Protein AF-0000000082329767 (afdb_homodimer)

Solvent-accessible surface area (backbone atoms only — not comparable to full-atom values): 23789 Å² total; per-residue (Å²): 132,52,81,34,58,73,34,27,35,40,30,30,33,26,58,46,62,54,29,29,38,36,53,51,47,43,19,72,27,40,16,29,39,33,39,24,21,74,52,49,70,51,35,51,59,52,54,72,69,45,59,72,58,64,44,81,41,63,29,51,59,68,35,65,69,39,42,48,48,43,52,50,52,41,36,73,75,68,68,51,57,41,24,40,34,40,48,42,68,59,62,67,54,53,74,43,98,58,77,38,37,65,70,66,56,46,70,66,56,40,48,52,27,33,34,37,39,29,48,14,45,50,50,49,50,32,66,46,43,66,58,16,45,74,62,46,28,27,25,38,39,35,56,46,52,76,48,40,81,52,62,38,62,32,31,43,44,37,28,14,20,35,23,15,38,54,26,36,29,30,16,47,12,62,60,20,51,88,29,16,23,30,12,28,34,42,11,55,56,77,79,55,52,65,76,64,50,60,70,46,41,47,70,51,48,57,64,66,44,62,49,57,53,36,32,67,28,51,52,53,58,55,53,50,61,51,83,45,83,52,47,45,74,41,33,16,63,56,42,35,62,72,70,95,133,52,82,33,58,75,34,28,35,41,31,31,33,26,57,45,63,53,29,28,38,36,52,54,48,43,25,73,27,40,16,30,38,33,39,22,22,75,54,51,69,52,35,51,58,53,51,74,68,47,86,52,63,64,44,82,40,61,28,51,60,69,35,64,69,41,42,48,48,45,53,49,53,40,36,72,72,66,71,51,57,38,24,43,35,42,48,43,64,61,69,70,57,50,76,43,97,58,78,39,36,66,69,66,54,47,71,66,59,39,47,52,28,33,34,38,40,30,49,14,45,49,48,49,49,31,65,45,43,63,58,17,45,75,64,45,28,29,27,38,38,34,55,48,52,73,48,37,82,50,61,39,64,31,34,42,44,45,27,14,18,35,23,15,36,51,25,36,29,30,16,49,12,62,60,21,52,88,29,16,24,32,14,30,32,41,11,56,54,78,80,57,51,64,75,64,51,58,70,46,38,48,71,50,47,57,64,65,42,61,50,57,54,35,32,66,28,50,51,53,56,55,53,49,60,49,83,46,84,52,45,46,73,41,34,16,64,56,42,36,64,72,70,96

InterPro domains:
  IPR002347 Short-chain dehydrogenase/reductase SDR [PF00106] (8-203)
  IPR002347 Short-chain dehydrogenase/reductase SDR [PR00080] (79-90)
  IPR002347 Short-chain dehydrogenase/reductase SDR [PR00080] (138-146)
  IPR002347 Short-chain dehydrogenase/reductase SDR [PR00080] (158-177)
  IPR002347 Short-chain dehydrogenase/reductase SDR [PR00081] (8-25)
  IPR002347 Short-chain dehydrogenase/reductase SDR [PR00081] (79-90)
  IPR002347 Short-chain dehydrogenase/reductase SDR [PR00081] (132-148)
  IPR002347 Short-chain dehydrogenase/reductase SDR [PR00081] (158-177)
  IPR002347 Short-chain dehydrogenase/reductase SDR [PR00081] (179-196)
  IPR020904 Short-chain dehydrogenase/reductase, conserved site [PS00061] (145-173)
  IPR036291 NAD(P)-binding domain superfamily [SSF51735] (2-235)
  IPR057326 Ketoreductase domain [SM00822] (7-200)

Organism: NCBI:txid2816475

Sequence (488 aa):
MSTLDEDVIVVTGASRGLGRAMVERFAEEGARVVLTARDEDRMNEIAAELPGESLVVPADVRDSEAVEQVIDRTIDEFGRIDTLVNNAGVSLLGMYDERNRLEDISEEDWDTVLEVNLKGVFLFTRAVLPHMYEQEHGNVINISSGLGRHAIGGAAPYVSSKWGLEGLTRTTALEGEEHGVTANALDPGGRVDTDIWAHLPDEEREQILDPDVMNDAAVLLASQGPDGVSGESMPAEEWEQRLGMSTLDEDVIVVTGASRGLGRAMVERFAEEGARVVLTARDEDRMNEIAAELPGESLVVPADVRDSEAVEQVIDRTIDEFGRIDTLVNNAGVSLLGMYDERNRLEDISEEDWDTVLEVNLKGVFLFTRAVLPHMYEQEHGNVINISSGLGRHAIGGAAPYVSSKWGLEGLTRTTALEGEEHGVTANALDPGGRVDTDIWAHLPDEEREQILDPDVMNDAAVLLASQGPDGVSGESMPAEEWEQRLG

Nearest PDB structures (foldseek):
  8cxa-assembly1_C  TM=8.688E-01  e=2.854E-21  Klebsiella pneumoniae
  8cxa-assembly1_D  TM=8.685E-01  e=7.609E-21  Klebsiella pneumoniae
  5epo-assembly1_D  TM=8.327E-01  e=7.292E-18  Clostridium sardiniense
  1e6w-assembly1_A  TM=8.168E-01  e=1.382E-16  Rattus norvegicus
  1e3w-assembly1_A  TM=7.853E-01  e=9.231E-17  Rattus norvegicus

Foldseek 3Di:
DQLQALAEEEFEPCLDFLNVLQQQLNLVSHYAYEYEEQDQVSVVVSQVPGRDHYHYQYDQLLDLVSLLVSLVVSCVVRVAHAEYELDFADQCQQVDPDLQAPVNQDPVNLCVRLSGLAVSLVSNLVNRLVRCLVVLHHEYEYEAAPCLVPDQRSRVSNNVNRVNVLVVQQVSQVVSLVSLYAGEYEHLDDPPPSVVLSPDHPVVNSVVGDSCSQNQLVSLRSSDTSPDDHSYYDYNVVSNVVRD/DQLQALAEEEFEPCLDFLNVLQQQLNLVSHYAYEYEEQDQVSVVVSCVPGPDHYHYQYDQLLDLVSLLVSQVVSCVVRVAHAEYELDFADFCQQVDPDLQAPVNQDPVNLCVRLSGLAVSLVSNLVNRLVRCLVVLHHEYEYEAEPCLVPDQRSRVSNNVNRVNVLVVQQVSQVVSLVSLYAGEYEHLDDPPPSVVLSNDHPVVNSVVGDSNSQNQLVSQRSSDTSPDDHSYYDYNVVSNVVRD

Structure (mmCIF, N/CA/C/O backbone):
data_AF-0000000082329767-model_v1
#
loop_
_entity.id
_entity.type
_entity.pdbx_description
1 polymer 'SDR family oxidoreductase'
#
loop_
_atom_site.group_PDB
_atom_site.id
_atom_site.type_symbol
_atom_site.label_atom_id
_atom_site.label_alt_id
_atom_site.label_comp_id
_atom_site.label_asym_id
_atom_site.label_entity_id
_atom_site.label_seq_id
_atom_site.pdbx_PDB_ins_code
_atom_site.Cartn_x
_atom_site.Cartn_y
_atom_site.Cartn_z
_atom_site.occupancy
_atom_site.B_iso_or_equiv
_atom_site.auth_seq_id
_atom_site.auth_comp_id
_atom_site.auth_asym_id
_atom_site.auth_atom_id
_atom_site.pdbx_PDB_model_num
ATOM 1 N N . MET A 1 1 ? -4.648 30.047 27.125 1 46.22 1 MET A N 1
ATOM 2 C CA . MET A 1 1 ? -4.016 30.016 25.812 1 46.22 1 MET A CA 1
ATOM 3 C C . MET A 1 1 ? -4.391 28.734 25.062 1 46.22 1 MET A C 1
ATOM 5 O O . MET A 1 1 ? -4.379 27.641 25.641 1 46.22 1 MET A O 1
ATOM 9 N N . SER A 1 2 ? -4.996 28.828 23.734 1 67.56 2 SER A N 1
ATOM 10 C CA . SER A 1 2 ? -5.566 27.672 23.031 1 67.56 2 SER A CA 1
ATOM 11 C C . SER A 1 2 ? -4.48 26.703 22.594 1 67.56 2 SER A C 1
ATOM 13 O O . SER A 1 2 ? -3.316 27.078 22.453 1 67.56 2 SER A O 1
ATOM 15 N N . THR A 1 3 ? -4.758 25.422 22.688 1 83.12 3 THR A N 1
ATOM 16 C CA . THR A 1 3 ? -3.82 24.312 22.547 1 83.12 3 THR A CA 1
ATOM 17 C C . THR A 1 3 ? -3.012 24.438 21.266 1 83.12 3 THR A C 1
ATOM 19 O O . THR A 1 3 ? -1.833 24.078 21.234 1 83.12 3 THR A O 1
ATOM 22 N N . LEU A 1 4 ? -3.598 25.188 20.219 1 96.25 4 LEU A N 1
ATOM 23 C CA . LEU A 1 4 ? -2.979 25.266 18.891 1 96.25 4 LEU A CA 1
ATOM 24 C C . LEU A 1 4 ? -2.85 26.703 18.422 1 96.25 4 LEU A C 1
ATOM 26 O O . LEU A 1 4 ? -2.916 26.984 17.219 1 96.25 4 LEU A O 1
ATOM 30 N N . ASP A 1 5 ? -2.66 27.625 19.391 1 94.38 5 ASP A N 1
ATOM 31 C CA . ASP A 1 5 ? -2.646 29.047 19.094 1 94.38 5 ASP A CA 1
ATOM 32 C C . ASP A 1 5 ? -1.585 29.375 18.047 1 94.38 5 ASP A C 1
ATOM 34 O O . ASP A 1 5 ? -0.402 29.094 18.25 1 94.38 5 ASP A O 1
ATOM 38 N N . GLU A 1 6 ? -2.014 29.875 16.891 1 93.56 6 GLU A N 1
ATOM 39 C CA . GLU A 1 6 ? -1.229 30.406 15.773 1 93.56 6 GLU A CA 1
ATOM 40 C C . GLU A 1 6 ? -0.566 29.281 14.984 1 93.56 6 GLU A C 1
ATOM 42 O O . GLU A 1 6 ? 0.214 29.531 14.062 1 93.56 6 GLU A O 1
ATOM 47 N N . ASP A 1 7 ? -0.82 28.047 15.391 1 97.75 7 ASP A N 1
ATOM 48 C CA . ASP A 1 7 ? -0.332 26.938 14.578 1 97.75 7 ASP A CA 1
ATOM 49 C C . ASP A 1 7 ? -0.937 26.969 13.18 1 97.75 7 ASP A C 1
ATOM 51 O O . ASP A 1 7 ? -2.082 27.391 13 1 97.75 7 ASP A O 1
ATOM 55 N N . VAL A 1 8 ? -0.173 26.531 12.227 1 98.81 8 VAL A N 1
ATOM 56 C CA . VAL A 1 8 ? -0.655 26.422 10.859 1 98.81 8 VAL A CA 1
ATOM 57 C C . VAL A 1 8 ? -0.874 24.953 10.5 1 98.81 8 VAL A C 1
ATOM 59 O O . VAL A 1 8 ? 0.068 24.156 10.516 1 98.81 8 VAL A O 1
ATOM 62 N N . ILE A 1 9 ? -2.141 24.609 10.164 1 98.88 9 ILE A N 1
ATOM 63 C CA . ILE A 1 9 ? -2.516 23.219 9.914 1 98.88 9 ILE A CA 1
ATOM 64 C C . ILE A 1 9 ? -3.115 23.094 8.523 1 98.88 9 ILE A C 1
ATOM 66 O O . ILE A 1 9 ? -4.09 23.766 8.188 1 98.88 9 ILE A O 1
ATOM 70 N N . VAL A 1 10 ? -2.506 22.266 7.684 1 98.94 10 VAL A N 1
ATOM 71 C CA . VAL A 1 10 ? -3.033 21.938 6.359 1 98.94 10 VAL A CA 1
ATOM 72 C C . VAL A 1 10 ? -3.898 20.688 6.445 1 98.94 10 VAL A C 1
ATOM 74 O O . VAL A 1 10 ? -3.447 19.641 6.93 1 98.94 10 VAL A O 1
ATOM 77 N N . VAL A 1 11 ? -5.164 20.734 6 1 98.88 11 VAL A N 1
ATOM 78 C CA . VAL A 1 11 ? -6.078 19.594 6.016 1 98.88 11 VAL A CA 1
ATOM 79 C C . VAL A 1 11 ? -6.52 19.266 4.59 1 98.88 11 VAL A C 1
ATOM 81 O O . VAL A 1 11 ? -7.137 20.109 3.92 1 98.88 11 VAL A O 1
ATOM 84 N N . THR A 1 12 ? -6.188 18.094 4.137 1 98.75 12 THR A N 1
ATOM 85 C CA . THR A 1 12 ? -6.699 17.641 2.85 1 98.75 12 THR A CA 1
ATOM 86 C C . THR A 1 12 ? -8.086 17.031 3.008 1 98.75 12 THR A C 1
ATOM 88 O O . THR A 1 12 ? -8.414 16.5 4.07 1 98.75 12 THR A O 1
ATOM 91 N N . GLY A 1 13 ? -8.859 17.031 1.888 1 97.12 13 GLY A N 1
ATOM 92 C CA . GLY A 1 13 ? -10.234 16.578 2.008 1 97.12 13 GLY A CA 1
ATOM 93 C C . GLY A 1 13 ? -11.047 17.391 3 1 97.12 13 GLY A C 1
ATOM 94 O O . GLY A 1 13 ? -11.82 16.828 3.781 1 97.12 13 GLY A O 1
ATOM 95 N N . ALA A 1 14 ? -10.906 18.625 2.975 1 97.31 14 ALA A N 1
ATOM 96 C CA . ALA A 1 14 ? -11.375 19.516 4.043 1 97.31 14 ALA A CA 1
ATOM 97 C C . ALA A 1 14 ? -12.82 19.938 3.807 1 97.31 14 ALA A C 1
ATOM 99 O O . ALA A 1 14 ? -13.414 20.625 4.645 1 97.31 14 ALA A O 1
ATOM 100 N N . SER A 1 15 ? -13.461 19.531 2.756 1 94.69 15 SER A N 1
ATOM 101 C CA . SER A 1 15 ? -14.711 20.156 2.332 1 94.69 15 SER A CA 1
ATOM 102 C C . SER A 1 15 ? -15.922 19.438 2.918 1 94.69 15 SER A C 1
ATOM 104 O O . SER A 1 15 ? -17.047 19.922 2.789 1 94.69 15 SER A O 1
ATOM 106 N N . ARG A 1 16 ? -15.75 18.281 3.527 1 89.56 16 ARG A N 1
ATOM 107 C CA . ARG A 1 16 ? -16.906 17.547 4.059 1 89.56 16 ARG A CA 1
ATOM 108 C C . ARG A 1 16 ? -16.469 16.531 5.105 1 89.56 16 ARG A C 1
ATOM 110 O O . ARG A 1 16 ? -15.273 16.312 5.316 1 89.56 16 ARG A O 1
ATOM 117 N N . GLY A 1 17 ? -17.438 16.062 5.824 1 90.06 17 GLY A N 1
ATOM 118 C CA . GLY A 1 17 ? -17.234 14.906 6.684 1 90.06 17 GLY A CA 1
ATOM 119 C C . GLY A 1 17 ? -16.234 15.148 7.797 1 90.06 17 GLY A C 1
ATOM 120 O O . GLY A 1 17 ? -16.312 16.172 8.492 1 90.06 17 GLY A O 1
ATOM 121 N N . LEU A 1 18 ? -15.398 14.156 7.977 1 90.06 18 LEU A N 1
ATOM 122 C CA . LEU A 1 18 ? -14.398 14.18 9.039 1 90.06 18 LEU A CA 1
ATOM 123 C C . LEU A 1 18 ? -13.43 15.344 8.844 1 90.06 18 LEU A C 1
ATOM 125 O O . LEU A 1 18 ? -13.039 15.992 9.82 1 90.06 18 LEU A O 1
ATOM 129 N N . GLY A 1 19 ? -13.125 15.625 7.547 1 94.94 19 GLY A N 1
ATOM 130 C CA . GLY A 1 19 ? -12.219 16.719 7.246 1 94.94 19 GLY A CA 1
ATOM 131 C C . GLY A 1 19 ? -12.75 18.078 7.68 1 94.94 19 GLY A C 1
ATOM 132 O O . GLY A 1 19 ? -12.047 18.844 8.336 1 94.94 19 GLY A O 1
ATOM 133 N N . ARG A 1 20 ? -13.953 18.281 7.336 1 96 20 ARG A N 1
ATOM 134 C CA . ARG A 1 20 ? -14.594 19.531 7.734 1 96 20 ARG A CA 1
ATOM 135 C C . ARG A 1 20 ? -14.656 19.656 9.25 1 96 20 ARG A C 1
ATOM 137 O O . ARG A 1 20 ? -14.336 20.719 9.805 1 96 20 ARG A O 1
ATOM 144 N N . ALA A 1 21 ? -15.047 18.594 9.914 1 95.56 21 ALA A N 1
ATOM 145 C CA . ALA A 1 21 ? -15.18 18.609 11.367 1 95.56 21 ALA A CA 1
ATOM 146 C C . ALA A 1 21 ? -13.844 18.922 12.031 1 95.56 21 ALA A C 1
ATOM 148 O O . ALA A 1 21 ? -13.781 19.688 13 1 95.56 21 ALA A O 1
ATOM 149 N N . MET A 1 22 ? -12.789 18.375 11.516 1 97.19 22 MET A N 1
ATOM 150 C CA . MET A 1 22 ? -11.469 18.625 12.078 1 97.19 22 MET A CA 1
ATOM 151 C C . MET A 1 22 ? -11.039 20.062 11.828 1 97.19 22 MET A C 1
ATOM 153 O O . MET A 1 22 ? -10.445 20.703 12.703 1 97.19 22 MET A O 1
ATOM 157 N N . VAL A 1 23 ? -11.359 20.531 10.633 1 98.25 23 VAL A N 1
ATOM 158 C CA . VAL A 1 23 ? -11.055 21.922 10.305 1 98.25 23 VAL A CA 1
ATOM 159 C C . VAL A 1 23 ? -11.695 22.859 11.336 1 98.25 23 VAL A C 1
ATOM 161 O O . VAL A 1 23 ? -11.023 23.719 11.898 1 98.25 23 VAL A O 1
ATOM 164 N N . GLU A 1 24 ? -12.906 22.672 11.594 1 97.81 24 GLU A N 1
ATOM 165 C CA . GLU A 1 24 ? -13.641 23.516 12.539 1 97.81 24 GLU A CA 1
ATOM 166 C C . GLU A 1 24 ? -13.07 23.391 13.945 1 97.81 24 GLU A C 1
ATOM 168 O O . GLU A 1 24 ? -12.891 24.391 14.633 1 97.81 24 GLU A O 1
ATOM 173 N N . ARG A 1 25 ? -12.727 22.219 14.312 1 97.31 25 ARG A N 1
ATOM 174 C CA . ARG A 1 25 ? -12.188 21.984 15.648 1 97.31 25 ARG A CA 1
ATOM 175 C C . ARG A 1 25 ? -10.82 22.641 15.82 1 97.31 25 ARG A C 1
ATOM 177 O O . ARG A 1 25 ? -10.547 23.25 16.859 1 97.31 25 ARG A O 1
ATOM 184 N N . PHE A 1 26 ? -9.961 22.5 14.836 1 98.38 26 PHE A N 1
ATOM 185 C CA . PHE A 1 26 ? -8.641 23.125 14.875 1 98.38 26 PHE A CA 1
ATOM 186 C C . PHE A 1 26 ? -8.766 24.625 15 1 98.38 26 PHE A C 1
ATOM 188 O O . PHE A 1 26 ? -8.039 25.266 15.773 1 98.38 26 PHE A O 1
ATOM 195 N N . ALA A 1 27 ? -9.68 25.203 14.242 1 98 27 ALA A N 1
ATOM 196 C CA . ALA A 1 27 ? -9.891 26.641 14.289 1 98 27 ALA A CA 1
ATOM 197 C C . ALA A 1 27 ? -10.367 27.094 15.664 1 98 27 ALA A C 1
ATOM 199 O O . ALA A 1 27 ? -9.945 28.125 16.172 1 98 27 ALA A O 1
ATOM 200 N N . GLU A 1 28 ? -11.188 26.312 16.234 1 96.88 28 GLU A N 1
ATOM 201 C CA . GLU A 1 28 ? -11.68 26.609 17.578 1 96.88 28 GLU A CA 1
ATOM 202 C C . GLU A 1 28 ? -10.547 26.609 18.594 1 96.88 28 GLU A C 1
ATOM 204 O O . GLU A 1 28 ? -10.625 27.297 19.625 1 96.88 28 GLU A O 1
ATOM 209 N N . GLU A 1 29 ? -9.5 25.859 18.328 1 97.38 29 GLU A N 1
ATOM 210 C CA . GLU A 1 29 ? -8.344 25.781 19.219 1 97.38 29 GLU A CA 1
ATOM 211 C C . GLU A 1 29 ? -7.32 26.859 18.906 1 97.38 29 GLU A C 1
ATOM 213 O O . GLU A 1 29 ? -6.238 26.891 19.484 1 97.38 29 GLU A O 1
ATOM 218 N N . GLY A 1 30 ? -7.613 27.75 17.891 1 97.19 30 GLY A N 1
ATOM 219 C CA . GLY A 1 30 ? -6.777 28.906 17.625 1 97.19 30 GLY A CA 1
ATOM 220 C C . GLY A 1 30 ? -5.852 28.719 16.438 1 97.19 30 GLY A C 1
ATOM 221 O O . GLY A 1 30 ? -5.051 29.594 16.125 1 97.19 30 GLY A O 1
ATOM 222 N N . ALA A 1 31 ? -6 27.656 15.75 1 98.25 31 ALA A N 1
ATOM 223 C CA . ALA A 1 31 ? -5.109 27.375 14.633 1 98.25 31 ALA A CA 1
ATOM 224 C C . ALA A 1 31 ? -5.512 28.172 13.391 1 98.25 31 ALA A C 1
ATOM 226 O O . ALA A 1 31 ? -6.684 28.516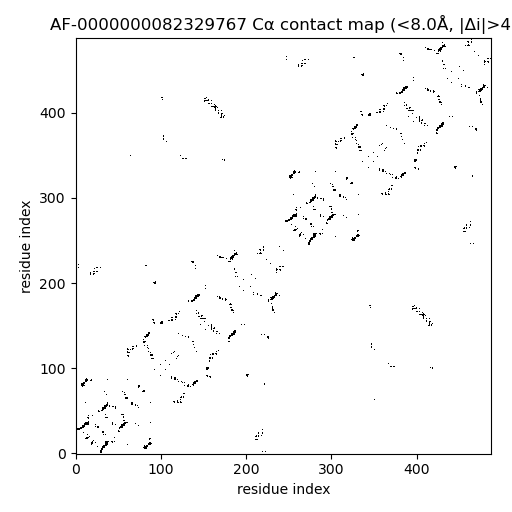 13.227 1 98.25 31 ALA A O 1
ATOM 227 N N . ARG A 1 32 ? -4.531 28.484 12.617 1 98.44 32 ARG A N 1
ATOM 228 C CA . ARG A 1 32 ? -4.742 28.922 11.242 1 98.44 32 ARG A CA 1
ATOM 229 C C . ARG A 1 32 ? -4.82 27.734 10.289 1 98.44 32 ARG A C 1
ATOM 231 O O . ARG A 1 32 ? -3.82 27.062 10.047 1 98.44 32 ARG A O 1
ATOM 238 N N . VAL A 1 33 ? -6.027 27.516 9.719 1 98.81 33 VAL A N 1
ATOM 239 C CA . VAL A 1 33 ? -6.25 26.266 9 1 98.81 33 VAL A CA 1
ATOM 240 C C . VAL A 1 33 ? -6.23 26.531 7.492 1 98.81 33 VAL A C 1
ATOM 242 O O . VAL A 1 33 ? -6.82 27.5 7.016 1 98.81 33 VAL A O 1
ATOM 245 N N . VAL A 1 34 ? -5.48 25.766 6.77 1 98.94 34 VAL A N 1
ATOM 246 C CA . VAL A 1 34 ? -5.484 25.719 5.312 1 98.94 34 VAL A CA 1
ATOM 247 C C . VAL A 1 34 ? -6.367 24.578 4.824 1 98.94 34 VAL A C 1
ATOM 249 O O . VAL A 1 34 ? -6.094 23.406 5.113 1 98.94 34 VAL A O 1
ATOM 252 N N . LEU A 1 35 ? -7.457 24.938 4.16 1 98.88 35 LEU A N 1
ATOM 253 C CA . LEU A 1 35 ? -8.391 23.969 3.607 1 98.88 35 LEU A CA 1
ATOM 254 C C . LEU A 1 35 ? -8.031 23.625 2.166 1 98.88 35 LEU A C 1
ATOM 256 O O . LEU A 1 35 ? -7.902 24.516 1.325 1 98.88 35 LEU A O 1
ATOM 260 N N . THR A 1 36 ? -7.844 22.375 1.885 1 98.81 36 THR A N 1
ATOM 261 C CA . THR A 1 36 ? -7.578 21.969 0.509 1 98.81 36 THR A CA 1
ATOM 262 C C . THR A 1 36 ? -8.391 20.734 0.142 1 98.81 36 THR A C 1
ATOM 264 O O . THR A 1 36 ? -8.375 19.734 0.864 1 98.81 36 THR A O 1
ATOM 267 N N . ALA A 1 37 ? -9.148 20.781 -0.868 1 98.12 37 ALA A N 1
ATOM 268 C CA . ALA A 1 37 ? -9.992 19.797 -1.528 1 98.12 37 ALA A CA 1
ATOM 269 C C . ALA A 1 37 ? -10.359 20.234 -2.943 1 98.12 37 ALA A C 1
ATOM 271 O O . ALA A 1 37 ? -9.82 21.219 -3.449 1 98.12 37 ALA A O 1
ATOM 272 N N . ARG A 1 38 ? -11.188 19.5 -3.541 1 95.12 38 ARG A N 1
ATOM 273 C CA . ARG A 1 38 ? -11.523 19.812 -4.926 1 95.12 38 ARG A CA 1
ATOM 274 C C . ARG A 1 38 ? -12.633 20.859 -5.004 1 95.12 38 ARG A C 1
ATOM 276 O O . ARG A 1 38 ? -12.695 21.641 -5.957 1 95.12 38 ARG A O 1
ATOM 283 N N . ASP A 1 39 ? -13.469 20.953 -3.963 1 95.5 39 ASP A N 1
ATOM 284 C CA . ASP A 1 39 ? -14.648 21.812 -3.99 1 95.5 39 ASP A CA 1
ATOM 285 C C . ASP A 1 39 ? -14.352 23.172 -3.352 1 95.5 39 ASP A C 1
ATOM 287 O O . ASP A 1 39 ? -14.578 23.359 -2.154 1 95.5 39 ASP A O 1
ATOM 291 N N . GLU A 1 40 ? -14.062 24.094 -4.184 1 97.81 40 GLU A N 1
ATOM 292 C CA . GLU A 1 40 ? -13.656 25.406 -3.693 1 97.81 40 GLU A CA 1
ATOM 293 C C . GLU A 1 40 ? -14.82 26.141 -3.029 1 97.81 40 GLU A C 1
ATOM 295 O O . GLU A 1 40 ? -14.664 26.75 -1.976 1 97.81 40 GLU A O 1
ATOM 300 N N . ASP A 1 41 ? -15.984 26.047 -3.621 1 97.81 41 ASP A N 1
ATOM 301 C CA . ASP A 1 41 ? -17.156 26.75 -3.1 1 97.81 41 ASP A CA 1
ATOM 302 C C . ASP A 1 41 ? -17.5 26.281 -1.691 1 97.81 41 ASP A C 1
ATOM 304 O O . ASP A 1 41 ? -17.734 27.094 -0.798 1 97.81 41 ASP A O 1
ATOM 308 N N . ARG A 1 42 ? -17.438 25.031 -1.54 1 97.5 42 ARG A N 1
ATOM 309 C CA . ARG A 1 42 ? -17.734 24.469 -0.228 1 97.5 42 ARG A CA 1
ATOM 310 C C . ARG A 1 42 ? -16.688 24.891 0.8 1 97.5 42 ARG A C 1
ATOM 312 O O . ARG A 1 42 ? -17.031 25.219 1.941 1 97.5 42 ARG A O 1
ATOM 319 N N . MET A 1 43 ? -15.477 24.875 0.41 1 98.44 43 MET A N 1
ATOM 320 C CA . MET A 1 43 ? -14.406 25.281 1.323 1 98.44 43 MET A CA 1
ATOM 321 C C . MET A 1 43 ? -14.531 26.75 1.701 1 98.44 43 MET A C 1
ATOM 323 O O . MET A 1 43 ? -14.281 27.125 2.848 1 98.44 43 MET A O 1
ATOM 327 N N . ASN A 1 44 ? -14.914 27.562 0.765 1 98.31 44 ASN A N 1
ATOM 328 C CA . ASN A 1 44 ? -15.117 28.984 1.055 1 98.31 44 ASN A CA 1
ATOM 329 C C . ASN A 1 44 ? -16.234 29.188 2.066 1 98.31 44 ASN A C 1
ATOM 331 O O . ASN A 1 44 ? -16.141 30.047 2.949 1 98.31 44 ASN A O 1
ATOM 335 N N . GLU A 1 45 ? -17.266 28.453 1.915 1 98.19 45 GLU A N 1
ATOM 336 C CA . GLU A 1 45 ? -18.359 28.516 2.873 1 98.19 45 GLU A CA 1
ATOM 337 C C . GLU A 1 45 ? -17.906 28.141 4.277 1 98.19 45 GLU A C 1
ATOM 339 O O . GLU A 1 45 ? -18.25 28.797 5.254 1 98.19 45 GLU A O 1
ATOM 344 N N . ILE A 1 46 ? -17.109 27.109 4.355 1 98.12 46 ILE A N 1
ATOM 345 C CA . ILE A 1 46 ? -16.578 26.656 5.641 1 98.12 46 ILE A CA 1
ATOM 346 C C . ILE A 1 46 ? -15.656 27.734 6.219 1 98.12 46 ILE A C 1
ATOM 348 O O . ILE A 1 46 ? -15.781 28.094 7.387 1 98.12 46 ILE A O 1
ATOM 352 N N . ALA A 1 47 ? -14.766 28.203 5.41 1 98.44 47 ALA A N 1
ATOM 353 C CA . ALA A 1 47 ? -13.766 29.172 5.84 1 98.44 47 ALA A CA 1
ATOM 354 C C . ALA A 1 47 ? -14.438 30.438 6.383 1 98.44 47 ALA A C 1
ATOM 356 O O . ALA A 1 47 ? -13.945 31.047 7.34 1 98.44 47 ALA A O 1
ATOM 357 N N . ALA A 1 48 ? -15.547 30.844 5.828 1 97.88 48 ALA A N 1
ATOM 358 C CA . ALA A 1 48 ? -16.25 32.062 6.207 1 97.88 48 ALA A CA 1
ATOM 359 C C . ALA A 1 48 ? -16.797 31.969 7.629 1 97.88 48 ALA A C 1
ATOM 361 O O . ALA A 1 48 ? -17.031 33 8.281 1 97.88 48 ALA A O 1
ATOM 362 N N . GLU A 1 49 ? -16.938 30.766 8.094 1 97.5 49 GLU A N 1
ATOM 363 C CA . GLU A 1 49 ? -17.547 30.562 9.398 1 97.5 49 GLU A CA 1
ATOM 364 C C . GLU A 1 49 ? -16.5 30.297 10.469 1 97.5 49 GLU A C 1
ATOM 366 O O . GLU A 1 49 ? -16.828 30.203 11.656 1 97.5 49 GLU A O 1
ATOM 371 N N . LEU A 1 50 ? -15.258 30.094 10.141 1 97.69 50 LEU A N 1
ATOM 372 C CA . LEU A 1 50 ? -14.211 29.75 11.094 1 97.69 50 LEU A CA 1
ATOM 373 C C . LEU A 1 50 ? -13.805 30.953 11.93 1 97.69 50 LEU A C 1
ATOM 375 O O . LEU A 1 50 ? -13.758 32.094 11.414 1 97.69 50 LEU A O 1
ATOM 379 N N . PRO A 1 51 ? -13.477 30.594 13.203 1 94.06 51 PRO A N 1
ATOM 380 C CA . PRO A 1 51 ? -12.875 31.656 14.008 1 94.06 51 PRO A CA 1
ATOM 381 C C . PRO A 1 51 ? -11.406 31.891 13.656 1 94.06 51 PRO A C 1
ATOM 383 O O . PRO A 1 51 ? -10.672 30.938 13.375 1 94.06 51 PRO A O 1
ATOM 386 N N . GLY A 1 52 ? -10.945 33.031 13.211 1 90.62 52 GLY A N 1
ATOM 387 C CA . GLY A 1 52 ? -9.547 33.344 12.961 1 90.62 52 GLY A CA 1
ATOM 388 C C . GLY A 1 52 ? -9.188 33.281 11.484 1 90.62 52 GLY A C 1
ATOM 389 O O . GLY A 1 52 ? -10.062 33.188 10.625 1 90.62 52 GLY A O 1
ATOM 390 N N . GLU A 1 53 ? -7.98 33.219 11.227 1 95.44 53 GLU A N 1
ATOM 391 C CA . GLU A 1 53 ? -7.484 33.25 9.859 1 95.44 53 GLU A CA 1
ATOM 392 C C . GLU A 1 53 ? -7.469 31.859 9.25 1 95.44 53 GLU A C 1
ATOM 394 O O . GLU A 1 53 ? -7.176 30.875 9.938 1 95.44 53 GLU A O 1
ATOM 399 N N . SER A 1 54 ? -7.887 31.75 8.008 1 98.38 54 SER A N 1
ATOM 400 C CA . SER A 1 54 ? -7.828 30.516 7.238 1 98.38 54 SER A CA 1
ATOM 401 C C . SER A 1 54 ? -7.473 30.797 5.781 1 98.38 54 SER A C 1
ATOM 403 O O . SER A 1 54 ? -7.469 31.938 5.34 1 98.38 54 SER A O 1
ATOM 405 N N . LEU A 1 55 ? -7.027 29.812 5.062 1 98.75 55 LEU A N 1
ATOM 406 C CA . LEU A 1 55 ? -6.652 29.875 3.654 1 98.75 55 LEU A CA 1
ATOM 407 C C . LEU A 1 55 ? -7.266 28.719 2.867 1 98.75 55 LEU A C 1
ATOM 409 O O . LEU A 1 55 ? -7.199 27.562 3.299 1 98.75 55 LEU A O 1
ATOM 413 N N . VAL A 1 56 ? -7.992 29.094 1.779 1 98.88 56 VAL A N 1
ATOM 414 C CA . VAL A 1 56 ? -8.562 28.078 0.897 1 98.88 56 VAL A CA 1
ATOM 415 C C . VAL A 1 56 ? -7.695 27.922 -0.347 1 98.88 56 VAL A C 1
ATOM 417 O O . VAL A 1 56 ? -7.461 28.891 -1.073 1 98.88 56 VAL A O 1
ATOM 420 N N . VAL A 1 57 ? -7.156 26.766 -0.606 1 98.88 57 VAL A N 1
ATOM 421 C CA . VAL A 1 57 ? -6.379 26.453 -1.806 1 98.88 57 VAL A CA 1
ATOM 422 C C . VAL A 1 57 ? -6.875 25.156 -2.43 1 98.88 57 VAL A C 1
ATOM 424 O O . VAL A 1 57 ? -6.445 24.078 -2.037 1 98.88 57 VAL A O 1
ATOM 427 N N . PRO A 1 58 ? -7.758 25.25 -3.434 1 98.69 58 PRO A N 1
ATOM 428 C CA . PRO A 1 58 ? -8.289 24.031 -4.051 1 98.69 58 PRO A CA 1
ATOM 429 C C . PRO A 1 58 ? -7.203 23.188 -4.719 1 98.69 58 PRO A C 1
ATOM 431 O O . PRO A 1 58 ? -6.27 23.734 -5.312 1 98.69 58 PRO A O 1
ATOM 434 N N . ALA A 1 59 ? -7.309 21.859 -4.578 1 98.62 59 ALA A N 1
ATOM 435 C CA . ALA A 1 59 ? -6.344 20.969 -5.215 1 98.62 59 ALA A CA 1
ATOM 436 C C . ALA A 1 59 ? -6.887 19.531 -5.277 1 98.62 59 ALA A C 1
ATOM 438 O O . ALA A 1 59 ? -7.637 19.109 -4.398 1 98.62 59 ALA A O 1
ATOM 439 N N . ASP A 1 60 ? -6.574 18.875 -6.34 1 98.25 60 ASP A N 1
ATOM 440 C CA . ASP A 1 60 ? -6.605 17.422 -6.383 1 98.25 60 ASP A CA 1
ATOM 441 C C . ASP A 1 60 ? -5.312 16.812 -5.828 1 98.25 60 ASP A C 1
ATOM 443 O O . ASP A 1 60 ? -4.227 17.125 -6.324 1 98.25 60 ASP A O 1
ATOM 447 N N . VAL A 1 61 ? -5.508 15.977 -4.773 1 98.44 61 VAL A N 1
ATOM 448 C CA . VAL A 1 61 ? -4.324 15.484 -4.074 1 98.44 61 VAL A CA 1
ATOM 449 C C . VAL A 1 61 ? -3.48 14.633 -5.023 1 98.44 61 VAL A C 1
ATOM 451 O O . VAL A 1 61 ? -2.312 14.359 -4.742 1 98.44 61 VAL A O 1
ATOM 454 N N . ARG A 1 62 ? -4.027 14.227 -6.164 1 97.44 62 ARG A N 1
ATOM 455 C CA . ARG A 1 62 ? -3.326 13.383 -7.129 1 97.44 62 ARG A CA 1
ATOM 456 C C . ARG A 1 62 ? -2.428 14.219 -8.039 1 97.44 62 ARG A C 1
ATOM 458 O O . ARG A 1 62 ? -1.607 13.672 -8.773 1 97.44 62 ARG A O 1
ATOM 465 N N . ASP A 1 63 ? -2.582 15.5 -7.988 1 98.31 63 ASP A N 1
ATOM 466 C CA . ASP A 1 63 ? -1.859 16.422 -8.859 1 98.31 63 ASP A CA 1
ATOM 467 C C . ASP A 1 63 ? -0.673 17.047 -8.133 1 98.31 63 ASP A C 1
ATOM 469 O O . ASP A 1 63 ? -0.848 17.969 -7.324 1 98.31 63 ASP A O 1
ATOM 473 N N . SER A 1 64 ? 0.5 16.625 -8.547 1 97.94 64 SER A N 1
ATOM 474 C CA . SER A 1 64 ? 1.711 17.031 -7.844 1 97.94 64 SER A CA 1
ATOM 475 C C . SER A 1 64 ? 1.897 18.547 -7.906 1 97.94 64 SER A C 1
ATOM 477 O O . SER A 1 64 ? 2.338 19.172 -6.934 1 97.94 64 SER A O 1
ATOM 479 N N . GLU A 1 65 ? 1.609 19.156 -8.984 1 98.12 65 GLU A N 1
ATOM 480 C CA . GLU A 1 65 ? 1.744 20.594 -9.117 1 98.12 65 GLU A CA 1
ATOM 481 C C . GLU A 1 65 ? 0.758 21.328 -8.203 1 98.12 65 GLU A C 1
ATOM 483 O O . GLU A 1 65 ? 1.106 22.328 -7.582 1 98.12 65 GLU A O 1
ATOM 488 N N . ALA A 1 66 ? -0.484 20.859 -8.141 1 98.69 66 ALA A N 1
ATOM 489 C CA . ALA A 1 66 ? -1.486 21.453 -7.258 1 98.69 66 ALA A CA 1
ATOM 490 C C . ALA A 1 66 ? -1.072 21.328 -5.793 1 98.69 66 ALA A C 1
ATOM 492 O O . ALA A 1 66 ? -1.284 22.266 -5.004 1 98.69 66 ALA A O 1
ATOM 493 N N . VAL A 1 67 ? -0.477 20.219 -5.43 1 98.81 67 VAL A N 1
ATOM 494 C CA . VAL A 1 67 ? 0.005 20 -4.07 1 98.81 67 VAL A CA 1
ATOM 495 C C . VAL A 1 67 ? 1.083 21.016 -3.729 1 98.81 67 VAL A C 1
ATOM 497 O O . VAL A 1 67 ? 1.037 21.641 -2.666 1 98.81 67 VAL A O 1
ATOM 500 N N . GLU A 1 68 ? 2.002 21.188 -4.637 1 98.5 68 GLU A N 1
ATOM 501 C CA . GLU A 1 68 ? 3.064 22.156 -4.414 1 98.5 68 GLU A CA 1
ATOM 502 C C . GLU A 1 68 ? 2.494 23.562 -4.254 1 98.5 68 GLU A C 1
ATOM 504 O O . GLU A 1 68 ? 2.99 24.359 -3.443 1 98.5 68 GLU A O 1
ATOM 509 N N . GLN A 1 69 ? 1.522 23.844 -5.004 1 98.75 69 GLN A N 1
ATOM 510 C CA . GLN A 1 69 ? 0.887 25.156 -4.91 1 98.75 69 GLN A CA 1
ATOM 511 C C . GLN A 1 69 ? 0.249 25.359 -3.539 1 98.75 69 GLN A C 1
ATOM 513 O O . GLN A 1 69 ? 0.296 26.453 -2.984 1 98.75 69 GLN A O 1
ATOM 518 N N . VAL A 1 70 ? -0.39 24.344 -2.996 1 98.94 70 VAL A N 1
ATOM 519 C CA . VAL A 1 70 ? -0.973 24.438 -1.661 1 98.94 70 VAL A CA 1
ATOM 520 C C . VAL A 1 70 ? 0.113 24.781 -0.646 1 98.94 70 VAL A C 1
ATOM 522 O O . VAL A 1 70 ? -0.069 25.688 0.182 1 98.94 70 VAL A O 1
ATOM 525 N N . ILE A 1 71 ? 1.251 24.109 -0.729 1 98.88 71 ILE A N 1
ATOM 526 C CA . ILE A 1 71 ? 2.332 24.297 0.234 1 98.88 71 ILE A CA 1
ATOM 527 C C . ILE A 1 71 ? 2.943 25.688 0.061 1 98.88 71 ILE A C 1
ATOM 529 O O . ILE A 1 71 ? 3.146 26.406 1.039 1 98.88 71 ILE A O 1
ATOM 533 N N . ASP A 1 72 ? 3.123 26.062 -1.184 1 98.81 72 ASP A N 1
ATOM 534 C CA . ASP A 1 72 ? 3.705 27.375 -1.459 1 98.81 72 ASP A CA 1
ATOM 535 C C . ASP A 1 72 ? 2.805 28.5 -0.94 1 98.81 72 ASP A C 1
ATOM 537 O O . ASP A 1 72 ? 3.279 29.422 -0.288 1 98.81 72 ASP A O 1
ATOM 541 N N . ARG A 1 73 ? 1.569 28.438 -1.197 1 98.88 73 ARG A N 1
ATOM 542 C CA . ARG A 1 73 ? 0.625 29.453 -0.751 1 98.88 73 ARG A CA 1
ATOM 543 C C . ARG A 1 73 ? 0.544 29.5 0.771 1 98.88 73 ARG A C 1
ATOM 545 O O . ARG A 1 73 ? 0.371 30.562 1.359 1 98.88 73 ARG A O 1
ATOM 552 N N . THR A 1 74 ? 0.611 28.312 1.401 1 98.88 74 THR A N 1
ATOM 553 C CA . THR A 1 74 ? 0.609 28.25 2.859 1 98.88 74 THR A CA 1
ATOM 554 C C . THR A 1 74 ? 1.821 28.984 3.434 1 98.88 74 THR A C 1
ATOM 556 O O . THR A 1 74 ? 1.687 29.797 4.344 1 98.88 74 THR A O 1
ATOM 559 N N . ILE A 1 75 ? 2.961 28.688 2.861 1 98.81 75 ILE A N 1
ATOM 560 C CA . ILE A 1 75 ? 4.203 29.297 3.334 1 98.81 75 ILE A CA 1
ATOM 561 C C . ILE A 1 75 ? 4.176 30.797 3.076 1 98.81 75 ILE A C 1
ATOM 563 O O . ILE A 1 75 ? 4.586 31.594 3.932 1 98.81 75 ILE A O 1
ATOM 567 N N . ASP A 1 76 ? 3.707 31.172 1.937 1 98.69 76 ASP A N 1
ATOM 568 C CA . ASP A 1 76 ? 3.621 32.594 1.598 1 98.69 76 ASP A CA 1
ATOM 569 C C . ASP A 1 76 ? 2.711 33.344 2.572 1 98.69 76 ASP A C 1
ATOM 571 O O . ASP A 1 76 ? 3.01 34.469 2.975 1 98.69 76 ASP A O 1
ATOM 575 N N . GLU A 1 77 ? 1.642 32.719 2.965 1 98.62 77 GLU A N 1
ATOM 576 C CA . GLU A 1 77 ? 0.623 33.375 3.775 1 98.62 77 GLU A CA 1
ATOM 577 C C . GLU A 1 77 ? 1.001 33.375 5.254 1 98.62 77 GLU A C 1
ATOM 579 O O . GLU A 1 77 ? 0.839 34.375 5.953 1 98.62 77 GLU A O 1
ATOM 584 N N . PHE A 1 78 ? 1.496 32.219 5.715 1 98.56 78 PHE A N 1
ATOM 585 C CA . PHE A 1 78 ? 1.589 32.062 7.164 1 98.56 78 PHE A CA 1
ATOM 586 C C . PHE A 1 78 ? 3.037 31.859 7.59 1 98.56 78 PHE A C 1
ATOM 588 O O . PHE A 1 78 ? 3.346 31.875 8.781 1 98.56 78 PHE A O 1
ATOM 595 N N . GLY A 1 79 ? 3.963 31.516 6.676 1 98.38 79 GLY A N 1
ATOM 596 C CA . GLY A 1 79 ? 5.395 31.453 6.93 1 98.38 79 GLY A CA 1
ATOM 597 C C . GLY A 1 79 ? 5.836 30.141 7.531 1 98.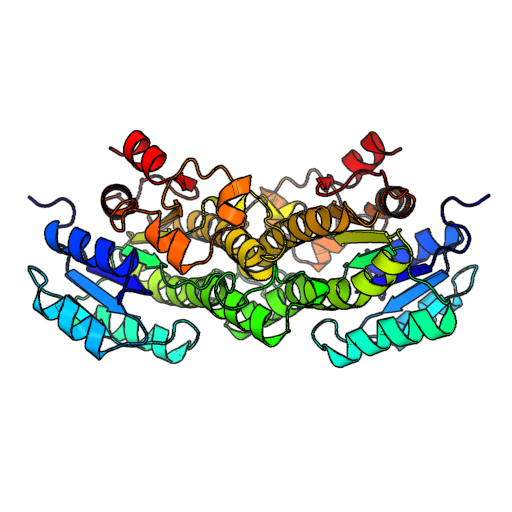38 79 GLY A C 1
ATOM 598 O O . GLY A 1 79 ? 7.027 29.938 7.789 1 98.38 79 GLY A O 1
ATOM 599 N N . ARG A 1 80 ? 4.863 29.234 7.809 1 98.31 80 ARG A N 1
ATOM 600 C CA . ARG A 1 80 ? 5.203 27.969 8.445 1 98.31 80 ARG A CA 1
ATOM 601 C C . ARG A 1 80 ? 4.098 26.938 8.234 1 98.31 80 ARG A C 1
ATOM 603 O O . ARG A 1 80 ? 3.004 27.281 7.781 1 98.31 80 ARG A O 1
ATOM 610 N N . ILE A 1 81 ? 4.406 25.703 8.492 1 98.81 81 ILE A N 1
ATOM 611 C CA . ILE A 1 81 ? 3.453 24.594 8.555 1 98.81 81 ILE A CA 1
ATOM 612 C C . ILE A 1 81 ? 3.746 23.734 9.773 1 98.81 81 ILE A C 1
ATOM 614 O O . ILE A 1 81 ? 4.781 23.062 9.836 1 98.81 81 ILE A O 1
ATOM 618 N N . ASP A 1 82 ? 2.785 23.688 10.656 1 98.81 82 ASP A N 1
ATOM 619 C CA . ASP A 1 82 ? 3.004 22.969 11.906 1 98.81 82 ASP A CA 1
ATOM 620 C C . ASP A 1 82 ? 2.438 21.547 11.828 1 98.81 82 ASP A C 1
ATOM 622 O O . ASP A 1 82 ? 2.965 20.625 12.461 1 98.81 82 ASP A O 1
ATOM 626 N N . THR A 1 83 ? 1.342 21.406 11.156 1 98.94 83 THR A N 1
ATOM 627 C CA . THR A 1 83 ? 0.691 20.094 11.062 1 98.94 83 THR A CA 1
ATOM 628 C C . THR A 1 83 ? 0.131 19.875 9.656 1 98.94 83 THR A C 1
ATOM 630 O O . THR A 1 83 ? -0.455 20.781 9.07 1 98.94 83 THR A O 1
ATOM 633 N N . LEU A 1 84 ? 0.376 18.75 9.102 1 98.94 84 LEU A N 1
ATOM 634 C CA . LEU A 1 84 ? -0.304 18.25 7.918 1 98.94 84 LEU A CA 1
ATOM 635 C C . LEU A 1 84 ? -1.263 17.109 8.281 1 98.94 84 LEU A C 1
ATOM 637 O O . LEU A 1 84 ? -0.855 16.125 8.891 1 98.94 84 LEU A O 1
ATOM 641 N N . VAL A 1 85 ? -2.553 17.281 7.996 1 98.88 85 VAL A N 1
ATOM 642 C CA . VAL A 1 85 ? -3.549 16.234 8.133 1 98.88 85 VAL A CA 1
ATOM 643 C C . VAL A 1 85 ? -3.912 15.68 6.758 1 98.88 85 VAL A C 1
ATOM 645 O O . VAL A 1 85 ? -4.641 16.328 5.996 1 98.88 85 VAL A O 1
ATOM 648 N N . ASN A 1 86 ? -3.367 14.531 6.484 1 98.62 86 ASN A N 1
ATOM 649 C CA . ASN A 1 86 ? -3.777 13.797 5.293 1 98.62 86 ASN A CA 1
ATOM 650 C C . ASN A 1 86 ? -5.094 13.055 5.516 1 98.62 86 ASN A C 1
ATOM 652 O O . ASN A 1 86 ? -5.094 11.898 5.949 1 98.62 86 ASN A O 1
ATOM 656 N N . ASN A 1 87 ? -6.168 13.68 5.098 1 96 87 ASN A N 1
ATOM 657 C CA . ASN A 1 87 ? -7.504 13.164 5.355 1 96 87 ASN A CA 1
ATOM 658 C C . ASN A 1 87 ? -8.211 12.766 4.062 1 96 87 ASN A C 1
ATOM 660 O O . ASN A 1 87 ? -9.109 11.922 4.074 1 96 87 ASN A O 1
ATOM 664 N N . ALA A 1 88 ? -7.809 13.406 2.941 1 94.62 88 ALA A N 1
ATOM 665 C CA . ALA A 1 88 ? -8.445 13.062 1.675 1 94.62 88 ALA A CA 1
ATOM 666 C C . ALA A 1 88 ? -8.398 11.555 1.429 1 94.62 88 ALA A C 1
ATOM 668 O O . ALA A 1 88 ? -7.363 10.922 1.619 1 94.62 88 ALA A O 1
ATOM 669 N N . GLY A 1 89 ? -9.508 10.945 1.105 1 89.69 89 GLY A N 1
ATOM 670 C CA . GLY A 1 89 ? -9.586 9.516 0.847 1 89.69 89 GLY A CA 1
ATOM 671 C C . GLY A 1 89 ? -10.875 9.102 0.165 1 89.69 89 GLY A C 1
ATOM 672 O O . GLY A 1 89 ? -11.875 9.828 0.216 1 89.69 89 GLY A O 1
ATOM 673 N N . VAL A 1 90 ? -10.773 7.953 -0.49 1 82.81 90 VAL A N 1
ATOM 674 C CA . VAL A 1 90 ? -11.953 7.367 -1.124 1 82.81 90 VAL A CA 1
ATOM 675 C C . VAL A 1 90 ? -11.992 5.867 -0.852 1 82.81 90 VAL A C 1
ATOM 677 O O . VAL A 1 90 ? -10.953 5.23 -0.677 1 82.81 90 VAL A O 1
ATOM 680 N N . SER A 1 91 ? -13.07 5.148 -0.504 1 67.06 91 SER A N 1
ATOM 681 C CA . SER A 1 91 ? -13.195 3.711 -0.295 1 67.06 91 SER A CA 1
ATOM 682 C C . SER A 1 91 ? -13.852 3.035 -1.492 1 67.06 91 SER A C 1
ATOM 684 O O . SER A 1 91 ? -13.68 1.834 -1.705 1 67.06 91 SER A O 1
ATOM 686 N N . LEU A 1 92 ? -14.156 3.346 -2.578 1 55.12 92 LEU A N 1
ATOM 687 C CA . LEU A 1 92 ? -15 2.859 -3.664 1 55.12 92 LEU A CA 1
ATOM 688 C C . LEU A 1 92 ? -16.203 2.1 -3.115 1 55.12 92 LEU A C 1
ATOM 690 O O . LEU A 1 92 ? -17.078 1.693 -3.877 1 55.12 92 LEU A O 1
ATOM 694 N N . LEU A 1 93 ? -16.234 1.57 -1.861 1 49.94 93 LEU A N 1
ATOM 695 C CA . LEU A 1 93 ? -17.312 0.724 -1.349 1 49.94 93 LEU A CA 1
ATOM 696 C C . LEU A 1 93 ? -18.672 1.273 -1.75 1 49.94 93 LEU A C 1
ATOM 698 O O . LEU A 1 93 ? -19.609 0.507 -1.998 1 49.94 93 LEU A O 1
ATOM 702 N N . GLY A 1 94 ? -18.906 2.48 -1.714 1 45.12 94 GLY A N 1
ATOM 703 C CA . GLY A 1 94 ? -20.25 2.982 -1.989 1 45.12 94 GLY A CA 1
ATOM 704 C C . GLY A 1 94 ? -20.562 3.07 -3.473 1 45.12 94 GLY A C 1
ATOM 705 O O . GLY A 1 94 ? -21.672 3.414 -3.857 1 45.12 94 GLY A O 1
ATOM 706 N N . MET A 1 95 ? -19.578 2.936 -4.234 1 41.44 95 MET A N 1
ATOM 707 C CA . MET A 1 95 ? -19.844 3.264 -5.629 1 41.44 95 MET A CA 1
ATOM 708 C C . MET A 1 95 ? -20.562 2.117 -6.328 1 41.44 95 MET A C 1
ATOM 710 O O . MET A 1 95 ? -21.172 2.311 -7.383 1 41.44 95 MET A O 1
ATOM 714 N N . TYR A 1 96 ? -20.266 0.938 -5.879 1 42.47 96 TYR A N 1
ATOM 715 C CA . TYR A 1 96 ? -20.953 -0.134 -6.598 1 42.47 96 TYR A CA 1
ATOM 716 C C . TYR A 1 96 ? -21.844 -0.944 -5.66 1 42.47 96 TYR A C 1
ATOM 718 O O . TYR A 1 96 ? -21.578 -1.012 -4.457 1 42.47 96 TYR A O 1
ATOM 726 N N . ASP A 1 97 ? -23.156 -0.94 -5.887 1 44.09 97 ASP A N 1
ATOM 727 C CA . ASP A 1 97 ? -24.156 -1.765 -5.219 1 44.09 97 ASP A CA 1
ATOM 728 C C . ASP A 1 97 ? -23.562 -3.084 -4.742 1 44.09 97 ASP A C 1
ATOM 730 O O . ASP A 1 97 ? -24.031 -3.672 -3.768 1 44.09 97 ASP A O 1
ATOM 734 N N . GLU A 1 98 ? -22.766 -3.828 -5.484 1 45.94 98 GLU A N 1
ATOM 735 C CA . GLU A 1 98 ? -22.266 -5.195 -5.371 1 45.94 98 GLU A CA 1
ATOM 736 C C . GLU A 1 98 ? -20.844 -5.219 -4.816 1 45.94 98 GLU A C 1
ATOM 738 O O . GLU A 1 98 ? -20.062 -4.297 -5.062 1 45.94 98 GLU A O 1
ATOM 743 N N . ARG A 1 99 ? -20.641 -6.062 -3.654 1 51.91 99 ARG A N 1
ATOM 744 C CA . ARG A 1 99 ? -19.328 -6.449 -3.15 1 51.91 99 ARG A CA 1
ATOM 745 C C . ARG A 1 99 ? -18.312 -6.562 -4.289 1 51.91 99 ARG A C 1
ATOM 747 O O . ARG A 1 99 ? -18.5 -7.34 -5.223 1 51.91 99 ARG A O 1
ATOM 754 N N . ASN A 1 100 ? -17.516 -5.484 -4.633 1 66.75 100 ASN A N 1
ATOM 755 C CA . ASN A 1 100 ? -16.578 -5.574 -5.75 1 66.75 100 ASN A CA 1
ATOM 756 C C . ASN A 1 100 ? -15.477 -6.582 -5.473 1 66.75 100 ASN A C 1
ATOM 758 O O . ASN A 1 100 ? -14.555 -6.301 -4.703 1 66.75 100 ASN A O 1
ATOM 762 N N . ARG A 1 101 ? -15.836 -7.758 -5.785 1 82.56 101 ARG A N 1
ATOM 763 C CA . ARG A 1 101 ? -14.828 -8.812 -5.707 1 82.56 101 ARG A CA 1
ATOM 764 C C . ARG A 1 101 ? -13.594 -8.445 -6.527 1 82.56 101 ARG A C 1
ATOM 766 O O . ARG A 1 101 ? -13.672 -7.621 -7.438 1 82.56 101 ARG A O 1
ATOM 773 N N . LEU A 1 102 ? -12.5 -8.953 -6.055 1 88.44 102 LEU A N 1
ATOM 774 C CA . LEU A 1 102 ? -11.219 -8.602 -6.645 1 88.44 102 LEU A CA 1
ATOM 775 C C . LEU A 1 102 ? -11.25 -8.766 -8.164 1 88.44 102 LEU A C 1
ATOM 777 O O . LEU A 1 102 ? -10.727 -7.926 -8.891 1 88.44 102 LEU A O 1
ATOM 781 N N . GLU A 1 103 ? -11.961 -9.805 -8.609 1 90.06 103 GLU A N 1
ATOM 782 C CA . GLU A 1 103 ? -11.977 -10.086 -10.039 1 90.06 103 GLU A CA 1
ATOM 783 C C . GLU A 1 103 ? -12.82 -9.07 -10.797 1 90.06 103 GLU A C 1
ATOM 785 O O . GLU A 1 103 ? -12.742 -8.969 -12.023 1 90.06 103 GLU A O 1
ATOM 790 N N . ASP A 1 104 ? -13.602 -8.281 -10.047 1 88.56 104 ASP A N 1
ATOM 791 C CA . ASP A 1 104 ? -14.508 -7.328 -10.68 1 88.56 104 ASP A CA 1
ATOM 792 C C . ASP A 1 104 ? -13.969 -5.902 -10.57 1 88.56 104 ASP A C 1
ATOM 794 O O . ASP A 1 104 ? -14.547 -4.973 -11.133 1 88.56 104 ASP A O 1
ATOM 798 N N . ILE A 1 105 ? -12.914 -5.727 -9.883 1 90.56 105 ILE A N 1
ATOM 799 C CA . ILE A 1 105 ? -12.344 -4.395 -9.711 1 90.56 105 ILE A CA 1
ATOM 800 C C . ILE A 1 105 ? -11.641 -3.961 -10.992 1 90.56 105 ILE A C 1
ATOM 802 O O . ILE A 1 105 ? -10.781 -4.676 -11.508 1 90.56 105 ILE A O 1
ATOM 806 N N . SER A 1 106 ? -12.047 -2.809 -11.5 1 91.88 106 SER A N 1
ATOM 807 C CA . SER A 1 106 ? -11.375 -2.311 -12.695 1 91.88 106 SER A CA 1
ATOM 808 C C . SER A 1 106 ? -10.008 -1.727 -12.359 1 91.88 106 SER A C 1
ATOM 810 O O . SER A 1 106 ? -9.758 -1.328 -11.227 1 91.88 106 SER A O 1
ATOM 812 N N . GLU A 1 107 ? -9.172 -1.734 -13.352 1 94.19 107 GLU A N 1
ATOM 813 C CA . GLU A 1 107 ? -7.875 -1.09 -13.203 1 94.19 107 GLU A CA 1
ATOM 814 C C . GLU A 1 107 ? -8.031 0.382 -12.828 1 94.19 107 GLU A C 1
ATOM 816 O O . GLU A 1 107 ? -7.266 0.905 -12.016 1 94.19 107 GLU A O 1
ATOM 821 N N . GLU A 1 108 ? -8.969 0.992 -13.422 1 93.31 108 GLU A N 1
ATOM 822 C CA . GLU A 1 108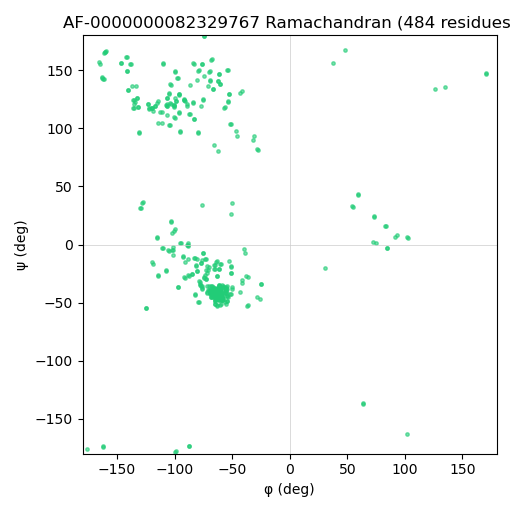 ? -9.227 2.402 -13.148 1 93.31 108 GLU A CA 1
ATOM 823 C C . GLU A 1 108 ? -9.633 2.619 -11.695 1 93.31 108 GLU A C 1
ATOM 825 O O . GLU A 1 108 ? -9.188 3.574 -11.055 1 93.31 108 GLU A O 1
ATOM 830 N N . ASP A 1 109 ? -10.469 1.764 -11.164 1 90.81 109 ASP A N 1
ATOM 831 C CA . ASP A 1 109 ? -10.883 1.856 -9.766 1 90.81 109 ASP A CA 1
ATOM 832 C C . ASP A 1 109 ? -9.695 1.657 -8.828 1 90.81 109 ASP A C 1
ATOM 834 O O . ASP A 1 109 ? -9.539 2.395 -7.852 1 90.81 109 ASP A O 1
ATOM 838 N N . TRP A 1 110 ? -8.883 0.647 -9.117 1 94.5 110 TRP A N 1
ATOM 839 C CA . TRP A 1 110 ? -7.672 0.411 -8.344 1 94.5 110 TRP A CA 1
ATOM 840 C C . TRP A 1 110 ? -6.797 1.658 -8.305 1 94.5 110 TRP A C 1
ATOM 842 O O . TRP A 1 110 ? -6.406 2.123 -7.234 1 94.5 110 TRP A O 1
ATOM 852 N N . ASP A 1 111 ? -6.59 2.211 -9.492 1 95.88 111 ASP A N 1
ATOM 853 C CA . ASP A 1 111 ? -5.699 3.363 -9.609 1 95.88 111 ASP A CA 1
ATOM 854 C C . ASP A 1 111 ? -6.246 4.562 -8.844 1 95.88 111 ASP A C 1
ATOM 856 O O . ASP A 1 111 ? -5.5 5.25 -8.141 1 95.88 111 ASP A O 1
ATOM 860 N N . THR A 1 112 ? -7.48 4.789 -8.984 1 93.81 112 THR A N 1
ATOM 861 C CA . THR A 1 112 ? -8.102 5.938 -8.328 1 93.81 112 THR A CA 1
ATOM 862 C C . THR A 1 112 ? -7.926 5.852 -6.816 1 93.81 112 THR A C 1
ATOM 864 O O . THR A 1 112 ? -7.52 6.824 -6.176 1 93.81 112 THR A O 1
ATOM 867 N N . VAL A 1 113 ? -8.195 4.719 -6.242 1 93.25 113 VAL A N 1
ATOM 868 C CA . VAL A 1 113 ? -8.117 4.539 -4.797 1 93.25 113 VAL A CA 1
ATOM 869 C C . VAL A 1 113 ? -6.676 4.703 -4.332 1 93.25 113 VAL A C 1
ATOM 871 O O . VAL A 1 113 ? -6.402 5.438 -3.377 1 93.25 113 VAL A O 1
ATOM 874 N N . LEU A 1 114 ? -5.742 4.055 -5.016 1 96.69 114 LEU A N 1
ATOM 875 C CA . LEU A 1 114 ? -4.348 4.121 -4.594 1 96.69 114 LEU A CA 1
ATOM 876 C C . LEU A 1 114 ? -3.787 5.523 -4.797 1 96.69 114 LEU A C 1
ATOM 878 O O . LEU A 1 114 ? -2.975 5.996 -3.998 1 96.69 114 LEU A O 1
ATOM 882 N N . GLU A 1 115 ? -4.211 6.195 -5.863 1 97.25 115 GLU A N 1
ATOM 883 C CA . GLU A 1 115 ? -3.719 7.539 -6.148 1 97.25 115 GLU A CA 1
ATOM 884 C C . GLU A 1 115 ? -4.195 8.539 -5.098 1 97.25 115 GLU A C 1
ATOM 886 O O . GLU A 1 115 ? -3.432 9.406 -4.668 1 97.25 115 GLU A O 1
ATOM 891 N N . VAL A 1 116 ? -5.379 8.414 -4.695 1 95.88 116 VAL A N 1
ATOM 892 C CA . VAL A 1 116 ? -5.934 9.359 -3.736 1 95.88 116 VAL A CA 1
ATOM 893 C C . VAL A 1 116 ? -5.457 9.016 -2.328 1 95.88 116 VAL A C 1
ATOM 895 O O . VAL A 1 116 ? -4.895 9.859 -1.629 1 95.88 116 VAL A O 1
ATOM 898 N N . ASN A 1 117 ? -5.594 7.742 -1.949 1 94.75 117 ASN A N 1
ATOM 899 C CA . ASN A 1 117 ? -5.438 7.328 -0.559 1 94.75 117 ASN A CA 1
ATOM 900 C C . ASN A 1 117 ? -3.965 7.18 -0.18 1 94.75 117 ASN A C 1
ATOM 902 O O . ASN A 1 117 ? -3.621 7.176 1.003 1 94.75 117 ASN A O 1
ATOM 906 N N . LEU A 1 118 ? -3.146 6.973 -1.191 1 97.19 118 LEU A N 1
ATOM 907 C CA . LEU A 1 118 ? -1.762 6.648 -0.869 1 97.19 118 LEU A CA 1
ATOM 908 C C . LEU A 1 118 ? -0.804 7.613 -1.559 1 97.19 118 LEU A C 1
ATOM 910 O O . LEU A 1 118 ? -0.065 8.344 -0.893 1 97.19 118 LEU A O 1
ATOM 914 N N . LYS A 1 119 ? -0.901 7.742 -2.854 1 98.12 119 LYS A N 1
ATOM 915 C CA . LYS A 1 119 ? -0.007 8.656 -3.559 1 98.12 119 LYS A CA 1
ATOM 916 C C . LYS A 1 119 ? -0.245 10.102 -3.129 1 98.12 119 LYS A C 1
ATOM 918 O O . LYS A 1 119 ? 0.703 10.875 -2.982 1 98.12 119 LYS A O 1
ATOM 923 N N . GLY A 1 120 ? -1.499 10.477 -2.977 1 98.56 120 GLY A N 1
ATOM 924 C CA . GLY A 1 120 ? -1.802 11.812 -2.492 1 98.56 120 GLY A CA 1
ATOM 925 C C . GLY A 1 120 ? -1.128 12.133 -1.171 1 98.56 120 GLY A C 1
ATOM 926 O O . GLY A 1 120 ? -0.603 13.234 -0.989 1 98.56 120 GLY A O 1
ATOM 927 N N . VAL A 1 121 ? -1.112 11.172 -0.244 1 98.44 121 VAL A N 1
ATOM 928 C CA . VAL A 1 121 ? -0.457 11.32 1.051 1 98.44 121 VAL A CA 1
ATOM 929 C C . VAL A 1 121 ? 1.048 11.492 0.852 1 98.44 121 VAL A C 1
ATOM 931 O O . VAL A 1 121 ? 1.671 12.352 1.48 1 98.44 121 VAL A O 1
ATOM 934 N N . PHE A 1 122 ? 1.624 10.688 -0.019 1 98.06 122 PHE A N 1
ATOM 935 C CA . PHE A 1 122 ? 3.041 10.789 -0.347 1 98.06 122 PHE A CA 1
ATOM 936 C C . PHE A 1 122 ? 3.377 12.18 -0.871 1 98.06 122 PHE A C 1
ATOM 938 O O . PHE A 1 122 ? 4.336 12.805 -0.412 1 98.06 122 PHE A O 1
ATOM 945 N N . LEU A 1 123 ? 2.6 12.711 -1.786 1 98.62 123 LEU A N 1
ATOM 946 C CA . LEU A 1 123 ? 2.881 13.992 -2.432 1 98.62 123 LEU A CA 1
ATOM 947 C C . LEU A 1 123 ? 2.832 15.133 -1.422 1 98.62 123 LEU A C 1
ATOM 949 O O . LEU A 1 123 ? 3.734 15.969 -1.383 1 98.62 123 LEU A O 1
ATOM 953 N N . PHE A 1 124 ? 1.846 15.148 -0.591 1 98.88 124 PHE A N 1
ATOM 954 C CA . PHE A 1 124 ? 1.726 16.203 0.401 1 98.88 124 PHE A CA 1
ATOM 955 C C . PHE A 1 124 ? 2.828 16.094 1.447 1 98.88 124 PHE A C 1
ATOM 957 O O . PHE A 1 124 ? 3.426 17.109 1.835 1 98.88 124 PHE A O 1
ATOM 964 N N . THR A 1 125 ? 3.059 14.883 1.916 1 98.62 125 THR A N 1
ATOM 965 C CA . THR A 1 125 ? 4.086 14.672 2.928 1 98.62 125 THR A CA 1
ATOM 966 C C . THR A 1 125 ? 5.457 15.086 2.4 1 98.62 125 THR A C 1
ATOM 968 O O . THR A 1 125 ? 6.199 15.805 3.074 1 98.62 125 THR A O 1
ATOM 971 N N . ARG A 1 126 ? 5.738 14.648 1.21 1 96.94 126 ARG A N 1
ATOM 972 C CA . ARG A 1 126 ? 6.996 15.008 0.568 1 96.94 126 ARG A CA 1
ATOM 973 C C . ARG A 1 126 ? 7.152 16.531 0.49 1 96.94 126 ARG A C 1
ATOM 975 O O . ARG A 1 126 ? 8.242 17.062 0.725 1 96.94 126 ARG A O 1
ATOM 982 N N . ALA A 1 127 ? 6.125 17.219 0.167 1 98.31 127 ALA A N 1
ATOM 983 C CA . ALA A 1 127 ? 6.16 18.656 -0.062 1 98.31 127 ALA A CA 1
ATOM 984 C C . ALA A 1 127 ? 6.328 19.406 1.251 1 98.31 127 ALA A C 1
ATOM 986 O O . ALA A 1 127 ? 6.949 20.484 1.285 1 98.31 127 ALA A O 1
ATOM 987 N N . VAL A 1 128 ? 5.844 18.891 2.387 1 98.62 128 VAL A N 1
ATOM 988 C CA . VAL A 1 128 ? 5.824 19.641 3.631 1 98.62 128 VAL A CA 1
ATOM 989 C C . VAL A 1 128 ? 7.105 19.391 4.418 1 98.62 128 VAL A C 1
ATOM 991 O O . VAL A 1 128 ? 7.551 20.25 5.188 1 98.62 128 VAL A O 1
ATOM 994 N N . LEU A 1 129 ? 7.723 18.266 4.273 1 97.88 129 LEU A N 1
ATOM 995 C CA . LEU A 1 129 ? 8.789 17.797 5.148 1 97.88 129 LEU A CA 1
ATOM 996 C C . LEU A 1 129 ? 9.961 18.766 5.156 1 97.88 129 LEU A C 1
ATOM 998 O O . LEU A 1 129 ? 10.484 19.109 6.219 1 97.88 129 LEU A O 1
ATOM 1002 N N . PRO A 1 130 ? 10.398 19.312 3.953 1 97.75 130 PRO A N 1
ATOM 1003 C CA . PRO A 1 130 ? 11.523 20.234 4.004 1 97.75 130 PRO A CA 1
ATOM 1004 C C . PRO A 1 130 ? 11.258 21.438 4.902 1 97.75 130 PRO A C 1
ATOM 1006 O O . PRO A 1 130 ? 12.148 21.906 5.613 1 97.75 130 PRO A O 1
ATOM 1009 N N . HIS A 1 131 ? 10.062 21.922 4.93 1 98.56 131 HIS A N 1
ATOM 1010 C CA . HIS A 1 131 ? 9.703 23.062 5.766 1 98.56 131 HIS A CA 1
ATOM 1011 C C . HIS A 1 131 ? 9.664 22.672 7.238 1 98.56 131 HIS A C 1
ATOM 1013 O O . HIS A 1 131 ? 10.148 23.422 8.094 1 98.56 131 HIS A O 1
ATOM 1019 N N . MET A 1 132 ? 9.125 21.516 7.516 1 98.56 132 MET A N 1
ATOM 1020 C CA . MET A 1 132 ? 9.07 21.031 8.891 1 98.56 132 MET A CA 1
ATOM 1021 C C . MET A 1 132 ? 10.477 20.75 9.422 1 98.56 132 MET A C 1
ATOM 1023 O O . MET A 1 132 ? 10.766 20.984 10.594 1 98.56 132 MET A O 1
ATOM 1027 N N . TYR A 1 133 ? 11.312 20.234 8.539 1 97.75 133 TYR A N 1
ATOM 1028 C CA . TYR A 1 133 ? 12.695 19.969 8.938 1 97.75 133 TYR A CA 1
ATOM 1029 C C . TYR A 1 133 ? 13.414 21.266 9.281 1 97.75 133 TYR A C 1
ATOM 1031 O O . TYR A 1 133 ? 14.125 21.344 10.281 1 97.75 133 TYR A O 1
ATOM 1039 N N . GLU A 1 134 ? 13.219 22.234 8.484 1 97.75 134 GLU A N 1
ATOM 1040 C CA . GLU A 1 134 ? 13.82 23.547 8.75 1 97.75 134 GLU A CA 1
ATOM 1041 C C . GLU A 1 134 ? 13.305 24.125 10.062 1 97.75 134 GLU A C 1
ATOM 1043 O O . GLU A 1 134 ? 14.07 24.734 10.82 1 97.75 134 GLU A O 1
ATOM 1048 N N . GLN A 1 135 ? 12.07 23.859 10.352 1 97.81 135 GLN A N 1
ATOM 1049 C CA . GLN A 1 135 ? 11.43 24.344 11.57 1 97.81 135 GLN A CA 1
ATOM 1050 C C . GLN A 1 135 ? 11.859 23.516 12.773 1 97.81 135 GLN A C 1
ATOM 1052 O O . GLN A 1 135 ? 11.625 23.906 13.922 1 97.81 135 GLN A O 1
ATOM 1057 N N . GLU A 1 136 ? 12.422 22.359 12.5 1 97.81 136 GLU A N 1
ATOM 1058 C CA . GLU A 1 136 ? 12.734 21.375 13.531 1 97.81 136 GLU A CA 1
ATOM 1059 C C . GLU A 1 136 ? 11.5 21.031 14.359 1 97.81 136 GLU A C 1
ATOM 1061 O O . GLU A 1 136 ? 11.586 20.891 15.586 1 97.81 136 GLU A O 1
ATOM 1066 N N . HIS A 1 137 ? 10.438 21.094 13.664 1 97.44 137 HIS A N 1
ATOM 1067 C CA . HIS A 1 137 ? 9.125 20.797 14.227 1 97.44 137 HIS A CA 1
ATOM 1068 C C . HIS A 1 137 ? 8.109 20.5 13.133 1 97.44 137 HIS A C 1
ATOM 1070 O O . HIS A 1 137 ? 8.117 21.141 12.086 1 97.44 137 HIS A O 1
ATOM 1076 N N . GLY A 1 138 ? 7.238 19.547 13.43 1 98.44 138 GLY A N 1
ATOM 1077 C CA . GLY A 1 138 ? 6.129 19.234 12.539 1 98.44 138 GLY A CA 1
ATOM 1078 C C . GLY A 1 138 ? 5.383 17.969 12.922 1 98.44 138 GLY A C 1
ATOM 1079 O O . GLY A 1 138 ? 5.973 17.047 13.484 1 98.44 138 GLY A O 1
ATOM 1080 N N . ASN A 1 139 ? 4.09 17.953 12.68 1 98.81 139 ASN A N 1
ATOM 1081 C CA . ASN A 1 139 ? 3.24 16.797 12.906 1 98.81 139 ASN A CA 1
ATOM 1082 C C . ASN A 1 139 ? 2.521 16.375 11.625 1 98.81 139 ASN A C 1
ATOM 1084 O O . ASN A 1 139 ? 1.792 17.156 11.031 1 98.81 139 ASN A O 1
ATOM 1088 N N . VAL A 1 140 ? 2.818 15.172 11.195 1 98.88 140 VAL A N 1
ATOM 1089 C CA . VAL A 1 140 ? 2.064 14.586 10.094 1 98.88 140 VAL A CA 1
ATOM 1090 C C . VAL A 1 140 ? 1.034 13.602 10.641 1 98.88 140 VAL A C 1
ATOM 1092 O O . VAL A 1 140 ? 1.386 12.656 11.352 1 98.88 140 VAL A O 1
ATOM 1095 N N . ILE A 1 141 ? -0.241 13.883 10.391 1 98.75 141 ILE A N 1
ATOM 1096 C CA . ILE A 1 141 ? -1.339 13.016 10.797 1 98.75 141 ILE A CA 1
ATOM 1097 C C . ILE A 1 141 ? -1.987 12.383 9.562 1 98.75 141 ILE A C 1
ATOM 1099 O O . ILE A 1 141 ? -2.549 13.094 8.727 1 98.75 141 ILE A O 1
ATOM 1103 N N . ASN A 1 142 ? -1.847 11.078 9.453 1 98 142 ASN A N 1
ATOM 1104 C CA . ASN A 1 142 ? -2.473 10.328 8.367 1 98 142 ASN A CA 1
ATOM 1105 C C . ASN A 1 142 ? -3.771 9.672 8.828 1 98 142 ASN A C 1
ATOM 1107 O O . ASN A 1 142 ? -3.775 8.883 9.773 1 98 142 ASN A O 1
ATOM 1111 N N . ILE A 1 143 ? -4.883 9.969 8.133 1 94.38 143 ILE A N 1
ATOM 1112 C CA . ILE A 1 143 ? -6.152 9.359 8.5 1 94.38 143 ILE A CA 1
ATOM 1113 C C . ILE A 1 143 ? -6.258 7.973 7.871 1 94.38 143 ILE A C 1
ATOM 1115 O O . ILE A 1 143 ? -6.293 7.84 6.645 1 94.38 143 ILE A O 1
ATOM 1119 N N . SER A 1 144 ? -6.145 7.051 8.695 1 88.94 144 SER A N 1
ATOM 1120 C CA . SER A 1 144 ? -6.234 5.656 8.273 1 88.94 144 SER A CA 1
ATOM 1121 C C . SER A 1 144 ? -7.617 5.078 8.547 1 88.94 144 SER A C 1
ATOM 1123 O O . SER A 1 144 ? -8.609 5.812 8.578 1 88.94 144 SER A O 1
ATOM 1125 N N . SER A 1 145 ? -7.82 3.854 8.25 1 70.44 145 SER A N 1
ATOM 1126 C CA . SER A 1 145 ? -9.109 3.219 8.516 1 70.44 145 SER A CA 1
ATOM 1127 C C . SER A 1 145 ? -8.977 2.123 9.57 1 70.44 145 SER A C 1
ATOM 1129 O O . SER A 1 145 ? -7.895 1.566 9.758 1 70.44 145 SER A O 1
ATOM 1131 N N . GLY A 1 146 ? -9.719 2.229 10.609 1 52.72 146 GLY A N 1
ATOM 1132 C CA . GLY A 1 146 ? -9.766 1.068 11.484 1 52.72 146 GLY A CA 1
ATOM 1133 C C . GLY A 1 146 ? -9.766 -0.249 10.727 1 52.72 146 GLY A C 1
ATOM 1134 O O . GLY A 1 146 ? -9.609 -1.313 11.328 1 52.72 146 GLY A O 1
ATOM 1135 N N . LEU A 1 147 ? -10.273 -0.171 9.508 1 46.53 147 LEU A N 1
ATOM 1136 C CA . LEU A 1 147 ? -10.461 -1.368 8.703 1 46.53 147 LEU A CA 1
ATOM 1137 C C . LEU A 1 147 ? -9.125 -1.914 8.211 1 46.53 147 LEU A C 1
ATOM 1139 O O . LEU A 1 147 ? -9.07 -2.998 7.625 1 46.53 147 LEU A O 1
ATOM 1143 N N . GLY A 1 148 ? -8.125 -1.09 8.109 1 43.97 148 GLY A N 1
ATOM 1144 C CA . GLY A 1 148 ? -6.871 -1.532 7.52 1 43.97 148 GLY A CA 1
ATOM 1145 C C . GLY A 1 148 ? -6.465 -2.926 7.961 1 43.97 148 GLY A C 1
ATOM 1146 O O . GLY A 1 148 ? -5.699 -3.602 7.27 1 43.97 148 GLY A O 1
ATOM 1147 N N . ARG A 1 149 ? -6.902 -3.223 9.242 1 41.41 149 ARG A N 1
ATOM 1148 C CA . ARG A 1 149 ? -6.434 -4.516 9.734 1 41.41 149 ARG A CA 1
ATOM 1149 C C . ARG A 1 149 ? -7.426 -5.621 9.398 1 41.41 149 ARG A C 1
ATOM 1151 O O . ARG A 1 149 ? -7.117 -6.805 9.555 1 41.41 149 ARG A O 1
ATOM 1158 N N . HIS A 1 150 ? -8.672 -5.242 9.008 1 41.16 150 HIS A N 1
ATOM 1159 C CA . HIS A 1 150 ? -9.586 -6.332 8.688 1 41.16 150 HIS A CA 1
ATOM 1160 C C . HIS A 1 150 ? -9.898 -6.367 7.195 1 41.16 150 HIS A C 1
ATOM 1162 O O . HIS A 1 150 ? -10.305 -5.359 6.617 1 41.16 150 HIS A O 1
ATOM 1168 N N . ALA A 1 151 ? -9.383 -7.242 6.426 1 45.41 151 ALA A N 1
ATOM 1169 C CA . ALA A 1 151 ? -9.688 -7.48 5.016 1 45.41 151 ALA A CA 1
ATOM 1170 C C . ALA A 1 151 ? -11.188 -7.656 4.801 1 45.41 151 ALA A C 1
ATOM 1172 O O . ALA A 1 151 ? -11.836 -8.422 5.516 1 45.41 151 ALA A O 1
ATOM 1173 N N . ILE A 1 152 ? -11.977 -6.664 4.262 1 48.03 152 ILE A N 1
ATOM 1174 C CA . ILE A 1 152 ? -13.352 -6.871 3.814 1 48.03 152 ILE A CA 1
ATOM 1175 C C . ILE A 1 152 ? -13.359 -7.289 2.346 1 48.03 152 ILE A C 1
ATOM 1177 O O . ILE A 1 152 ? -12.695 -6.664 1.513 1 48.03 152 ILE A O 1
ATOM 1181 N N . GLY A 1 153 ? -13.891 -8.406 2.135 1 52.34 153 GLY A N 1
ATOM 1182 C CA . GLY A 1 153 ? -14.117 -8.75 0.739 1 52.34 153 GLY A CA 1
ATOM 1183 C C . GLY A 1 153 ? -14.672 -7.594 -0.073 1 52.34 153 GLY A C 1
ATOM 1184 O O . GLY A 1 153 ? -15.484 -6.809 0.426 1 52.34 153 GLY A O 1
ATOM 1185 N N . GLY A 1 154 ? -14.141 -7.254 -1.211 1 57.66 154 GLY A N 1
ATOM 1186 C CA . GLY A 1 154 ? -14.617 -6.23 -2.127 1 57.66 154 GLY A CA 1
ATOM 1187 C C . GLY A 1 154 ? -13.961 -4.879 -1.896 1 57.66 154 GLY A C 1
ATOM 1188 O O . GLY A 1 154 ? -14.359 -3.881 -2.506 1 57.66 154 GLY A O 1
ATOM 1189 N N . ALA A 1 155 ? -13.016 -4.977 -1.055 1 77.25 155 ALA A N 1
ATOM 1190 C CA . ALA A 1 155 ? -12.398 -3.699 -0.704 1 77.25 155 ALA A CA 1
ATOM 1191 C C . ALA A 1 155 ? -10.883 -3.754 -0.87 1 77.25 155 ALA A C 1
ATOM 1193 O O . ALA A 1 155 ? -10.156 -3.051 -0.17 1 77.25 155 ALA A O 1
ATOM 1194 N N . ALA A 1 156 ? -10.516 -4.488 -1.888 1 85.06 156 ALA A N 1
ATOM 1195 C CA . ALA A 1 156 ? -9.086 -4.777 -2.016 1 85.06 156 ALA A CA 1
ATOM 1196 C C . ALA A 1 156 ? -8.289 -3.496 -2.229 1 85.06 156 ALA A C 1
ATOM 1198 O O . ALA A 1 156 ? -7.289 -3.262 -1.545 1 85.06 156 ALA A O 1
ATOM 1199 N N . PRO A 1 157 ? -8.703 -2.578 -3.141 1 89 157 PRO A N 1
ATOM 1200 C CA . PRO A 1 157 ? -7.902 -1.363 -3.312 1 89 157 PRO A CA 1
ATOM 1201 C C . PRO A 1 157 ? -7.859 -0.499 -2.055 1 89 157 PRO A C 1
ATOM 1203 O O . PRO A 1 157 ? -6.816 0.065 -1.722 1 89 157 PRO A O 1
ATOM 1206 N N . TYR A 1 158 ? -8.945 -0.443 -1.424 1 88 158 TYR A N 1
ATOM 1207 C CA . TYR A 1 158 ? -9.016 0.353 -0.203 1 88 158 TYR A CA 1
ATOM 1208 C C . TYR A 1 158 ? -8.117 -0.235 0.88 1 88 158 TYR A C 1
ATOM 1210 O O . TYR A 1 158 ? -7.309 0.478 1.48 1 88 158 TYR A O 1
ATOM 1218 N N . VAL A 1 159 ? -8.258 -1.528 1.144 1 86.5 159 VAL A N 1
ATOM 1219 C CA . VAL A 1 159 ? -7.473 -2.215 2.164 1 86.5 159 VAL A CA 1
ATOM 1220 C C . VAL A 1 159 ? -5.984 -2.084 1.845 1 86.5 159 VAL A C 1
ATOM 1222 O O . VAL A 1 159 ? -5.184 -1.743 2.719 1 86.5 159 VAL A O 1
ATOM 1225 N N . SER A 1 160 ? -5.637 -2.326 0.632 1 91.56 160 SER A N 1
ATOM 1226 C CA . SER A 1 160 ? -4.242 -2.205 0.217 1 91.56 160 SER A CA 1
ATOM 1227 C C . SER A 1 160 ? -3.721 -0.788 0.433 1 91.56 160 SER A C 1
ATOM 1229 O O . SER A 1 160 ? -2.596 -0.598 0.898 1 91.56 160 SER A O 1
ATOM 1231 N N . SER A 1 161 ? -4.5 0.206 0.062 1 92.38 161 SER A N 1
ATOM 1232 C CA . SER A 1 161 ? -4.09 1.599 0.211 1 92.38 161 SER A CA 1
ATOM 1233 C C . SER A 1 161 ? -3.85 1.95 1.676 1 92.38 161 SER A C 1
ATOM 1235 O O . SER A 1 161 ? -2.875 2.631 2.004 1 92.38 161 SER A O 1
ATOM 1237 N N . LYS A 1 162 ? -4.695 1.511 2.498 1 88.31 162 LYS A N 1
ATOM 1238 C CA . LYS A 1 162 ? -4.582 1.848 3.914 1 88.31 162 LYS A CA 1
ATOM 1239 C C . LYS A 1 162 ? -3.393 1.135 4.555 1 88.31 162 LYS A C 1
ATOM 1241 O O . LYS A 1 162 ? -2.725 1.692 5.426 1 88.31 162 LYS A O 1
ATOM 1246 N N . TRP A 1 163 ? -3.193 -0.077 4.172 1 88.94 163 TRP A N 1
ATOM 1247 C CA . TRP A 1 163 ? -1.982 -0.752 4.629 1 88.94 163 TRP A CA 1
ATOM 1248 C C . TRP A 1 163 ? -0.735 -0.027 4.137 1 88.94 163 TRP A C 1
ATOM 1250 O O . TRP A 1 163 ? 0.203 0.198 4.906 1 88.94 163 TRP A O 1
ATOM 1260 N N . GLY A 1 164 ? -0.769 0.301 2.881 1 92.31 164 GLY A N 1
ATOM 1261 C CA . GLY A 1 164 ? 0.33 1.1 2.363 1 92.31 164 GLY A CA 1
ATOM 1262 C C . GLY A 1 164 ? 0.548 2.387 3.137 1 92.31 164 GLY A C 1
ATOM 1263 O O . GLY A 1 164 ? 1.689 2.797 3.357 1 92.31 164 GLY A O 1
ATOM 1264 N N . LEU A 1 165 ? -0.519 2.98 3.518 1 94.44 165 LEU A N 1
ATOM 1265 C CA . LEU A 1 165 ? -0.478 4.203 4.312 1 94.44 165 LEU A CA 1
ATOM 1266 C C . LEU A 1 165 ? 0.209 3.957 5.652 1 94.44 165 LEU A C 1
ATOM 1268 O O . LEU A 1 165 ? 0.957 4.809 6.137 1 94.44 165 LEU A O 1
ATOM 1272 N N . GLU A 1 166 ? -0.065 2.826 6.266 1 90.56 166 GLU A N 1
ATOM 1273 C CA . GLU A 1 166 ? 0.606 2.477 7.512 1 90.56 166 GLU A CA 1
ATOM 1274 C C . GLU A 1 166 ? 2.119 2.4 7.324 1 90.56 166 GLU A C 1
ATOM 1276 O O . GLU A 1 166 ? 2.881 2.898 8.156 1 90.56 166 GLU A O 1
ATOM 1281 N N . GLY A 1 167 ? 2.516 1.76 6.273 1 89.5 167 GLY A N 1
ATOM 1282 C CA . GLY A 1 167 ? 3.936 1.715 5.965 1 89.5 167 GLY A CA 1
ATOM 1283 C C . GLY A 1 167 ? 4.547 3.088 5.754 1 89.5 167 GLY A C 1
ATOM 1284 O O . GLY A 1 167 ? 5.629 3.375 6.262 1 89.5 167 GLY A O 1
ATOM 1285 N N . LEU A 1 168 ? 3.846 3.916 5.035 1 93.94 168 LEU A N 1
ATOM 1286 C CA . LEU A 1 168 ? 4.316 5.273 4.777 1 93.94 168 LEU A CA 1
ATOM 1287 C C . LEU A 1 168 ? 4.414 6.07 6.074 1 93.94 168 LEU A C 1
ATOM 1289 O O . LEU A 1 168 ? 5.348 6.852 6.258 1 93.94 168 LEU A O 1
ATOM 1293 N N . THR A 1 169 ? 3.451 5.879 6.961 1 95.12 169 THR A N 1
ATOM 1294 C CA . THR A 1 169 ? 3.461 6.543 8.258 1 95.12 169 THR A CA 1
ATOM 1295 C C . THR A 1 169 ? 4.723 6.184 9.039 1 95.12 169 THR A C 1
ATOM 1297 O O . THR A 1 169 ? 5.414 7.066 9.547 1 95.12 169 THR A O 1
ATOM 1300 N N . ARG A 1 170 ? 5.012 4.977 9.086 1 90.88 170 ARG A N 1
ATOM 1301 C CA . ARG A 1 170 ? 6.156 4.496 9.852 1 90.88 170 ARG A CA 1
ATOM 1302 C C . ARG A 1 170 ? 7.465 5.008 9.258 1 90.88 170 ARG A C 1
ATOM 1304 O O . ARG A 1 170 ? 8.367 5.418 9.984 1 90.88 170 ARG A O 1
ATOM 1311 N N . THR A 1 171 ? 7.609 4.984 7.934 1 90.62 171 THR A N 1
ATOM 1312 C CA . THR A 1 171 ? 8.828 5.457 7.285 1 90.62 171 THR A CA 1
ATOM 1313 C C . THR A 1 171 ? 9 6.957 7.48 1 90.62 171 THR A C 1
ATOM 1315 O O . THR A 1 171 ? 10.102 7.434 7.746 1 90.62 171 THR A O 1
ATOM 1318 N N . THR A 1 172 ? 7.926 7.68 7.355 1 95.12 172 THR A N 1
ATOM 1319 C CA . THR A 1 172 ? 7.965 9.117 7.598 1 95.12 172 THR A CA 1
ATOM 1320 C C . THR A 1 172 ? 8.414 9.414 9.023 1 95.12 172 THR A C 1
ATOM 1322 O O . THR A 1 172 ? 9.234 10.312 9.25 1 95.12 172 THR A O 1
ATOM 1325 N N . ALA A 1 173 ? 7.871 8.688 9.953 1 94.88 173 ALA A N 1
ATOM 1326 C CA . ALA A 1 173 ? 8.227 8.859 11.359 1 94.88 173 ALA A CA 1
ATOM 1327 C C . ALA A 1 173 ? 9.719 8.633 11.586 1 94.88 173 ALA A C 1
ATOM 1329 O O . ALA A 1 173 ? 10.383 9.43 12.25 1 94.88 173 ALA A O 1
ATOM 1330 N N . LEU A 1 174 ? 10.203 7.59 11.008 1 90.44 174 LEU A N 1
ATOM 1331 C CA . LEU A 1 174 ? 11.617 7.246 11.172 1 90.44 174 LEU A CA 1
ATOM 1332 C C . LEU A 1 174 ? 12.508 8.344 10.617 1 90.44 174 LEU A C 1
ATOM 1334 O O . LEU A 1 174 ? 13.469 8.758 11.266 1 90.44 174 LEU A O 1
ATOM 1338 N N . GLU A 1 175 ? 12.172 8.844 9.492 1 89.88 175 GLU A N 1
ATOM 1339 C CA . GLU A 1 175 ? 12.992 9.867 8.852 1 89.88 175 GLU A CA 1
ATOM 1340 C C . GLU A 1 175 ? 12.844 11.211 9.547 1 89.88 175 GLU A C 1
ATOM 1342 O O . GLU A 1 175 ? 13.773 12.023 9.547 1 89.88 175 GLU A O 1
ATOM 1347 N N . GLY A 1 176 ? 11.727 11.414 10.125 1 94.62 176 GLY A N 1
ATOM 1348 C CA . GLY A 1 176 ? 11.445 12.688 10.766 1 94.62 176 GLY A CA 1
ATOM 1349 C C . GLY A 1 176 ? 12.039 12.805 12.156 1 94.62 176 GLY A C 1
ATOM 1350 O O . GLY A 1 176 ? 12.164 13.898 12.695 1 94.62 176 GLY A O 1
ATOM 1351 N N . GLU A 1 177 ? 12.391 11.688 12.719 1 92.56 177 GLU A N 1
ATOM 1352 C CA . GLU A 1 177 ? 12.82 11.625 14.117 1 92.56 177 GLU A CA 1
ATOM 1353 C C . GLU A 1 177 ? 13.969 12.594 14.383 1 92.56 177 GLU A C 1
ATOM 1355 O O . GLU A 1 177 ? 13.938 13.352 15.359 1 92.56 177 GLU A O 1
ATOM 1360 N N . GLU A 1 178 ? 14.938 12.656 13.531 1 92.75 178 GLU A N 1
ATOM 1361 C CA . GLU A 1 178 ? 16.125 13.477 13.766 1 92.75 178 GLU A CA 1
ATOM 1362 C C . GLU A 1 178 ? 15.828 14.953 13.555 1 92.75 178 GLU A C 1
ATOM 1364 O O . GLU A 1 178 ? 16.625 15.812 13.914 1 92.75 178 GLU A O 1
ATOM 1369 N N . HIS A 1 179 ? 14.641 15.25 13.062 1 96.44 179 HIS A N 1
ATOM 1370 C CA . HIS A 1 179 ? 14.305 16.625 12.734 1 96.44 179 HIS A CA 1
ATOM 1371 C C . HIS A 1 179 ? 13.172 17.141 13.625 1 96.44 179 HIS A C 1
ATOM 1373 O O . HIS A 1 179 ? 12.633 18.219 13.383 1 96.44 179 HIS A O 1
ATOM 1379 N N . GLY A 1 180 ? 12.789 16.312 14.586 1 97.5 180 GLY A N 1
ATOM 1380 C CA . GLY A 1 180 ? 11.711 16.734 15.469 1 97.5 180 GLY A CA 1
ATOM 1381 C C . GLY A 1 180 ? 10.352 16.703 14.805 1 97.5 180 GLY A C 1
ATOM 1382 O O . GLY A 1 180 ? 9.461 17.469 15.164 1 97.5 180 GLY A O 1
ATOM 1383 N N . VAL A 1 181 ? 10.203 15.883 13.766 1 98.19 181 VAL A N 1
ATOM 1384 C CA . VAL A 1 181 ? 8.938 15.734 13.047 1 98.19 181 VAL A CA 1
ATOM 1385 C C . VAL A 1 181 ? 8.305 14.391 13.398 1 98.19 181 VAL A C 1
ATOM 1387 O O . VAL A 1 181 ? 8.961 13.352 13.344 1 98.19 181 VAL A O 1
ATOM 1390 N N . THR A 1 182 ? 7.039 14.438 13.859 1 98.44 182 THR A N 1
ATOM 1391 C CA . THR A 1 182 ? 6.32 13.203 14.141 1 98.44 182 THR A CA 1
ATOM 1392 C C . THR A 1 182 ? 5.383 12.844 12.992 1 98.44 182 THR A C 1
ATOM 1394 O O . THR A 1 182 ? 4.938 13.727 12.258 1 98.44 182 THR A O 1
ATOM 1397 N N . ALA A 1 183 ? 5.168 11.562 12.797 1 98.25 183 ALA A N 1
ATOM 1398 C CA . ALA A 1 183 ? 4.18 11.039 11.859 1 98.25 183 ALA A CA 1
ATOM 1399 C C . ALA A 1 183 ? 3.373 9.906 12.484 1 98.25 183 ALA A C 1
ATOM 1401 O O . ALA A 1 183 ? 3.941 8.922 12.961 1 98.25 183 ALA A O 1
ATOM 1402 N N . ASN A 1 184 ? 2.07 10.086 12.539 1 97.81 184 ASN A N 1
ATOM 1403 C CA . ASN A 1 184 ? 1.177 9.102 13.141 1 97.81 184 ASN A CA 1
ATOM 1404 C C . ASN A 1 184 ? -0.091 8.914 12.312 1 97.81 184 ASN A C 1
ATOM 1406 O O . ASN A 1 184 ? -0.451 9.781 11.516 1 97.81 184 ASN A O 1
ATOM 1410 N N . ALA A 1 185 ? -0.661 7.719 12.492 1 96.75 185 ALA A N 1
ATOM 1411 C CA . ALA A 1 185 ? -1.945 7.441 11.852 1 96.75 185 ALA A CA 1
ATOM 1412 C C . ALA A 1 185 ? -3.086 7.52 12.867 1 96.75 185 ALA A C 1
ATOM 1414 O O . ALA A 1 185 ? -2.945 7.078 14.008 1 96.75 185 ALA A O 1
ATOM 1415 N N . LEU A 1 186 ? -4.188 8.133 12.469 1 95.62 186 LEU A N 1
ATOM 1416 C CA . LEU A 1 186 ? -5.406 8.305 13.258 1 95.62 186 LEU A CA 1
ATOM 1417 C C . LEU A 1 186 ? -6.578 7.582 12.602 1 95.62 186 LEU A C 1
ATOM 1419 O O . LEU A 1 186 ? -6.941 7.883 11.461 1 95.62 186 LEU A O 1
ATOM 1423 N N . ASP A 1 187 ? -7.078 6.684 13.32 1 89.56 187 ASP A N 1
ATOM 1424 C CA . ASP A 1 187 ? -8.227 5.918 12.859 1 89.56 187 ASP A CA 1
ATOM 1425 C C . ASP A 1 187 ? -9.516 6.398 13.531 1 89.56 187 ASP A C 1
ATOM 1427 O O . ASP A 1 187 ? -9.531 6.656 14.734 1 89.56 187 ASP A O 1
ATOM 1431 N N . PRO A 1 188 ? -10.633 6.891 12.82 1 80.06 188 PRO A N 1
ATOM 1432 C CA . PRO A 1 188 ? -11.883 7.367 13.43 1 80.06 188 PRO A CA 1
ATOM 1433 C C . PRO A 1 188 ? -12.461 6.375 14.43 1 80.06 188 PRO A C 1
ATOM 1435 O O . PRO A 1 188 ? -13.234 6.762 15.312 1 80.06 188 PRO A O 1
ATOM 1438 N N . GLY A 1 189 ? -11.906 5.645 15.195 1 60.84 189 GLY A N 1
ATOM 1439 C CA . GLY A 1 189 ? -12.484 4.824 16.25 1 60.84 189 GLY A CA 1
ATOM 1440 C C . GLY A 1 189 ? -13.82 4.215 15.867 1 60.84 189 GLY A C 1
ATOM 1441 O O . GLY A 1 189 ? -14.391 4.551 14.828 1 60.84 189 GLY A O 1
ATOM 1442 N N . GLY A 1 190 ? -14.453 2.992 16.438 1 49.88 190 GLY A N 1
ATOM 1443 C CA . GLY A 1 190 ? -15.703 2.26 16.484 1 49.88 190 GLY A CA 1
ATOM 1444 C C . GLY A 1 190 ? -15.531 0.766 16.281 1 49.88 190 GLY A C 1
ATOM 1445 O O . GLY A 1 190 ? -14.484 0.315 15.812 1 49.88 190 GLY A O 1
ATOM 1446 N N . ARG A 1 191 ? -16.453 0.197 17.375 1 38.53 191 ARG A N 1
ATOM 1447 C CA . ARG A 1 191 ? -16.781 -1.224 17.453 1 38.53 191 ARG A CA 1
ATOM 1448 C C . ARG A 1 191 ? -17.016 -1.805 16.062 1 38.53 191 ARG A C 1
ATOM 1450 O O . ARG A 1 191 ? -18.094 -2.328 15.781 1 38.53 191 ARG A O 1
ATOM 1457 N N . VAL A 1 192 ? -16.969 -1 15.156 1 35.19 192 VAL A N 1
ATOM 1458 C CA . VAL A 1 192 ? -17.672 -1.689 14.078 1 35.19 192 VAL A CA 1
ATOM 1459 C C . VAL A 1 192 ? -17.188 -3.133 13.984 1 35.19 192 VAL A C 1
ATOM 1461 O O . VAL A 1 192 ? -15.977 -3.385 13.914 1 35.19 192 VAL A O 1
ATOM 1464 N N . ASP A 1 193 ? -17.938 -3.811 14.656 1 34.41 193 ASP A N 1
ATOM 1465 C CA . ASP A 1 193 ? -17.906 -5.215 14.266 1 34.41 193 AS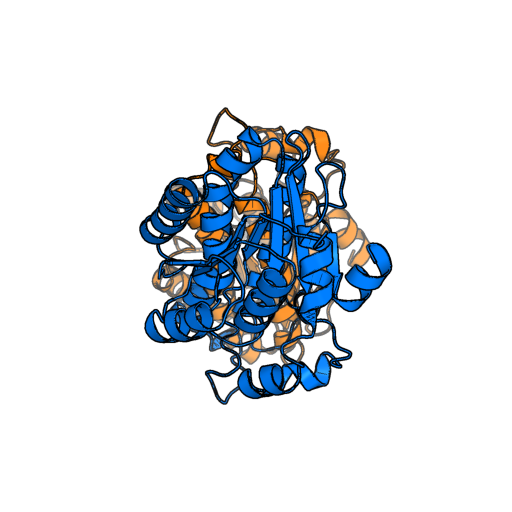P A CA 1
ATOM 1466 C C . ASP A 1 193 ? -17.531 -5.367 12.797 1 34.41 193 ASP A C 1
ATOM 1468 O O . ASP A 1 193 ? -18.312 -5.02 11.906 1 34.41 193 ASP A O 1
ATOM 1472 N N . THR A 1 194 ? -16.375 -5.309 12.508 1 38.62 194 THR A N 1
ATOM 1473 C CA . THR A 1 194 ? -15.711 -5.422 11.211 1 38.62 194 THR A CA 1
ATOM 1474 C C . THR A 1 194 ? -16.562 -6.23 10.242 1 38.62 194 THR A C 1
ATOM 1476 O O . THR A 1 19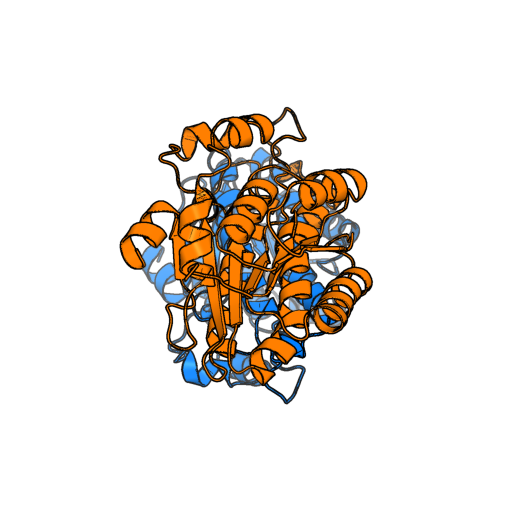4 ? -16.453 -6.066 9.023 1 38.62 194 THR A O 1
ATOM 1479 N N . ASP A 1 195 ? -17.234 -7.184 10.828 1 36.81 195 ASP A N 1
ATOM 1480 C CA . ASP A 1 195 ? -18.109 -8.016 10.023 1 36.81 195 ASP A CA 1
ATOM 1481 C C . ASP A 1 195 ? -19.234 -7.188 9.398 1 36.81 195 ASP A C 1
ATOM 1483 O O . ASP A 1 195 ? -19.594 -7.398 8.234 1 36.81 195 ASP A O 1
ATOM 1487 N N . ILE A 1 196 ? -19.969 -6.41 10.242 1 38.34 196 ILE A N 1
ATOM 1488 C CA . ILE A 1 196 ? -21.188 -5.699 9.859 1 38.34 196 ILE A CA 1
ATOM 1489 C C . ILE A 1 196 ? -20.812 -4.434 9.086 1 38.34 196 ILE A C 1
ATOM 1491 O O . ILE A 1 196 ? -21.531 -4.035 8.164 1 38.34 196 ILE A O 1
ATOM 1495 N N . TRP A 1 197 ? -19.797 -3.768 9.344 1 40.59 197 TRP A N 1
ATOM 1496 C CA . TRP A 1 197 ? -19.375 -2.506 8.742 1 40.59 197 TRP A CA 1
ATOM 1497 C C . TRP A 1 197 ? -18.922 -2.709 7.301 1 40.59 197 TRP A C 1
ATOM 1499 O O . TRP A 1 197 ? -19.109 -1.826 6.457 1 40.59 197 TRP A O 1
ATOM 1509 N N . ALA A 1 198 ? -18.375 -3.711 7.145 1 40.62 198 ALA A N 1
ATOM 1510 C CA . ALA A 1 198 ? -17.859 -4.16 5.855 1 40.62 198 ALA A CA 1
ATOM 1511 C C . ALA A 1 198 ? -18.969 -4.273 4.824 1 40.62 198 ALA A C 1
ATOM 1513 O O . ALA A 1 198 ? -18.719 -4.305 3.617 1 40.62 198 ALA A O 1
ATOM 1514 N N . HIS A 1 199 ? -20.047 -4.281 5.355 1 41.5 199 HIS A N 1
ATOM 1515 C CA . HIS A 1 199 ? -21.25 -4.445 4.543 1 41.5 199 HIS A CA 1
ATOM 1516 C C . HIS A 1 199 ? -21.969 -3.111 4.34 1 41.5 199 HIS A C 1
ATOM 1518 O O . HIS A 1 199 ? -23 -3.051 3.664 1 41.5 199 HIS A O 1
ATOM 1524 N N . LEU A 1 200 ? -21.422 -2.076 5.023 1 43.34 200 LEU A N 1
ATOM 1525 C CA . LEU A 1 200 ? -22.266 -0.891 4.918 1 43.34 200 LEU A CA 1
ATOM 1526 C C . LEU A 1 200 ? -21.75 0.052 3.838 1 43.34 200 LEU A C 1
ATOM 1528 O O . LEU A 1 200 ? -20.547 0.198 3.664 1 43.34 200 LEU A O 1
ATOM 1532 N N . PRO A 1 201 ? -22.562 0.744 3.068 1 42 201 PRO A N 1
ATOM 1533 C CA . PRO A 1 201 ? -22.266 1.789 2.084 1 42 201 PRO A CA 1
ATOM 1534 C C . PRO A 1 201 ? -21.578 3 2.699 1 42 201 PRO A C 1
ATOM 1536 O O . PRO A 1 201 ? -21.781 3.299 3.881 1 42 201 PRO A O 1
ATOM 1539 N N . ASP A 1 202 ? -20.562 3.525 1.976 1 42.19 202 ASP A N 1
ATOM 1540 C CA . ASP A 1 202 ? -19.797 4.688 2.418 1 42.19 202 ASP A CA 1
ATOM 1541 C C . ASP A 1 202 ? -20.703 5.695 3.129 1 42.19 202 ASP A C 1
ATOM 1543 O O . ASP A 1 202 ? -20.328 6.242 4.172 1 42.19 202 ASP A O 1
ATOM 1547 N N . GLU A 1 203 ? -21.734 6.035 2.461 1 42.72 203 GLU A N 1
ATOM 1548 C CA . GLU A 1 203 ? -22.672 6.984 3.035 1 42.72 203 GLU A CA 1
ATOM 1549 C C . GLU A 1 203 ? -23.156 6.523 4.41 1 42.72 203 GLU A C 1
ATOM 1551 O O . GLU A 1 203 ? -23.391 7.348 5.297 1 42.72 203 GLU A O 1
ATOM 1556 N N . GLU A 1 204 ? -23.328 5.328 4.441 1 44.22 204 GLU A N 1
ATOM 1557 C CA . GLU A 1 204 ? -23.828 4.84 5.719 1 44.22 204 GLU A CA 1
ATOM 1558 C C . GLU A 1 204 ? -22.734 4.789 6.77 1 44.22 204 GLU A C 1
ATOM 1560 O O . GLU A 1 204 ? -22.984 5.039 7.949 1 44.22 204 GLU A O 1
ATOM 1565 N N . ARG A 1 205 ? -21.609 4.469 6.309 1 46.19 205 ARG A N 1
ATOM 1566 C CA . ARG A 1 205 ? -20.5 4.465 7.25 1 46.19 205 ARG A CA 1
ATOM 1567 C C . ARG A 1 205 ? -20.234 5.867 7.789 1 46.19 205 ARG A C 1
ATOM 1569 O O . ARG A 1 205 ? -19.969 6.039 8.977 1 46.19 205 ARG A O 1
ATOM 1576 N N . GLU A 1 206 ? -20.234 6.793 6.812 1 47.44 206 GLU A N 1
ATOM 1577 C CA . GLU A 1 206 ? -20.172 8.195 7.223 1 47.44 206 GLU A CA 1
ATOM 1578 C C . GLU A 1 206 ? -21.297 8.531 8.195 1 47.44 206 GLU A C 1
ATOM 1580 O O . GLU A 1 206 ? -21.156 9.422 9.039 1 47.44 206 GLU A O 1
ATOM 1585 N N . GLN A 1 207 ? -22.375 7.91 7.902 1 45.06 207 GLN A N 1
ATOM 1586 C CA . GLN A 1 207 ? -23.516 8.172 8.766 1 45.06 207 GLN A CA 1
ATOM 1587 C C . GLN A 1 207 ? -23.312 7.539 10.141 1 45.06 207 GLN A C 1
ATOM 1589 O O . GLN A 1 207 ? -23.922 7.984 11.125 1 45.06 207 GLN A O 1
ATOM 1594 N N . ILE A 1 208 ? -22.438 6.57 10.094 1 53.16 208 ILE A N 1
ATOM 1595 C CA . ILE A 1 208 ? -22.406 5.848 11.359 1 53.16 208 ILE A CA 1
ATOM 1596 C C . ILE A 1 208 ? -21.406 6.523 12.312 1 53.16 208 ILE A C 1
ATOM 1598 O O . ILE A 1 208 ? -21.641 6.57 13.523 1 53.16 208 ILE A O 1
ATOM 1602 N N . LEU A 1 209 ? -20.438 7.191 11.641 1 62.19 209 LEU A N 1
ATOM 1603 C CA . LEU A 1 209 ? -19.516 7.828 12.578 1 62.19 209 LEU A CA 1
ATOM 1604 C C . LEU A 1 209 ? -19.906 9.281 12.812 1 62.19 209 LEU A C 1
ATOM 1606 O O . LEU A 1 209 ? -20.328 9.969 11.883 1 62.19 209 LEU A O 1
ATOM 1610 N N . ASP A 1 210 ? -20 9.641 14.109 1 77 210 ASP A N 1
ATOM 1611 C CA . ASP A 1 210 ? -20.078 11.062 14.398 1 77 210 ASP A CA 1
ATOM 1612 C C . ASP A 1 210 ? -18.922 11.82 13.75 1 77 210 ASP A C 1
ATOM 1614 O O . ASP A 1 210 ? -17.766 11.461 13.922 1 77 210 ASP A O 1
ATOM 1618 N N . PRO A 1 211 ? -19.266 12.797 12.922 1 82.19 211 PRO A N 1
ATOM 1619 C CA . PRO A 1 211 ? -18.219 13.523 12.203 1 82.19 211 PRO A CA 1
ATOM 1620 C C . PRO A 1 211 ? -17.109 14.031 13.125 1 82.19 211 PRO A C 1
ATOM 1622 O O . PRO A 1 211 ? -16 14.312 12.664 1 82.19 211 PRO A O 1
ATOM 1625 N N . ASP A 1 212 ? -17.391 14.109 14.391 1 91.06 212 ASP A N 1
ATOM 1626 C CA . ASP A 1 212 ? -16.406 14.711 15.281 1 91.06 212 ASP A CA 1
ATOM 1627 C C . ASP A 1 212 ? -15.602 13.633 16.016 1 91.06 212 ASP A C 1
ATOM 1629 O O . ASP A 1 212 ? -14.812 13.945 16.906 1 91.06 212 ASP A O 1
ATOM 1633 N N . VAL A 1 213 ? -15.688 12.391 15.594 1 89.19 213 VAL A N 1
ATOM 1634 C CA . VAL A 1 213 ? -15.133 11.242 16.297 1 89.19 213 VAL A CA 1
ATOM 1635 C C . VAL A 1 213 ? -13.617 11.383 16.406 1 89.19 213 VAL A C 1
ATOM 1637 O O . VAL A 1 213 ? -13.008 10.891 17.359 1 89.19 213 VAL A O 1
ATOM 1640 N N . MET A 1 214 ? -13.047 12.188 15.547 1 93.88 214 MET A N 1
ATOM 1641 C CA . MET A 1 214 ? -11.594 12.234 15.508 1 93.88 214 MET A CA 1
ATOM 1642 C C . MET A 1 214 ? -11.078 13.57 16.031 1 93.88 214 MET A C 1
ATOM 1644 O O . MET A 1 214 ? -9.867 13.758 16.188 1 93.88 214 MET A O 1
ATOM 1648 N N . ASN A 1 215 ? -11.945 14.5 16.375 1 95.56 215 ASN A N 1
ATOM 1649 C CA . ASN A 1 215 ? -11.562 15.883 16.609 1 95.56 215 ASN A CA 1
ATOM 1650 C C . ASN A 1 215 ? -10.547 16 17.75 1 95.56 215 ASN A C 1
ATOM 1652 O O . ASN A 1 215 ? -9.484 16.594 17.578 1 95.56 215 ASN A O 1
ATOM 1656 N N . ASP A 1 216 ? -10.891 15.406 18.859 1 95.69 216 ASP A N 1
ATOM 1657 C CA . ASP A 1 216 ? -10.047 15.562 20.047 1 95.69 216 ASP A CA 1
ATOM 1658 C C . ASP A 1 216 ? -8.688 14.891 19.844 1 95.69 216 ASP A C 1
ATOM 1660 O O . ASP A 1 216 ? -7.648 15.453 20.203 1 95.69 216 ASP A O 1
ATOM 1664 N N . ALA A 1 217 ? -8.711 13.734 19.266 1 96.25 217 ALA A N 1
ATOM 1665 C CA . ALA A 1 217 ? -7.457 13.039 18.984 1 96.25 217 ALA A CA 1
ATOM 1666 C C . ALA A 1 217 ? -6.59 13.844 18.031 1 96.25 217 ALA A C 1
ATOM 1668 O O . ALA A 1 217 ? -5.371 13.93 18.203 1 96.25 217 ALA A O 1
ATOM 1669 N N . ALA A 1 218 ? -7.219 14.414 17.031 1 97.62 218 ALA A N 1
ATOM 1670 C CA . ALA A 1 218 ? -6.492 15.211 16.047 1 97.62 218 ALA A CA 1
ATOM 1671 C C . ALA A 1 218 ? -5.824 16.422 16.703 1 97.62 218 ALA A C 1
ATOM 1673 O O . ALA A 1 218 ? -4.68 16.75 16.391 1 97.62 218 ALA A O 1
ATOM 1674 N N . VAL A 1 219 ? -6.523 17.078 17.609 1 98.31 219 VAL A N 1
ATOM 1675 C CA . VAL A 1 219 ? -5.969 18.234 18.312 1 98.31 219 VAL A CA 1
ATOM 1676 C C . VAL A 1 219 ? -4.777 17.781 19.156 1 98.31 219 VAL A C 1
ATOM 1678 O O . VAL A 1 219 ? -3.736 18.453 19.172 1 98.31 219 VAL A O 1
ATOM 1681 N N . LEU A 1 220 ? -4.934 16.688 19.859 1 98.12 220 LEU A N 1
ATOM 1682 C CA . LEU A 1 220 ? -3.859 16.172 20.703 1 98.12 220 LEU A CA 1
ATOM 1683 C C . LEU A 1 220 ? -2.635 15.812 19.875 1 98.12 220 LEU A C 1
ATOM 1685 O O . LEU A 1 220 ? -1.505 16.125 20.266 1 98.12 220 LEU A O 1
ATOM 1689 N N . LEU A 1 221 ? -2.859 15.195 18.75 1 98.38 221 LEU A N 1
ATOM 1690 C CA . LEU A 1 221 ? -1.762 14.828 17.859 1 98.38 221 LEU A CA 1
ATOM 1691 C C . LEU A 1 221 ? -1.09 16.062 17.297 1 98.38 221 LEU A C 1
ATOM 1693 O O . LEU A 1 221 ? 0.138 16.125 17.188 1 98.38 221 LEU A O 1
ATOM 1697 N N . ALA A 1 222 ? -1.847 17.078 16.938 1 98.5 222 ALA A N 1
ATOM 1698 C CA . ALA A 1 222 ? -1.328 18.312 16.344 1 98.5 222 ALA A CA 1
ATOM 1699 C C . ALA A 1 222 ? -0.563 19.125 17.375 1 98.5 222 ALA A C 1
ATOM 1701 O O . ALA A 1 222 ? 0.257 19.984 17.031 1 98.5 222 ALA A O 1
ATOM 1702 N N . SER A 1 223 ? -0.79 18.875 18.641 1 97.81 223 SER A N 1
ATOM 1703 C CA . SER A 1 223 ? -0.23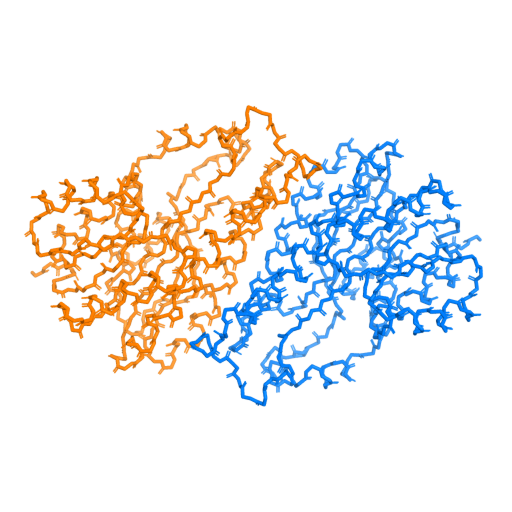1 19.703 19.703 1 97.81 223 SER A CA 1
ATOM 1704 C C . SER A 1 223 ? 1.082 19.125 20.219 1 97.81 223 SER A C 1
ATOM 1706 O O . SER A 1 223 ? 1.705 19.688 21.125 1 97.81 223 SER A O 1
ATOM 1708 N N . GLN A 1 224 ? 1.491 18.062 19.641 1 97.06 224 GLN A N 1
ATOM 1709 C CA . GLN A 1 224 ? 2.719 17.438 20.125 1 97.06 224 GLN A CA 1
ATOM 1710 C C . GLN A 1 224 ? 3.938 18.281 19.797 1 97.06 224 GLN A C 1
ATOM 1712 O O . GLN A 1 224 ? 3.951 19 18.797 1 97.06 224 GLN A O 1
ATOM 1717 N N . GLY A 1 225 ? 4.949 18.203 20.688 1 96.06 225 GLY A N 1
ATOM 1718 C CA . GLY A 1 225 ? 6.254 18.781 20.391 1 96.06 225 GLY A CA 1
ATOM 1719 C C . GLY A 1 225 ? 7.164 17.828 19.641 1 96.06 225 GLY A C 1
ATOM 1720 O O . GLY A 1 225 ? 6.742 16.734 19.25 1 96.06 225 GLY A O 1
ATOM 1721 N N . PRO A 1 226 ? 8.414 18.266 19.469 1 96.19 226 PRO A N 1
ATOM 1722 C CA . PRO A 1 226 ? 9.352 17.484 18.656 1 96.19 226 PRO A CA 1
ATOM 1723 C C . PRO A 1 226 ? 9.672 16.125 19.266 1 96.19 226 PRO A C 1
ATOM 1725 O O . PRO A 1 226 ? 10.156 15.227 18.562 1 96.19 226 PRO A O 1
ATOM 1728 N N . ASP A 1 227 ? 9.391 15.938 20.578 1 95.5 227 ASP A N 1
ATOM 1729 C CA . ASP A 1 227 ? 9.695 14.68 21.25 1 95.5 227 ASP A CA 1
ATOM 1730 C C . ASP A 1 227 ? 8.438 13.844 21.453 1 95.5 227 ASP A C 1
ATOM 1732 O O . ASP A 1 227 ? 8.414 12.93 22.266 1 95.5 227 ASP A O 1
ATOM 1736 N N . GLY A 1 228 ? 7.434 14.125 20.719 1 97.25 228 GLY A N 1
ATOM 1737 C CA . GLY A 1 228 ? 6.164 13.43 20.875 1 97.25 228 GLY A CA 1
ATOM 1738 C C . GLY A 1 228 ? 6.191 12.016 20.328 1 97.25 228 GLY A C 1
ATOM 1739 O O . GLY A 1 228 ? 7.203 11.578 19.781 1 97.25 228 GLY A O 1
ATOM 1740 N N . VAL A 1 229 ? 5.035 11.359 20.484 1 97.69 229 VAL A N 1
ATOM 1741 C CA . VAL A 1 229 ? 4.832 10.008 19.969 1 97.69 229 VAL A CA 1
ATOM 1742 C C . VAL A 1 229 ? 4.852 10.031 18.438 1 97.69 229 VAL A C 1
ATOM 1744 O O . VAL A 1 229 ? 4.273 10.93 17.812 1 97.69 229 VAL A O 1
ATOM 1747 N N . SER A 1 230 ? 5.574 9.094 17.906 1 97.69 230 SER A N 1
ATOM 1748 C CA . SER A 1 230 ? 5.68 9.016 16.453 1 97.69 230 SER A CA 1
ATOM 1749 C C . SER A 1 230 ? 5.684 7.566 15.977 1 97.69 230 SER A C 1
ATOM 1751 O O . SER A 1 230 ? 6.09 6.668 16.719 1 97.69 230 SER A O 1
ATOM 1753 N N . GLY A 1 231 ? 5.145 7.359 14.773 1 95.44 231 GLY A N 1
ATOM 1754 C CA . GLY A 1 231 ? 5.199 6.062 14.117 1 95.44 231 GLY A CA 1
ATOM 1755 C C . GLY A 1 231 ? 4.102 5.117 14.57 1 95.44 231 GLY A C 1
ATOM 1756 O O . GLY A 1 231 ? 4.207 3.904 14.391 1 95.44 231 GLY A O 1
ATOM 1757 N N . GLU A 1 232 ? 3.08 5.641 15.219 1 94.69 232 GLU A N 1
ATOM 1758 C CA . GLU A 1 232 ? 2.023 4.805 15.781 1 94.69 232 GLU A CA 1
ATOM 1759 C C . GLU A 1 232 ? 0.719 4.973 15.008 1 94.69 232 GLU A C 1
ATOM 1761 O O . GLU A 1 232 ? 0.532 5.969 14.305 1 94.69 232 GLU A O 1
ATOM 1766 N N . SER A 1 233 ? -0.091 3.988 15.078 1 93.31 233 SER A N 1
ATOM 1767 C CA . SER A 1 233 ? -1.429 3.967 14.492 1 93.31 233 SER A CA 1
ATOM 1768 C C . SER A 1 233 ? -2.461 3.469 15.5 1 93.31 233 SER A C 1
ATOM 1770 O O . SER A 1 233 ? -2.361 2.344 15.992 1 93.31 233 SER A O 1
ATOM 1772 N N . MET A 1 234 ? -3.414 4.367 15.805 1 90.94 234 MET A N 1
ATOM 1773 C CA . MET A 1 234 ? -4.41 4.023 16.812 1 90.94 234 MET A CA 1
ATOM 1774 C C . MET A 1 234 ? -5.758 4.652 16.484 1 90.94 234 MET A C 1
ATOM 1776 O O . MET A 1 234 ? -5.824 5.668 15.789 1 90.94 234 MET A O 1
ATOM 1780 N N . PRO A 1 235 ? -6.816 3.996 17.047 1 90 235 PRO A N 1
ATOM 1781 C CA . PRO A 1 235 ? -8.117 4.668 16.953 1 90 235 PRO A CA 1
ATOM 1782 C C . PRO A 1 235 ? -8.172 5.941 17.797 1 90 235 PRO A C 1
ATOM 1784 O O . PRO A 1 235 ? -7.398 6.102 18.75 1 90 235 PRO A O 1
ATOM 1787 N N . ALA A 1 236 ? -9.07 6.777 17.453 1 92.81 236 ALA A N 1
ATOM 1788 C CA . ALA A 1 236 ? -9.219 8.086 18.094 1 92.81 236 ALA A CA 1
ATOM 1789 C C . ALA A 1 236 ? -9.281 7.965 19.609 1 92.81 236 ALA A C 1
ATOM 1791 O O . ALA A 1 236 ? -8.578 8.68 20.328 1 92.81 236 ALA A O 1
ATOM 1792 N N . GLU A 1 237 ? -10 7.016 20.094 1 90.62 237 GLU A N 1
ATOM 1793 C CA . GLU A 1 237 ? -10.172 6.859 21.531 1 90.62 237 GLU A CA 1
ATOM 1794 C C . GLU A 1 237 ? -8.852 6.508 22.219 1 90.62 237 GLU A C 1
ATOM 1796 O O . GLU A 1 237 ? -8.547 7.02 23.297 1 90.62 237 GLU A O 1
ATOM 1801 N N . GLU A 1 238 ? -8.133 5.652 21.609 1 93.12 238 GLU A N 1
ATOM 1802 C CA . GLU A 1 238 ? -6.852 5.25 22.172 1 93.12 238 GLU A CA 1
ATOM 1803 C C . GLU A 1 238 ? -5.859 6.414 22.172 1 93.12 238 GLU A C 1
ATOM 1805 O O . GLU A 1 238 ? -5.086 6.57 23.125 1 93.12 238 GLU A O 1
ATOM 1810 N N . TRP A 1 239 ? -5.852 7.195 21.109 1 95.81 239 TRP A N 1
ATOM 1811 C CA . TRP A 1 239 ? -5.016 8.391 21.094 1 95.81 239 TRP A CA 1
ATOM 1812 C C . TRP A 1 239 ? -5.395 9.336 22.219 1 95.81 239 TRP A C 1
ATOM 1814 O O . TRP A 1 239 ? -4.523 9.891 22.891 1 95.81 239 TRP A O 1
ATOM 1824 N N . GLU A 1 240 ? -6.672 9.562 22.438 1 95.5 240 GLU A N 1
ATOM 1825 C CA . GLU A 1 240 ? -7.145 10.445 23.5 1 95.5 240 GLU A CA 1
ATOM 1826 C C . GLU A 1 240 ? -6.703 9.945 24.875 1 95.5 240 GLU A C 1
ATOM 1828 O O . GLU A 1 240 ? -6.32 10.742 25.734 1 95.5 240 GLU A O 1
ATOM 1833 N N . GLN A 1 241 ? -6.758 8.656 25 1 95.56 241 GLN A N 1
ATOM 1834 C CA . GLN A 1 241 ? -6.32 8.07 26.266 1 95.56 241 GLN A CA 1
ATOM 1835 C C . GLN A 1 241 ? -4.812 8.227 26.453 1 95.56 241 GLN A C 1
ATOM 1837 O O . GLN A 1 241 ? -4.344 8.516 27.547 1 95.56 241 GLN A O 1
ATOM 18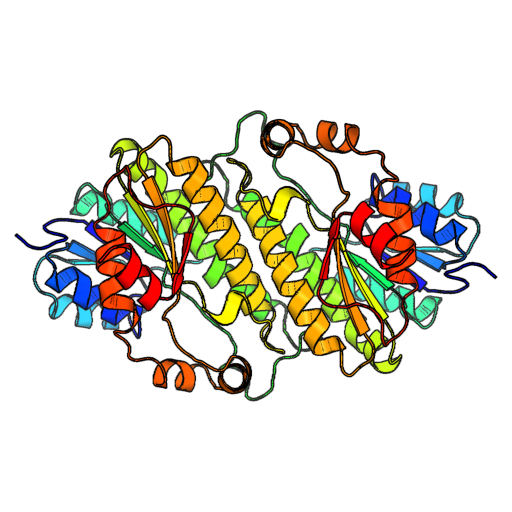42 N N . ARG A 1 242 ? -4.07 8.062 25.391 1 96.06 242 ARG A N 1
ATOM 1843 C CA . ARG A 1 242 ? -2.613 8.047 25.453 1 96.06 242 ARG A CA 1
ATOM 1844 C C . ARG A 1 242 ? -2.059 9.461 25.625 1 96.06 242 ARG A C 1
ATOM 1846 O O . ARG A 1 242 ? -1.09 9.664 26.359 1 96.06 242 ARG A O 1
ATOM 1853 N N . LEU A 1 243 ? -2.674 10.414 24.969 1 95.88 243 LEU A N 1
ATOM 1854 C CA . LEU A 1 243 ? -2.082 11.75 24.906 1 95.88 243 LEU A CA 1
ATOM 1855 C C . LEU A 1 243 ? -2.854 12.727 25.781 1 95.88 243 LEU A C 1
ATOM 1857 O O . LEU A 1 243 ? -2.371 13.828 26.062 1 95.88 243 LEU A O 1
ATOM 1861 N N . GLY A 1 244 ? -4.145 12.359 26.047 1 88 244 GLY A N 1
ATOM 1862 C CA . GLY A 1 244 ? -4.984 13.25 26.828 1 88 244 GLY A CA 1
ATOM 1863 C C . GLY A 1 244 ? -4.68 13.219 28.312 1 88 244 GLY A C 1
ATOM 1864 O O . GLY A 1 244 ? -3.934 12.352 28.766 1 88 244 GLY A O 1
ATOM 1865 N N . MET B 1 1 ? 5.805 -40.062 -6.34 1 45.91 1 MET B N 1
ATOM 1866 C CA . MET B 1 1 ? 5.07 -39.062 -7.102 1 45.91 1 MET B CA 1
ATOM 1867 C C . MET B 1 1 ? 5.438 -37.656 -6.637 1 45.91 1 MET B C 1
ATOM 1869 O O . MET B 1 1 ? 5.523 -37.406 -5.438 1 45.91 1 MET B O 1
ATOM 1873 N N . SER B 1 2 ? 5.934 -36.656 -7.605 1 67.19 2 SER B N 1
ATOM 1874 C CA . SER B 1 2 ? 6.484 -35.375 -7.23 1 67.19 2 SER B CA 1
ATOM 1875 C C . SER B 1 2 ? 5.406 -34.438 -6.664 1 67.19 2 SER B C 1
ATOM 1877 O O . SER B 1 2 ? 4.219 -34.625 -6.957 1 67.19 2 SER B O 1
ATOM 1879 N N . THR B 1 3 ? 5.746 -33.688 -5.652 1 82.81 3 THR B N 1
ATOM 1880 C CA . THR B 1 3 ? 4.84 -32.906 -4.805 1 82.81 3 THR B CA 1
ATOM 1881 C C . THR B 1 3 ? 3.924 -32.031 -5.648 1 82.81 3 THR B C 1
ATOM 1883 O O . THR B 1 3 ? 2.762 -31.812 -5.297 1 82.81 3 THR B O 1
ATOM 1886 N N . LEU B 1 4 ? 4.395 -31.688 -6.953 1 96.12 4 LEU B N 1
ATOM 1887 C CA . LEU B 1 4 ? 3.664 -30.734 -7.789 1 96.12 4 LEU B CA 1
ATOM 1888 C C . LEU B 1 4 ? 3.439 -31.312 -9.188 1 96.12 4 LEU B C 1
ATOM 1890 O O . LEU B 1 4 ? 3.381 -30.562 -10.164 1 96.12 4 LEU B O 1
ATOM 1894 N N . ASP B 1 5 ? 3.303 -32.625 -9.258 1 94.12 5 ASP B N 1
ATOM 1895 C CA . ASP B 1 5 ? 3.207 -33.312 -10.547 1 94.12 5 ASP B CA 1
ATOM 1896 C C . ASP B 1 5 ? 2.047 -32.75 -11.375 1 94.12 5 ASP B C 1
ATOM 1898 O O . ASP B 1 5 ? 0.897 -32.781 -10.93 1 94.12 5 ASP B O 1
ATOM 1902 N N . GLU B 1 6 ? 2.352 -32.188 -12.539 1 93.44 6 GLU B N 1
ATOM 1903 C CA . GLU B 1 6 ? 1.453 -31.688 -13.578 1 93.44 6 GLU B CA 1
ATOM 1904 C C . GLU B 1 6 ? 0.772 -30.391 -13.148 1 93.44 6 GLU B C 1
ATOM 1906 O O . GLU B 1 6 ? -0.095 -29.875 -13.859 1 93.44 6 GLU B O 1
ATOM 1911 N N . ASP B 1 7 ? 1.111 -29.906 -11.977 1 97.69 7 ASP B N 1
ATOM 1912 C CA . ASP B 1 7 ? 0.604 -28.594 -11.586 1 97.69 7 ASP B CA 1
ATOM 1913 C C . ASP B 1 7 ? 1.087 -27.516 -12.555 1 97.69 7 ASP B C 1
ATOM 1915 O O . ASP B 1 7 ? 2.195 -27.594 -13.086 1 97.69 7 ASP B O 1
ATOM 1919 N N . VAL B 1 8 ? 0.263 -26.531 -12.766 1 98.81 8 VAL B N 1
ATOM 1920 C CA . VAL B 1 8 ? 0.632 -25.391 -13.594 1 98.81 8 VAL B CA 1
ATOM 1921 C C . VAL B 1 8 ? 0.88 -24.172 -12.711 1 98.81 8 VAL B C 1
ATOM 1923 O O . VAL B 1 8 ? -0.025 -23.719 -12.008 1 98.81 8 VAL B O 1
ATOM 1926 N N . ILE B 1 9 ? 2.123 -23.641 -12.758 1 98.88 9 ILE B N 1
ATOM 1927 C CA . ILE B 1 9 ? 2.531 -22.547 -11.875 1 98.88 9 ILE B CA 1
ATOM 1928 C C . ILE B 1 9 ? 3.016 -21.375 -12.711 1 98.88 9 ILE B C 1
ATOM 1930 O O . ILE B 1 9 ? 3.93 -21.516 -13.523 1 98.88 9 ILE B O 1
ATOM 1934 N N . VAL B 1 10 ? 2.371 -20.234 -12.562 1 98.94 10 VAL B N 1
ATOM 1935 C CA . VAL B 1 10 ? 2.799 -18.984 -13.195 1 98.94 10 VAL B CA 1
ATOM 1936 C C . VAL B 1 10 ? 3.719 -18.219 -12.25 1 98.94 10 VAL B C 1
ATOM 1938 O O . VAL B 1 10 ? 3.355 -17.953 -11.102 1 98.94 10 VAL B O 1
ATOM 1941 N N . VAL B 1 11 ? 4.938 -17.844 -12.68 1 98.88 11 VAL B N 1
ATOM 1942 C CA . VAL B 1 11 ? 5.895 -17.094 -11.867 1 98.88 11 VAL B CA 1
ATOM 1943 C C . VAL B 1 11 ? 6.23 -15.781 -12.562 1 98.88 11 VAL B C 1
ATOM 1945 O O . VAL B 1 11 ? 6.754 -15.766 -13.68 1 98.88 11 VAL B O 1
ATOM 1948 N N . THR B 1 12 ? 5.898 -14.695 -11.922 1 98.75 12 THR B N 1
ATOM 1949 C CA . THR B 1 12 ? 6.316 -13.391 -12.422 1 98.75 12 THR B CA 1
ATOM 1950 C C . THR B 1 12 ? 7.734 -13.062 -11.969 1 98.75 12 THR B C 1
ATOM 1952 O O . THR B 1 12 ? 8.18 -13.531 -10.914 1 98.75 12 THR B O 1
ATOM 1955 N N . GLY B 1 13 ? 8.406 -12.18 -12.75 1 97.19 13 GLY B N 1
ATOM 1956 C CA . GLY B 1 13 ? 9.805 -11.93 -12.438 1 97.19 13 GLY B CA 1
ATOM 1957 C C . GLY B 1 13 ? 10.664 -13.18 -12.5 1 97.19 13 GLY B C 1
ATOM 1958 O O . GLY B 1 13 ? 11.523 -13.391 -11.641 1 97.19 13 GLY B O 1
ATOM 1959 N N . ALA B 1 14 ? 10.484 -13.961 -13.461 1 97.38 14 ALA B N 1
ATOM 1960 C CA . ALA B 1 14 ? 11 -15.32 -13.5 1 97.38 14 ALA B CA 1
ATOM 1961 C C . ALA B 1 14 ? 12.398 -15.359 -14.102 1 97.38 14 ALA B C 1
ATOM 1963 O O . ALA B 1 14 ? 13.047 -16.406 -14.133 1 97.38 14 ALA B O 1
ATOM 1964 N N . SER B 1 15 ? 12.969 -14.266 -14.516 1 94.75 15 SER B N 1
ATOM 1965 C CA . SER B 1 15 ? 14.148 -14.289 -15.375 1 94.75 15 SER B CA 1
ATOM 1966 C C . SER B 1 15 ? 15.43 -14.234 -14.555 1 94.75 15 SER B C 1
ATOM 1968 O O . SER B 1 15 ? 16.531 -14.398 -15.102 1 94.75 15 SER B O 1
ATOM 1970 N N . ARG B 1 16 ? 15.375 -13.961 -13.266 1 89.69 16 ARG B N 1
ATOM 1971 C CA . ARG B 1 16 ? 16.594 -13.867 -12.469 1 89.69 16 ARG B CA 1
ATOM 1972 C C . ARG B 1 16 ? 16.297 -14.039 -10.984 1 89.69 16 ARG B C 1
ATOM 1974 O O . ARG B 1 16 ? 15.125 -14.117 -10.586 1 89.69 16 ARG B O 1
ATOM 1981 N N . GLY B 1 17 ? 17.344 -14.25 -10.25 1 90.19 17 GLY B N 1
ATOM 1982 C CA . GLY B 1 17 ? 17.266 -14.18 -8.797 1 90.19 17 GLY B CA 1
ATOM 1983 C C . GLY B 1 17 ? 16.344 -15.234 -8.195 1 90.19 17 GLY B C 1
ATOM 1984 O O . GLY B 1 17 ? 16.438 -16.406 -8.547 1 90.19 17 GLY B O 1
ATOM 1985 N N . LEU B 1 18 ? 15.57 -14.766 -7.246 1 90 18 LEU B N 1
ATOM 1986 C CA . LEU B 1 18 ? 14.664 -15.641 -6.508 1 90 18 LEU B CA 1
ATOM 1987 C C . LEU B 1 18 ? 13.641 -16.266 -7.438 1 90 18 LEU B C 1
ATOM 1989 O O . LEU B 1 18 ? 13.297 -17.453 -7.285 1 90 18 LEU B O 1
ATOM 1993 N N . GLY B 1 19 ? 13.211 -15.469 -8.453 1 95.06 19 GLY B N 1
ATOM 1994 C CA . GLY B 1 19 ? 12.234 -15.969 -9.406 1 95.06 19 GLY B CA 1
ATOM 1995 C C . GLY B 1 19 ? 12.742 -17.141 -10.219 1 95.06 19 GLY B C 1
ATOM 1996 O O . GLY B 1 19 ? 12.062 -18.172 -10.328 1 95.06 19 GLY B O 1
ATOM 1997 N N . ARG B 1 20 ? 13.906 -16.969 -10.703 1 96 20 ARG B N 1
ATOM 1998 C CA . ARG B 1 20 ? 14.516 -18.047 -11.469 1 96 20 ARG B CA 1
ATOM 1999 C C . ARG B 1 20 ? 14.703 -19.297 -10.602 1 96 20 ARG B C 1
ATOM 2001 O O . ARG B 1 20 ? 14.391 -20.406 -11.039 1 96 20 ARG B O 1
ATOM 2008 N N . ALA B 1 21 ? 15.195 -19.109 -9.406 1 95.62 21 ALA B N 1
ATOM 2009 C CA . ALA B 1 21 ? 15.445 -20.219 -8.492 1 95.62 21 ALA B CA 1
ATOM 2010 C C . ALA B 1 21 ? 14.164 -20.984 -8.195 1 95.62 21 ALA B C 1
ATOM 2012 O O . ALA B 1 21 ? 14.156 -22.219 -8.164 1 95.62 21 ALA B O 1
ATOM 2013 N N . MET B 1 22 ? 13.094 -20.281 -8.016 1 97.19 22 MET B N 1
ATOM 2014 C CA . MET B 1 22 ? 11.812 -20.922 -7.742 1 97.19 22 MET B CA 1
ATOM 2015 C C . MET B 1 22 ? 11.305 -21.672 -8.977 1 97.19 22 MET B C 1
ATOM 2017 O O . MET B 1 22 ? 10.766 -22.766 -8.859 1 97.19 22 MET B O 1
ATOM 2021 N N . VAL B 1 23 ? 11.5 -21.047 -10.109 1 98.25 23 VAL B N 1
ATOM 2022 C CA . VAL B 1 23 ? 11.117 -21.688 -11.367 1 98.25 23 VAL B CA 1
ATOM 2023 C C . VAL B 1 23 ? 11.805 -23.047 -11.477 1 98.25 23 VAL B C 1
ATOM 2025 O O . VAL B 1 23 ? 11.141 -24.062 -11.727 1 98.25 23 VAL B O 1
ATOM 2028 N N . GLU B 1 24 ? 13.039 -23.078 -11.289 1 97.81 24 GLU B N 1
ATOM 2029 C CA . GLU B 1 24 ? 13.812 -24.312 -11.391 1 97.81 24 GLU B CA 1
ATOM 2030 C C . GLU B 1 24 ? 13.367 -25.344 -10.359 1 97.81 24 GLU B C 1
ATOM 2032 O O . GLU B 1 24 ? 13.203 -26.516 -10.672 1 97.81 24 GLU B O 1
ATOM 2037 N N . ARG B 1 25 ? 13.109 -24.891 -9.203 1 97.38 25 ARG B N 1
ATOM 2038 C CA . ARG B 1 25 ? 12.703 -25.781 -8.117 1 97.38 25 ARG B CA 1
ATOM 2039 C C . ARG B 1 25 ? 11.336 -26.391 -8.391 1 97.38 25 ARG B C 1
ATOM 2041 O O . ARG B 1 25 ? 11.125 -27.578 -8.18 1 97.38 25 ARG B O 1
ATOM 2048 N N . PHE B 1 26 ? 10.391 -25.578 -8.828 1 98.38 26 PHE B N 1
ATOM 2049 C CA . PHE B 1 26 ? 9.055 -26.062 -9.164 1 98.38 26 PHE B CA 1
ATOM 2050 C C . PHE B 1 26 ? 9.133 -27.109 -10.266 1 98.38 26 PHE B C 1
ATOM 2052 O O . PHE B 1 26 ? 8.445 -28.141 -10.188 1 98.38 26 PHE B O 1
ATOM 2059 N N . ALA B 1 27 ? 9.953 -26.859 -11.258 1 98 27 ALA B N 1
ATOM 2060 C CA . ALA B 1 27 ? 10.102 -27.812 -12.359 1 98 27 ALA B CA 1
ATOM 2061 C C . ALA B 1 27 ? 10.68 -29.141 -11.867 1 98 27 ALA B C 1
ATOM 2063 O O . ALA B 1 27 ? 10.258 -30.203 -12.32 1 98 27 ALA B O 1
ATOM 2064 N N . GLU B 1 28 ? 11.578 -29.031 -10.977 1 96.81 28 GLU B N 1
ATOM 2065 C CA . GLU B 1 28 ? 12.172 -30.234 -10.398 1 96.81 28 GLU B CA 1
ATOM 2066 C C . GLU B 1 28 ? 11.133 -31.062 -9.656 1 96.81 28 GLU B C 1
ATOM 2068 O O . GLU B 1 28 ? 11.273 -32.281 -9.539 1 96.81 28 GLU B O 1
ATOM 2073 N N . GLU B 1 29 ? 10.102 -30.406 -9.172 1 97.31 29 GLU B N 1
ATOM 2074 C CA . GLU B 1 29 ? 9.031 -31.078 -8.438 1 97.31 29 GLU B CA 1
ATOM 2075 C C . GLU B 1 29 ? 7.945 -31.578 -9.383 1 97.31 29 GLU B C 1
ATOM 2077 O O . GLU B 1 29 ? 6.918 -32.094 -8.945 1 97.31 29 GLU B O 1
ATOM 2082 N N . GLY B 1 30 ? 8.109 -31.344 -10.719 1 97.12 30 GLY B N 1
ATOM 2083 C CA . GLY B 1 30 ? 7.207 -31.922 -11.711 1 97.12 30 GLY B CA 1
ATOM 2084 C C . GLY B 1 30 ? 6.195 -30.922 -12.242 1 97.12 30 GLY B C 1
ATOM 2085 O O . GLY B 1 30 ? 5.34 -31.281 -13.055 1 97.12 30 GLY B O 1
ATOM 2086 N N . ALA B 1 31 ? 6.316 -29.734 -11.875 1 98.19 31 ALA B N 1
ATOM 2087 C CA . ALA B 1 31 ? 5.344 -28.719 -12.289 1 98.19 31 ALA B CA 1
ATOM 2088 C C . ALA B 1 31 ? 5.609 -28.266 -13.727 1 98.19 31 ALA B C 1
ATOM 2090 O O . ALA B 1 31 ? 6.746 -28.312 -14.203 1 98.19 31 ALA B O 1
ATOM 2091 N N . ARG B 1 32 ? 4.559 -27.891 -14.375 1 98.44 32 ARG B N 1
ATOM 2092 C CA . ARG B 1 32 ? 4.633 -27.109 -15.602 1 98.44 32 ARG B CA 1
ATOM 2093 C C . ARG B 1 32 ? 4.68 -25.625 -15.305 1 98.44 32 ARG B C 1
ATOM 2095 O O . ARG B 1 32 ? 3.688 -25.047 -14.852 1 98.44 32 ARG B O 1
ATOM 2102 N N . VAL B 1 33 ? 5.844 -25 -15.602 1 98.81 33 VAL B N 1
ATOM 2103 C CA . VAL B 1 33 ? 6.055 -23.641 -15.117 1 98.81 33 VAL B CA 1
ATOM 2104 C C . VAL B 1 33 ? 5.895 -22.641 -16.266 1 98.81 33 VAL B C 1
ATOM 2106 O O . VAL B 1 33 ? 6.402 -22.875 -17.375 1 98.81 33 VAL B O 1
ATOM 2109 N N . VAL B 1 34 ? 5.117 -21.641 -16.078 1 98.94 34 VAL B N 1
ATOM 2110 C CA . VAL B 1 34 ? 4.996 -20.484 -16.969 1 98.94 34 VAL B CA 1
ATOM 2111 C C . VAL B 1 34 ? 5.879 -19.344 -16.484 1 98.94 34 VAL B C 1
ATOM 2113 O O . VAL B 1 34 ? 5.68 -18.828 -15.375 1 98.94 34 VAL B O 1
ATOM 2116 N N . LEU B 1 35 ? 6.898 -19.031 -17.281 1 98.88 35 LEU B N 1
ATOM 2117 C CA . LEU B 1 35 ? 7.824 -17.953 -16.969 1 98.88 35 LEU B CA 1
ATOM 2118 C C . LEU B 1 35 ? 7.355 -16.625 -17.578 1 98.88 35 LEU B C 1
ATOM 2120 O O . LEU B 1 35 ? 7.121 -16.562 -18.797 1 98.88 35 LEU B O 1
ATOM 2124 N N . THR B 1 36 ? 7.195 -15.625 -16.781 1 98.81 36 THR B N 1
ATOM 2125 C CA . THR B 1 36 ? 6.828 -14.32 -17.312 1 98.81 36 THR B CA 1
ATOM 2126 C C . THR B 1 36 ? 7.656 -13.219 -16.672 1 98.81 36 THR B C 1
ATOM 2128 O O . THR B 1 36 ? 7.738 -13.133 -15.438 1 98.81 36 THR B O 1
ATOM 2131 N N . ALA B 1 37 ? 8.32 -12.445 -17.406 1 98.12 37 ALA B N 1
ATOM 2132 C CA . ALA B 1 37 ? 9.141 -11.273 -17.141 1 98.12 37 ALA B CA 1
ATOM 2133 C C . ALA B 1 37 ? 9.375 -10.453 -18.406 1 98.12 37 ALA B C 1
ATOM 2135 O O . ALA B 1 37 ? 8.766 -10.727 -19.438 1 98.12 37 ALA B O 1
ATOM 2136 N N . ARG B 1 38 ? 10.164 -9.492 -18.281 1 95.19 38 ARG B N 1
ATOM 2137 C CA . ARG B 1 38 ? 10.367 -8.609 -19.438 1 95.19 38 ARG B CA 1
ATOM 2138 C C . ARG B 1 38 ? 11.422 -9.172 -20.375 1 95.19 38 ARG B C 1
ATOM 2140 O O . ARG B 1 38 ? 11.375 -8.93 -21.578 1 95.19 38 ARG B O 1
ATOM 2147 N N . ASP B 1 39 ? 12.344 -10 -19.859 1 95.5 39 ASP B N 1
ATOM 2148 C CA . ASP B 1 39 ? 13.484 -10.484 -20.641 1 95.5 39 ASP B CA 1
ATOM 2149 C C . ASP B 1 39 ? 13.188 -11.852 -21.25 1 95.5 39 ASP B C 1
ATOM 2151 O O . ASP B 1 39 ? 13.508 -12.883 -20.656 1 95.5 39 ASP B O 1
ATOM 2155 N N . GLU B 1 40 ? 12.797 -11.812 -22.469 1 97.88 40 GLU B N 1
ATOM 2156 C CA . GLU B 1 40 ? 12.383 -13.039 -23.141 1 97.88 40 GLU B CA 1
ATOM 2157 C C . GLU B 1 40 ? 13.57 -13.969 -23.375 1 97.88 40 GLU B C 1
ATOM 2159 O O . GLU B 1 40 ? 13.469 -15.18 -23.172 1 97.88 40 GLU B O 1
ATOM 2164 N N . ASP B 1 41 ? 14.68 -13.422 -23.781 1 97.81 41 ASP B N 1
ATOM 2165 C CA . ASP B 1 41 ? 15.852 -14.227 -24.109 1 97.81 41 ASP B CA 1
ATOM 2166 C C . ASP B 1 41 ? 16.344 -14.992 -22.875 1 97.81 41 ASP B C 1
ATOM 2168 O O . ASP B 1 41 ? 16.625 -16.188 -22.953 1 97.81 41 ASP B O 1
ATOM 2172 N N . ARG B 1 42 ? 16.344 -14.32 -21.828 1 97.5 42 ARG B N 1
ATOM 2173 C CA . ARG B 1 42 ? 16.781 -14.961 -20.578 1 97.5 42 ARG B CA 1
ATOM 2174 C C . ARG B 1 42 ? 15.812 -16.047 -20.156 1 97.5 42 ARG B C 1
ATOM 2176 O O . ARG B 1 42 ? 16.234 -17.125 -19.719 1 97.5 42 ARG B O 1
ATOM 2183 N N . MET B 1 43 ? 14.57 -15.789 -20.297 1 98.44 43 MET B N 1
ATOM 2184 C CA . MET B 1 43 ? 13.57 -16.781 -19.922 1 98.44 43 MET B CA 1
ATOM 2185 C C . MET B 1 43 ? 13.664 -18.016 -20.828 1 98.44 43 MET B C 1
ATOM 2187 O O . MET B 1 43 ? 13.5 -19.141 -20.359 1 98.44 43 MET B O 1
ATOM 2191 N N . ASN B 1 44 ? 13.93 -17.812 -22.078 1 98.31 44 ASN B N 1
ATOM 2192 C CA . ASN B 1 44 ? 14.094 -18.938 -23 1 98.31 44 ASN B CA 1
ATOM 2193 C C . ASN B 1 44 ? 15.289 -19.797 -22.625 1 98.31 44 ASN B C 1
ATOM 2195 O O . ASN B 1 44 ? 15.227 -21.031 -22.703 1 98.31 44 ASN B O 1
ATOM 2199 N N . GLU B 1 45 ? 16.328 -19.156 -22.234 1 98.19 45 GLU B N 1
ATOM 2200 C CA . GLU B 1 45 ? 17.5 -19.906 -21.781 1 98.19 45 GLU B CA 1
ATOM 2201 C C . GLU B 1 45 ? 17.172 -20.75 -20.562 1 98.19 45 GLU B C 1
ATOM 2203 O O . GLU B 1 45 ? 17.578 -21.922 -20.484 1 98.19 45 GLU B O 1
ATOM 2208 N N . ILE B 1 46 ? 16.438 -20.188 -19.641 1 98.12 46 ILE B N 1
ATOM 2209 C CA . ILE B 1 46 ? 16.047 -20.906 -18.438 1 98.12 46 ILE B CA 1
ATOM 2210 C C . ILE B 1 46 ? 15.125 -22.078 -18.812 1 98.12 46 ILE B C 1
ATOM 2212 O O . ILE B 1 46 ? 15.336 -23.203 -18.375 1 98.12 46 ILE B O 1
ATOM 2216 N N . ALA B 1 47 ? 14.148 -21.781 -19.609 1 98.44 47 ALA B N 1
ATOM 2217 C CA . ALA B 1 47 ? 13.148 -22.781 -20 1 98.44 47 ALA B CA 1
ATOM 2218 C C . ALA B 1 47 ? 13.805 -23.984 -20.672 1 98.44 47 ALA B C 1
ATOM 2220 O O . ALA B 1 47 ? 13.375 -25.125 -20.484 1 98.44 47 ALA B O 1
ATOM 2221 N N . ALA B 1 48 ? 14.844 -23.781 -21.453 1 97.88 48 ALA B N 1
ATOM 2222 C CA . ALA B 1 48 ? 15.523 -24.828 -22.203 1 97.88 48 ALA B CA 1
ATOM 2223 C C . ALA B 1 48 ? 16.188 -25.844 -21.281 1 97.88 48 ALA B C 1
ATOM 2225 O O . ALA B 1 48 ? 16.438 -26.984 -21.656 1 97.88 48 ALA B O 1
ATOM 2226 N N . GLU B 1 49 ? 16.422 -25.422 -20.062 1 97.5 49 GLU B N 1
ATOM 2227 C CA . GLU B 1 49 ? 17.156 -26.266 -19.141 1 97.5 49 GLU B CA 1
ATOM 2228 C C . GLU B 1 49 ? 16.203 -26.969 -18.156 1 97.5 49 GLU B C 1
ATOM 2230 O O . GLU B 1 49 ? 16.641 -27.812 -17.375 1 97.5 49 GLU B O 1
ATOM 2235 N N . LEU B 1 50 ? 14.953 -26.766 -18.156 1 97.75 50 LEU B N 1
ATOM 2236 C CA . LEU B 1 50 ? 14.008 -27.312 -17.203 1 97.75 50 LEU B CA 1
ATOM 2237 C C . LEU B 1 50 ? 13.641 -28.75 -17.562 1 97.75 50 LEU B C 1
ATOM 2239 O O . LEU B 1 50 ? 13.508 -29.078 -18.75 1 97.75 50 LEU B O 1
ATOM 2243 N N . PRO B 1 51 ? 13.453 -29.766 -16.578 1 93.88 51 PRO B N 1
ATOM 2244 C CA . PRO B 1 51 ? 13.102 -31.172 -16.828 1 93.88 51 PRO B CA 1
ATOM 2245 C C . PRO B 1 51 ? 11.625 -31.344 -17.188 1 93.88 51 PRO B C 1
ATOM 2247 O O . PRO B 1 51 ? 11.172 -32.469 -17.422 1 93.88 51 PRO B O 1
ATOM 2250 N N . GLY B 1 52 ? 10.883 -30.594 -17.812 1 90.19 52 GLY B N 1
ATOM 2251 C CA . GLY B 1 52 ? 9.469 -30.688 -18.109 1 90.19 52 GLY B CA 1
ATOM 2252 C C . GLY B 1 52 ? 8.969 -29.562 -19 1 90.19 52 GLY B C 1
ATOM 2253 O O . GLY B 1 52 ? 9.758 -28.797 -19.547 1 90.19 52 GLY B O 1
ATOM 2254 N N . GLU B 1 53 ? 7.68 -29.641 -19.172 1 95.44 53 GLU B N 1
ATOM 2255 C CA . GLU B 1 53 ? 7.059 -28.641 -20.031 1 95.44 53 GLU B CA 1
ATOM 2256 C C . GLU B 1 53 ? 7.051 -27.266 -19.344 1 95.44 53 GLU B C 1
ATOM 2258 O O . GLU B 1 53 ? 6.852 -27.188 -18.125 1 95.44 53 GLU B O 1
ATOM 2263 N N . SER B 1 54 ? 7.375 -26.297 -20.094 1 98.38 54 SER B N 1
ATOM 2264 C CA . SER B 1 54 ? 7.309 -24.906 -19.625 1 98.38 54 SER B CA 1
ATOM 2265 C C . SER B 1 54 ? 6.82 -23.984 -20.734 1 98.38 54 SER B C 1
ATOM 2267 O O . SER B 1 54 ? 6.73 -24.375 -21.891 1 98.38 54 SER B O 1
ATOM 2269 N N . LEU B 1 55 ? 6.355 -22.828 -20.406 1 98.75 55 LEU B N 1
ATOM 2270 C CA . LEU B 1 55 ? 5.859 -21.812 -21.328 1 98.75 55 LEU B CA 1
ATOM 2271 C C . LEU B 1 55 ? 6.445 -20.453 -20.984 1 98.75 55 LEU B C 1
ATOM 2273 O O . LEU B 1 55 ? 6.465 -20.047 -19.828 1 98.75 55 LEU B O 1
ATOM 2277 N N . VAL B 1 56 ? 7.074 -19.828 -22.016 1 98.88 56 VAL B N 1
ATOM 2278 C CA . VAL B 1 56 ? 7.609 -18.469 -21.844 1 98.88 56 VAL B CA 1
ATOM 2279 C C . VAL B 1 56 ? 6.645 -17.453 -22.453 1 98.88 56 VAL B C 1
ATOM 2281 O O . VAL B 1 56 ? 6.309 -17.531 -23.625 1 98.88 56 VAL B O 1
ATOM 2284 N N . VAL B 1 57 ? 6.129 -16.531 -21.672 1 98.88 57 VAL B N 1
ATOM 2285 C CA . VAL B 1 57 ? 5.266 -15.445 -22.141 1 98.88 57 VAL B CA 1
ATOM 2286 C C . VAL B 1 57 ? 5.758 -14.117 -21.578 1 98.88 57 VAL B C 1
ATOM 2288 O O . VAL B 1 57 ? 5.398 -13.742 -20.453 1 98.88 57 VAL B O 1
ATOM 2291 N N . PRO B 1 58 ? 6.543 -13.375 -22.344 1 98.69 58 PRO B N 1
ATOM 2292 C CA . PRO B 1 58 ? 7.066 -12.102 -21.844 1 98.69 58 PRO B CA 1
ATOM 2293 C C . PRO B 1 58 ? 5.961 -11.094 -21.531 1 98.69 58 PRO B C 1
ATOM 2295 O O . PRO B 1 58 ? 4.965 -11.016 -22.25 1 98.69 58 PRO B O 1
ATOM 2298 N N . ALA B 1 59 ? 6.129 -10.344 -20.422 1 98.62 59 ALA B N 1
ATOM 2299 C CA . ALA B 1 59 ? 5.152 -9.32 -20.062 1 98.62 59 ALA B CA 1
ATOM 2300 C C . ALA B 1 59 ? 5.738 -8.344 -19.047 1 98.62 59 ALA B C 1
ATOM 2302 O O . ALA B 1 59 ? 6.578 -8.719 -18.234 1 98.62 59 ALA B O 1
ATOM 2303 N N . ASP B 1 60 ? 5.363 -7.125 -19.188 1 98.25 60 ASP B N 1
ATOM 2304 C CA . ASP B 1 60 ? 5.453 -6.16 -18.094 1 98.25 60 ASP B CA 1
ATOM 2305 C C . ASP B 1 60 ? 4.238 -6.258 -17.188 1 98.25 60 ASP B C 1
ATOM 2307 O O . ASP B 1 60 ? 3.1 -6.109 -17.625 1 98.25 60 ASP B O 1
ATOM 2311 N N . VAL B 1 61 ? 4.555 -6.516 -15.875 1 98.44 61 VAL B N 1
ATOM 2312 C CA . VAL B 1 61 ? 3.457 -6.785 -14.945 1 98.44 61 VAL B CA 1
ATOM 2313 C C . VAL B 1 61 ? 2.57 -5.547 -14.82 1 98.44 61 VAL B C 1
ATOM 2315 O O . VAL B 1 61 ? 1.444 -5.629 -14.328 1 98.44 61 VAL B O 1
ATOM 2318 N N . ARG B 1 62 ? 3.035 -4.387 -15.273 1 97.44 62 ARG B N 1
ATOM 2319 C CA . ARG B 1 62 ? 2.293 -3.135 -15.18 1 97.44 62 ARG B CA 1
ATOM 2320 C C . ARG B 1 62 ? 1.285 -3.006 -16.312 1 97.44 62 ARG B C 1
ATOM 2322 O O . ARG B 1 62 ? 0.427 -2.121 -16.297 1 97.44 62 ARG B O 1
ATOM 2329 N N . ASP B 1 63 ? 1.387 -3.867 -17.297 1 98.31 63 ASP B N 1
ATOM 2330 C CA . ASP B 1 63 ? 0.555 -3.809 -18.484 1 98.31 63 ASP B CA 1
ATOM 2331 C C . ASP B 1 63 ? -0.586 -4.82 -18.406 1 98.31 63 ASP B C 1
ATOM 2333 O O . ASP B 1 63 ? -0.376 -6.02 -18.609 1 98.31 63 ASP B O 1
ATOM 2337 N N . SER B 1 64 ? -1.773 -4.277 -18.25 1 97.94 64 SER B N 1
ATOM 2338 C CA . SER B 1 64 ? -2.936 -5.133 -18.031 1 97.94 64 SER B CA 1
ATOM 2339 C C . SER B 1 64 ? -3.184 -6.059 -19.219 1 97.94 64 SER B C 1
ATOM 2341 O O . SER B 1 64 ? -3.559 -7.219 -19.031 1 97.94 64 SER B O 1
ATOM 2343 N N . GLU B 1 65 ? -3.018 -5.594 -20.391 1 98.12 65 GLU B N 1
ATOM 2344 C CA . GLU B 1 65 ? -3.219 -6.422 -21.562 1 98.12 65 GLU B CA 1
ATOM 2345 C C . GLU B 1 65 ? -2.188 -7.547 -21.641 1 98.12 65 GLU B C 1
ATOM 2347 O O . GLU B 1 65 ? -2.521 -8.68 -21.984 1 98.12 65 GLU B O 1
ATOM 2352 N N . ALA B 1 66 ? -0.931 -7.25 -21.344 1 98.75 66 ALA B N 1
ATOM 2353 C CA . ALA B 1 66 ? 0.12 -8.266 -21.328 1 98.75 66 ALA B CA 1
ATOM 2354 C C . ALA B 1 66 ? -0.161 -9.328 -20.281 1 98.75 66 ALA B C 1
ATOM 2356 O O . ALA B 1 66 ? 0.084 -10.516 -20.5 1 98.75 66 ALA B O 1
ATOM 2357 N N . VAL B 1 67 ? -0.673 -8.922 -19.125 1 98.81 67 VAL B N 1
ATOM 2358 C CA . VAL B 1 67 ? -1.024 -9.836 -18.047 1 98.81 67 VAL B CA 1
ATOM 2359 C C . VAL B 1 67 ? -2.111 -10.805 -18.531 1 98.81 67 VAL B C 1
ATOM 2361 O O . VAL B 1 67 ? -1.999 -12.016 -18.344 1 98.81 67 VAL B O 1
ATOM 2364 N N . GLU B 1 68 ? -3.105 -10.25 -19.156 1 98.5 68 GLU B N 1
ATOM 2365 C CA . GLU B 1 68 ? -4.184 -11.086 -19.672 1 98.5 68 GLU B CA 1
ATOM 2366 C C . GLU B 1 68 ? -3.66 -12.086 -20.703 1 98.5 68 GLU B C 1
ATOM 2368 O O . GLU B 1 68 ? -4.113 -13.234 -20.75 1 98.5 68 GLU B O 1
ATOM 2373 N N . GLN B 1 69 ? -2.771 -11.641 -21.469 1 98.75 69 GLN B N 1
ATOM 2374 C CA . GLN B 1 69 ? -2.186 -12.523 -22.484 1 98.75 69 GLN B CA 1
ATOM 2375 C C . GLN B 1 69 ? -1.442 -13.688 -21.828 1 98.75 69 GLN B C 1
ATOM 2377 O O . GLN B 1 69 ? -1.487 -14.82 -22.312 1 98.75 69 GLN B O 1
ATOM 2382 N N . VAL B 1 70 ? -0.718 -13.43 -20.734 1 98.94 70 VAL B N 1
ATOM 2383 C CA . VAL B 1 70 ? -0.029 -14.5 -20.016 1 98.94 70 VAL B CA 1
ATOM 2384 C C . VAL B 1 70 ? -1.038 -15.547 -19.547 1 98.94 70 VAL B C 1
ATOM 2386 O O . VAL B 1 70 ? -0.822 -16.75 -19.734 1 98.94 70 VAL B O 1
ATOM 2389 N N . ILE B 1 71 ? -2.156 -15.094 -18.984 1 98.88 71 ILE B N 1
ATOM 2390 C CA . ILE B 1 71 ? -3.158 -15.992 -18.422 1 98.88 71 ILE B CA 1
ATOM 2391 C C . ILE B 1 71 ? -3.838 -16.766 -19.547 1 98.88 71 ILE B C 1
ATOM 2393 O O . ILE B 1 71 ? -3.988 -17.984 -19.469 1 98.88 71 ILE B O 1
ATOM 2397 N N . ASP B 1 72 ? -4.137 -16.062 -20.609 1 98.81 72 ASP B N 1
ATOM 2398 C CA . ASP B 1 72 ? -4.793 -16.719 -21.75 1 98.81 72 ASP B CA 1
ATOM 2399 C C . ASP B 1 72 ? -3.9 -17.797 -22.359 1 98.81 72 ASP B C 1
ATOM 2401 O O . ASP B 1 72 ? -4.355 -18.906 -22.625 1 98.81 72 ASP B O 1
ATOM 2405 N N . ARG B 1 73 ? -2.697 -17.5 -22.578 1 98.88 73 ARG B N 1
ATOM 2406 C CA . ARG B 1 73 ? -1.762 -18.469 -23.156 1 98.88 73 ARG B CA 1
ATOM 2407 C C . ARG B 1 73 ? -1.554 -19.656 -22.234 1 98.88 73 ARG B C 1
ATOM 2409 O O . ARG B 1 73 ? -1.372 -20.781 -22.703 1 98.88 73 ARG B O 1
ATOM 2416 N N . THR B 1 74 ? -1.511 -19.391 -20.922 1 98.88 74 THR B N 1
ATOM 2417 C CA . THR B 1 74 ? -1.383 -20.469 -19.953 1 98.88 74 THR B CA 1
ATOM 2418 C C . THR B 1 74 ? -2.568 -21.422 -20.047 1 98.88 74 THR B C 1
ATOM 2420 O O . THR B 1 74 ? -2.387 -22.641 -20.109 1 98.8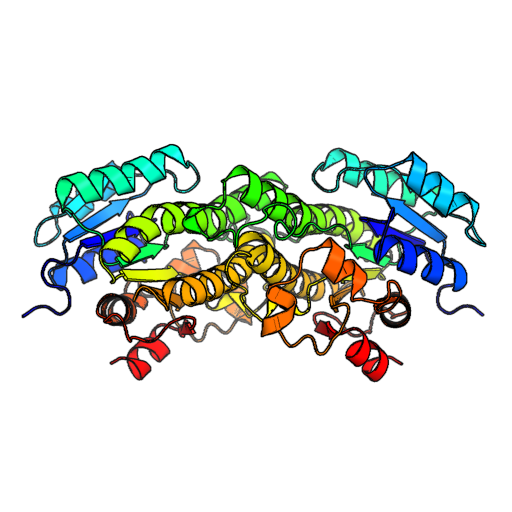8 74 THR B O 1
ATOM 2423 N N . ILE B 1 75 ? -3.744 -20.844 -20.078 1 98.81 75 ILE B N 1
ATOM 2424 C CA . ILE B 1 75 ? -4.961 -21.641 -20.141 1 98.81 75 ILE B CA 1
ATOM 2425 C C . ILE B 1 75 ? -5.016 -22.406 -21.469 1 98.81 75 ILE B C 1
ATOM 2427 O O . ILE B 1 75 ? -5.375 -23.578 -21.5 1 98.81 75 ILE B O 1
ATOM 2431 N N . ASP B 1 76 ? -4.664 -21.75 -22.516 1 98.69 76 ASP B N 1
ATOM 2432 C CA . ASP B 1 76 ? -4.664 -22.391 -23.828 1 98.69 76 ASP B CA 1
ATOM 2433 C C . ASP B 1 76 ? -3.705 -23.578 -23.859 1 98.69 76 ASP B C 1
ATOM 2435 O O . ASP B 1 76 ? -4.016 -24.609 -24.438 1 98.69 76 ASP B O 1
ATOM 2439 N N . GLU B 1 77 ? -2.578 -23.438 -23.234 1 98.62 77 GLU B N 1
ATOM 2440 C CA . GLU B 1 77 ? -1.523 -24.453 -23.312 1 98.62 77 GLU B CA 1
ATOM 2441 C C . GLU B 1 77 ? -1.773 -25.594 -22.344 1 98.62 77 GLU B C 1
ATOM 2443 O O . GLU B 1 77 ? -1.593 -26.766 -22.672 1 98.62 77 GLU B O 1
ATOM 2448 N N . PHE B 1 78 ? -2.186 -25.234 -21.125 1 98.5 78 PHE B N 1
ATOM 2449 C CA . PHE B 1 78 ? -2.15 -26.25 -20.078 1 98.5 78 PHE B CA 1
ATOM 2450 C C . PHE B 1 78 ? -3.547 -26.5 -19.516 1 98.5 78 PHE B C 1
ATOM 2452 O O . PHE B 1 78 ? -3.754 -27.453 -18.75 1 98.5 78 PHE B O 1
ATOM 2459 N N . GLY B 1 79 ? -4.523 -25.625 -19.766 1 98.38 79 GLY B N 1
ATOM 2460 C CA . GLY B 1 79 ? -5.922 -25.844 -19.438 1 98.38 79 GLY B CA 1
ATOM 2461 C C . GLY B 1 79 ? -6.262 -25.469 -18 1 98.38 79 GLY B C 1
ATOM 2462 O O . GLY B 1 79 ? -7.414 -25.594 -17.578 1 98.38 79 GLY B O 1
ATOM 2463 N N . ARG B 1 80 ? -5.234 -25.062 -17.219 1 98.31 80 ARG B N 1
ATOM 2464 C CA . ARG B 1 80 ? -5.465 -24.766 -15.812 1 98.31 80 ARG B CA 1
ATOM 2465 C C . ARG B 1 80 ? -4.344 -23.906 -15.242 1 98.31 80 ARG B C 1
ATOM 2467 O O . ARG B 1 80 ? -3.305 -23.719 -15.891 1 98.31 80 ARG B O 1
ATOM 2474 N N . ILE B 1 81 ? -4.578 -23.328 -14.102 1 98.81 81 ILE B N 1
ATOM 2475 C CA . ILE B 1 81 ? -3.582 -22.625 -13.297 1 98.81 81 ILE B CA 1
ATOM 2476 C C . ILE B 1 81 ? -3.736 -23.016 -11.828 1 98.81 81 ILE B C 1
ATOM 2478 O O . ILE B 1 81 ? -4.738 -22.688 -11.195 1 98.81 81 ILE B O 1
ATOM 2482 N N . ASP B 1 82 ? -2.709 -23.625 -11.312 1 98.75 82 ASP B N 1
ATOM 2483 C CA . ASP B 1 82 ? -2.791 -24.141 -9.953 1 98.75 82 ASP B CA 1
ATOM 2484 C C . ASP B 1 82 ? -2.176 -23.141 -8.961 1 98.75 82 ASP B C 1
ATOM 2486 O O . ASP B 1 82 ? -2.611 -23.062 -7.809 1 98.75 82 ASP B O 1
ATOM 2490 N N . THR B 1 83 ? -1.137 -22.484 -9.359 1 98.94 83 THR B N 1
ATOM 2491 C CA . THR B 1 83 ? -0.442 -21.562 -8.477 1 98.94 83 THR B CA 1
ATOM 2492 C C . THR B 1 83 ? 0.005 -20.312 -9.242 1 98.94 83 THR B C 1
ATOM 2494 O O . THR B 1 83 ? 0.498 -20.422 -10.367 1 98.94 83 THR B O 1
ATOM 2497 N N . LEU B 1 84 ? -0.236 -19.188 -8.711 1 98.94 84 LEU B N 1
ATOM 2498 C CA . LEU B 1 84 ? 0.361 -17.922 -9.133 1 98.94 84 LEU B CA 1
ATOM 2499 C C . LEU B 1 84 ? 1.391 -17.453 -8.117 1 98.94 84 LEU B C 1
ATOM 2501 O O . LEU B 1 84 ? 1.076 -17.297 -6.93 1 98.94 84 LEU B O 1
ATOM 2505 N N . VAL B 1 85 ? 2.648 -17.281 -8.539 1 98.88 85 VAL B N 1
ATOM 2506 C CA . VAL B 1 85 ? 3.695 -16.672 -7.719 1 98.88 85 VAL B CA 1
ATOM 2507 C C . VAL B 1 85 ? 3.961 -15.25 -8.203 1 98.88 85 VAL B C 1
ATOM 2509 O O . VAL B 1 85 ? 4.598 -15.047 -9.234 1 98.88 85 VAL B O 1
ATOM 2512 N N . ASN B 1 86 ? 3.434 -14.336 -7.445 1 98.62 86 ASN B N 1
ATOM 2513 C CA . ASN B 1 86 ? 3.77 -12.93 -7.668 1 98.62 86 ASN B CA 1
ATOM 2514 C C . ASN B 1 86 ? 5.125 -12.578 -7.07 1 98.62 86 ASN B C 1
ATOM 2516 O O . ASN B 1 86 ? 5.211 -12.18 -5.906 1 98.62 86 ASN B O 1
ATOM 2520 N N . ASN B 1 87 ? 6.141 -12.609 -7.91 1 96.06 87 ASN B N 1
ATOM 2521 C CA . ASN B 1 87 ? 7.516 -12.43 -7.461 1 96.06 87 ASN B CA 1
ATOM 2522 C C . ASN B 1 87 ? 8.125 -11.148 -8.031 1 96.06 87 ASN B C 1
ATOM 2524 O O . ASN B 1 87 ? 9.055 -10.586 -7.453 1 96.06 87 ASN B O 1
ATOM 2528 N N . ALA B 1 88 ? 7.605 -10.719 -9.211 1 94.69 88 ALA B N 1
ATOM 2529 C CA . ALA B 1 88 ? 8.148 -9.5 -9.805 1 94.69 88 ALA B CA 1
ATOM 2530 C C . ALA B 1 88 ? 8.141 -8.352 -8.805 1 94.69 88 ALA B C 1
ATOM 2532 O O . ALA B 1 88 ? 7.145 -8.141 -8.109 1 94.69 88 ALA B O 1
ATOM 2533 N N . GLY B 1 89 ? 9.234 -7.691 -8.633 1 89.75 89 GLY B N 1
ATOM 2534 C CA . GLY B 1 89 ? 9.352 -6.574 -7.711 1 89.75 89 GLY B CA 1
ATOM 2535 C C . GLY B 1 89 ? 10.594 -5.738 -7.934 1 89.75 89 GLY B C 1
ATOM 2536 O O . GLY B 1 89 ? 11.562 -6.203 -8.547 1 89.75 89 GLY B O 1
ATOM 2537 N N . VAL B 1 90 ? 10.531 -4.535 -7.539 1 82.69 90 VAL B N 1
ATOM 2538 C CA . VAL B 1 90 ? 11.68 -3.635 -7.598 1 82.69 90 VAL B CA 1
ATOM 2539 C C . VAL B 1 90 ? 11.828 -2.895 -6.27 1 82.69 90 VAL B C 1
ATOM 2541 O O . VAL B 1 90 ? 10.844 -2.68 -5.562 1 82.69 90 VAL B O 1
ATOM 2544 N N . SER B 1 91 ? 13.125 -2.834 -5.848 1 72 91 SER B N 1
ATOM 2545 C CA . SER B 1 91 ? 13.445 -1.974 -4.711 1 72 91 SER B CA 1
ATOM 2546 C C . SER B 1 91 ? 14.18 -0.717 -5.164 1 72 91 SER B C 1
ATOM 2548 O O . SER B 1 91 ? 14.875 -0.729 -6.184 1 72 91 SER B O 1
ATOM 2550 N N . LEU B 1 92 ? 13.727 0.612 -5.148 1 55.31 92 LEU B N 1
ATOM 2551 C CA . LEU B 1 92 ? 14.5 1.785 -5.527 1 55.31 92 LEU B CA 1
ATOM 2552 C C . LEU B 1 92 ? 15.828 1.825 -4.773 1 55.31 92 LEU B C 1
ATOM 2554 O O . LEU B 1 92 ? 16.672 2.682 -5.039 1 55.31 92 LEU B O 1
ATOM 2558 N N . LEU B 1 93 ? 16 1.078 -3.785 1 49.75 93 LEU B N 1
ATOM 2559 C CA . LEU B 1 93 ? 17.172 1.249 -2.92 1 49.75 93 LEU B CA 1
ATOM 2560 C C . LEU B 1 93 ? 18.453 1.232 -3.732 1 49.75 93 LEU B C 1
ATOM 2562 O O . LEU B 1 93 ? 19.422 1.938 -3.4 1 49.75 93 LEU B O 1
ATOM 2566 N N . GLY B 1 94 ? 18.656 0.36 -4.633 1 44.97 94 GLY B N 1
ATOM 2567 C CA . GLY B 1 94 ? 19.953 0.298 -5.316 1 44.97 94 GLY B CA 1
ATOM 2568 C C . GLY B 1 94 ? 20.125 1.397 -6.344 1 44.97 94 GLY B C 1
ATOM 2569 O O . GLY B 1 94 ? 21.203 1.523 -6.941 1 44.97 94 GLY B O 1
ATOM 2570 N N . MET B 1 95 ? 19.094 2.033 -6.664 1 41.44 95 MET B N 1
ATOM 2571 C CA . MET B 1 95 ? 19.234 2.906 -7.824 1 41.44 95 MET B CA 1
ATOM 2572 C C . MET B 1 95 ? 19.953 4.203 -7.445 1 41.44 95 MET B C 1
ATOM 2574 O O . MET B 1 95 ? 20.469 4.906 -8.312 1 41.44 95 MET B O 1
ATOM 2578 N N . TYR B 1 96 ? 19.734 4.609 -6.238 1 42.72 96 TYR B N 1
ATOM 2579 C CA . TYR B 1 96 ? 20.391 5.879 -5.938 1 42.72 96 TYR B CA 1
ATOM 2580 C C . TYR B 1 96 ? 21.391 5.723 -4.793 1 42.72 96 TYR B C 1
ATOM 2582 O O . TYR B 1 96 ? 21.234 4.844 -3.943 1 42.72 96 TYR B O 1
ATOM 2590 N N . ASP B 1 97 ? 22.719 5.918 -5.066 1 44.28 97 ASP B N 1
ATOM 2591 C CA . ASP B 1 97 ? 23.797 5.988 -4.086 1 44.28 97 ASP B CA 1
ATOM 2592 C C . ASP B 1 97 ? 23.281 6.457 -2.729 1 44.28 97 ASP B C 1
ATOM 2594 O O . ASP B 1 97 ? 23.828 6.098 -1.688 1 44.28 97 ASP B O 1
ATOM 2598 N N . GLU B 1 98 ? 22.484 7.504 -2.584 1 46.28 98 GLU B N 1
ATOM 2599 C CA . GLU B 1 98 ? 22.047 8.281 -1.43 1 46.28 98 GLU B CA 1
ATOM 2600 C C . GLU B 1 98 ? 20.688 7.805 -0.927 1 46.28 98 GLU B C 1
ATOM 2602 O O . GLU B 1 98 ? 19.844 7.348 -1.713 1 46.28 98 GLU B O 1
ATOM 2607 N N . ARG B 1 99 ? 20.641 7.512 0.479 1 51.56 99 ARG B N 1
ATOM 2608 C CA . ARG B 1 99 ? 19.406 7.281 1.245 1 51.56 99 ARG B CA 1
ATOM 2609 C C . ARG B 1 99 ? 18.25 8.102 0.69 1 51.56 99 ARG B C 1
ATOM 2611 O O . ARG B 1 99 ? 18.312 9.336 0.659 1 51.56 99 ARG B O 1
ATOM 2618 N N . ASN B 1 100 ? 17.406 7.617 -0.303 1 66.81 100 ASN B N 1
ATOM 2619 C CA . ASN B 1 100 ? 16.328 8.406 -0.889 1 66.81 100 ASN B CA 1
ATOM 2620 C C . ASN B 1 100 ? 15.289 8.789 0.156 1 66.81 100 ASN B C 1
ATOM 2622 O O . ASN B 1 100 ? 14.406 8 0.473 1 66.81 100 ASN B O 1
ATOM 2626 N N . ARG B 1 101 ? 15.672 9.797 0.833 1 82.69 101 ARG B N 1
ATOM 2627 C CA . ARG B 1 101 ? 14.727 10.383 1.778 1 82.69 101 ARG B CA 1
ATOM 2628 C C . ARG B 1 101 ? 13.414 10.734 1.089 1 82.69 101 ARG B C 1
ATOM 2630 O O . ARG B 1 101 ? 13.375 10.922 -0.129 1 82.69 101 ARG B O 1
ATOM 2637 N N . LEU B 1 102 ? 12.406 10.664 1.871 1 88.69 102 LEU B N 1
ATOM 2638 C CA . LEU B 1 102 ? 11.055 10.852 1.342 1 88.69 102 LEU B CA 1
ATOM 2639 C C . LEU B 1 102 ? 10.969 12.125 0.504 1 88.69 102 LEU B C 1
ATOM 2641 O O . LEU B 1 102 ? 10.352 12.125 -0.564 1 88.69 102 LEU B O 1
ATOM 2645 N N . GLU B 1 103 ? 11.672 13.156 0.966 1 90.25 103 GLU B N 1
ATOM 2646 C CA . GLU B 1 103 ? 11.578 14.438 0.275 1 90.25 103 GLU B CA 1
ATOM 2647 C C . GLU B 1 103 ? 12.32 14.406 -1.057 1 90.25 103 GLU B C 1
ATOM 2649 O O . GLU B 1 103 ? 12.133 15.281 -1.901 1 90.25 103 GLU B O 1
ATOM 2654 N N . ASP B 1 104 ? 13.125 13.359 -1.264 1 88.69 104 ASP B N 1
ATOM 2655 C CA . ASP B 1 104 ? 13.938 13.273 -2.473 1 88.69 104 ASP B CA 1
ATOM 2656 C C . ASP B 1 104 ? 13.359 12.25 -3.451 1 88.69 104 ASP B C 1
ATOM 2658 O O . ASP B 1 104 ? 13.844 12.117 -4.574 1 88.69 104 ASP B O 1
ATOM 2662 N N . ILE B 1 105 ? 12.359 11.57 -3.059 1 90.62 105 ILE B N 1
ATOM 2663 C CA . ILE B 1 105 ? 11.758 10.562 -3.924 1 90.62 105 ILE B CA 1
ATOM 2664 C C . ILE B 1 105 ? 10.93 11.242 -5.012 1 90.62 105 ILE B C 1
ATOM 2666 O O . ILE B 1 105 ? 10.055 12.062 -4.715 1 90.62 105 ILE B O 1
ATOM 2670 N N . SER B 1 106 ? 11.234 10.922 -6.258 1 91.94 106 SER B N 1
ATOM 2671 C CA . SER B 1 106 ? 10.445 11.5 -7.34 1 91.94 106 SER B CA 1
ATOM 2672 C C . SER B 1 106 ? 9.094 10.812 -7.461 1 91.94 106 SER B C 1
ATOM 2674 O O . SER B 1 106 ? 8.93 9.672 -7.027 1 91.94 106 SER B O 1
ATOM 2676 N N . GLU B 1 107 ? 8.18 11.547 -8.016 1 94.25 107 GLU B N 1
ATOM 2677 C CA . GLU B 1 107 ? 6.875 10.961 -8.305 1 94.25 107 GLU B CA 1
ATOM 2678 C C . GLU B 1 107 ? 7 9.742 -9.211 1 94.25 107 GLU B C 1
ATOM 2680 O O . GLU B 1 107 ? 6.289 8.75 -9.031 1 94.25 107 GLU B O 1
ATOM 2685 N N . GLU B 1 108 ? 7.863 9.844 -10.141 1 93.31 108 GLU B N 1
ATOM 2686 C CA . GLU B 1 108 ? 8.086 8.742 -11.07 1 93.31 108 GLU B CA 1
ATOM 2687 C C . GLU B 1 108 ? 8.617 7.508 -10.352 1 93.31 108 GLU B C 1
ATOM 2689 O O . GLU B 1 108 ? 8.188 6.387 -10.641 1 93.31 108 GLU B O 1
ATOM 2694 N N . ASP B 1 109 ? 9.523 7.676 -9.422 1 90.81 109 ASP B N 1
ATOM 2695 C CA . ASP B 1 109 ? 10.047 6.562 -8.641 1 90.81 109 ASP B CA 1
ATOM 2696 C C . ASP B 1 109 ? 8.953 5.918 -7.793 1 90.81 109 ASP B C 1
ATOM 2698 O O . ASP B 1 109 ? 8.852 4.691 -7.727 1 90.81 109 ASP B O 1
ATOM 2702 N N . TRP B 1 110 ? 8.156 6.75 -7.129 1 94.5 110 TRP B N 1
ATOM 2703 C CA . TRP B 1 110 ? 7.023 6.254 -6.352 1 94.5 110 TRP B CA 1
ATOM 2704 C C . TRP B 1 110 ? 6.105 5.395 -7.219 1 94.5 110 TRP B C 1
ATOM 2706 O O . TRP B 1 110 ? 5.793 4.258 -6.863 1 94.5 110 TRP B O 1
ATOM 2716 N N . ASP B 1 111 ? 5.781 5.949 -8.375 1 95.88 111 ASP B N 1
ATOM 2717 C CA . ASP B 1 111 ? 4.84 5.27 -9.266 1 95.88 111 ASP B CA 1
ATOM 2718 C C . ASP B 1 111 ? 5.406 3.932 -9.742 1 95.88 111 ASP B C 1
ATOM 2720 O O . ASP B 1 111 ? 4.699 2.924 -9.758 1 95.88 111 ASP B O 1
ATOM 2724 N N . THR B 1 112 ? 6.613 3.939 -10.117 1 93.81 112 THR B N 1
ATOM 2725 C CA . THR B 1 112 ? 7.242 2.729 -10.633 1 93.81 112 THR B CA 1
ATOM 2726 C C . THR B 1 112 ? 7.195 1.612 -9.594 1 93.81 112 THR B C 1
ATOM 2728 O O . THR B 1 112 ? 6.805 0.485 -9.898 1 93.81 112 THR B O 1
ATOM 2731 N N . VAL B 1 113 ? 7.559 1.906 -8.375 1 93.25 113 VAL B N 1
ATOM 2732 C CA . VAL B 1 113 ? 7.609 0.905 -7.316 1 93.25 113 VAL B CA 1
ATOM 2733 C C . VAL B 1 113 ? 6.207 0.385 -7.023 1 93.25 113 VAL B C 1
ATOM 2735 O O . VAL B 1 113 ? 5.988 -0.827 -6.957 1 93.25 113 VAL B O 1
ATOM 2738 N N . LEU B 1 114 ? 5.246 1.291 -6.879 1 96.62 114 LEU B N 1
ATOM 2739 C CA . LEU B 1 114 ? 3.889 0.866 -6.551 1 96.62 114 LEU B CA 1
ATOM 2740 C C . LEU B 1 114 ? 3.26 0.102 -7.707 1 96.62 114 LEU B C 1
ATOM 2742 O O . LEU B 1 114 ? 2.504 -0.848 -7.492 1 96.62 114 LEU B O 1
ATOM 2746 N N . GLU B 1 115 ? 3.562 0.509 -8.938 1 97.25 115 GLU B N 1
ATOM 2747 C CA . GLU B 1 115 ? 2.994 -0.15 -10.109 1 97.25 115 GLU B CA 1
ATOM 2748 C C . GLU B 1 115 ? 3.518 -1.576 -10.242 1 97.25 115 GLU B C 1
ATOM 2750 O O . GLU B 1 115 ? 2.762 -2.492 -10.578 1 97.25 115 GLU B O 1
ATOM 2755 N N . VAL B 1 116 ? 4.734 -1.754 -10 1 95.94 116 VAL B N 1
ATOM 2756 C CA . VAL B 1 116 ? 5.332 -3.074 -10.172 1 95.94 116 VAL B CA 1
ATOM 2757 C C . VAL B 1 116 ? 4.992 -3.955 -8.969 1 95.94 116 VAL B C 1
ATOM 2759 O O . VAL B 1 116 ? 4.461 -5.055 -9.125 1 95.94 116 VAL B O 1
ATOM 2762 N N . ASN B 1 117 ? 5.215 -3.43 -7.758 1 94.75 117 ASN B N 1
ATOM 2763 C CA . ASN B 1 117 ? 5.195 -4.242 -6.543 1 94.75 117 ASN B CA 1
ATOM 2764 C C . ASN B 1 117 ? 3.768 -4.496 -6.066 1 94.75 117 ASN B C 1
ATOM 2766 O O . ASN B 1 117 ? 3.527 -5.422 -5.285 1 94.75 117 ASN B O 1
ATOM 2770 N N . LEU B 1 118 ? 2.873 -3.619 -6.473 1 97.25 118 LEU B N 1
ATOM 2771 C CA . LEU B 1 118 ? 1.534 -3.719 -5.902 1 97.25 118 LEU B CA 1
ATOM 2772 C C . LEU B 1 118 ? 0.483 -3.842 -7 1 97.25 118 LEU B C 1
ATOM 2774 O O . LEU B 1 118 ? -0.226 -4.848 -7.074 1 97.25 118 LEU B O 1
ATOM 2778 N N . LYS B 1 119 ? 0.463 -2.918 -7.93 1 98.12 119 LYS B N 1
ATOM 2779 C CA . LYS B 1 119 ? -0.525 -2.996 -9 1 98.12 119 LYS B CA 1
ATOM 2780 C C . LYS B 1 119 ? -0.309 -4.238 -9.859 1 98.12 119 LYS B C 1
ATOM 2782 O O . LYS B 1 119 ? -1.271 -4.887 -10.281 1 98.12 119 LYS B O 1
ATOM 2787 N N . GLY B 1 120 ? 0.938 -4.535 -10.156 1 98.62 120 GLY B N 1
ATOM 2788 C CA . GLY B 1 120 ? 1.224 -5.75 -10.906 1 98.62 120 GLY B CA 1
ATOM 2789 C C . GLY B 1 120 ? 0.65 -6.996 -10.258 1 98.62 120 GLY B C 1
ATOM 2790 O O . GLY B 1 120 ? 0.098 -7.859 -10.945 1 98.62 120 GLY B O 1
ATOM 2791 N N . VAL B 1 121 ? 0.749 -7.105 -8.93 1 98.5 121 VAL B N 1
ATOM 2792 C CA . VAL B 1 121 ? 0.199 -8.227 -8.172 1 98.5 121 VAL B CA 1
ATOM 2793 C C . VAL B 1 121 ? -1.323 -8.242 -8.305 1 98.5 121 VAL B C 1
ATOM 2795 O O . VAL B 1 121 ? -1.925 -9.297 -8.508 1 98.5 121 VAL B O 1
ATOM 2798 N N . PHE B 1 122 ? -1.933 -7.074 -8.188 1 98.06 122 PHE B N 1
ATOM 2799 C CA . PHE B 1 122 ? -3.375 -6.945 -8.352 1 98.06 122 PHE B CA 1
ATOM 2800 C C . PHE B 1 122 ? -3.811 -7.445 -9.727 1 98.06 122 PHE B C 1
ATOM 2802 O O . PHE B 1 122 ? -4.75 -8.234 -9.836 1 98.06 122 PHE B O 1
ATOM 2809 N N . LEU B 1 123 ? -3.133 -7.047 -10.781 1 98.62 123 LEU B N 1
ATOM 2810 C CA . LEU B 1 123 ? -3.52 -7.379 -12.148 1 98.62 123 LEU B CA 1
ATOM 2811 C C . LEU B 1 123 ? -3.432 -8.883 -12.383 1 98.62 123 LEU B C 1
ATOM 2813 O O . LEU B 1 123 ? -4.363 -9.484 -12.922 1 98.62 123 LEU B O 1
ATOM 2817 N N . PHE B 1 124 ? -2.379 -9.492 -11.961 1 98.88 124 PHE B N 1
ATOM 2818 C CA . PHE B 1 124 ? -2.219 -10.93 -12.156 1 98.88 124 PHE B CA 1
ATOM 2819 C C . PHE B 1 124 ? -3.225 -11.703 -11.312 1 98.88 124 PHE B C 1
ATOM 2821 O O . PHE B 1 124 ? -3.826 -12.672 -11.797 1 98.88 124 PHE B O 1
ATOM 2828 N N . THR B 1 125 ? -3.359 -11.305 -10.062 1 98.62 125 THR B N 1
ATOM 2829 C CA . THR B 1 125 ? -4.289 -11.984 -9.172 1 98.62 125 THR B CA 1
ATOM 2830 C C . THR B 1 125 ? -5.715 -11.898 -9.711 1 98.62 125 THR B C 1
ATOM 2832 O O . THR B 1 125 ? -6.426 -12.906 -9.773 1 98.62 125 THR B O 1
ATOM 2835 N N . ARG B 1 126 ? -6.086 -10.719 -10.102 1 96.94 126 ARG B N 1
ATOM 2836 C CA . ARG B 1 126 ? -7.406 -10.508 -10.68 1 96.94 126 ARG B CA 1
ATOM 2837 C C . ARG B 1 126 ? -7.629 -11.422 -11.883 1 96.94 126 ARG B C 1
ATOM 2839 O O . ARG B 1 126 ? -8.711 -11.984 -12.047 1 96.94 126 ARG B O 1
ATOM 2846 N N . ALA B 1 127 ? -6.66 -11.57 -12.703 1 98.31 127 ALA B N 1
ATOM 2847 C CA . ALA B 1 127 ? -6.773 -12.312 -13.953 1 98.31 127 ALA B CA 1
ATOM 2848 C C . ALA B 1 127 ? -6.859 -13.82 -13.688 1 98.31 127 ALA B C 1
ATOM 2850 O O . ALA B 1 127 ? -7.516 -14.547 -14.43 1 98.31 127 ALA B O 1
ATOM 2851 N N . VAL B 1 128 ? -6.262 -14.328 -12.602 1 98.62 128 VAL B N 1
ATOM 2852 C CA . VAL B 1 128 ? -6.164 -15.766 -12.406 1 98.62 128 VAL B CA 1
ATOM 2853 C C . VAL B 1 128 ? -7.367 -16.266 -11.602 1 98.62 128 VAL B C 1
ATOM 2855 O O . VAL B 1 128 ? -7.773 -17.422 -11.734 1 98.62 128 VAL B O 1
ATOM 2858 N N . LEU B 1 129 ? -7.941 -15.461 -10.781 1 97.88 129 LEU B N 1
ATOM 2859 C CA . LEU B 1 129 ? -8.906 -15.883 -9.766 1 97.88 129 LEU B CA 1
ATOM 2860 C C . LEU B 1 129 ? -10.109 -16.547 -10.414 1 97.88 129 LEU B C 1
ATOM 2862 O O . LEU B 1 129 ? -10.562 -17.609 -9.953 1 97.88 129 LEU B O 1
ATOM 2866 N N . PRO B 1 130 ? -10.68 -15.984 -11.547 1 97.75 130 PRO B N 1
ATOM 2867 C CA . PRO B 1 130 ? -11.836 -16.672 -12.141 1 97.75 130 PRO B CA 1
ATOM 2868 C C . PRO B 1 130 ? -11.531 -18.109 -12.516 1 97.75 130 PRO B C 1
ATOM 2870 O O . PRO B 1 130 ? -12.383 -18.984 -12.344 1 97.75 130 PRO B O 1
ATOM 2873 N N . HIS B 1 131 ? -10.367 -18.391 -12.969 1 98.56 131 HIS B N 1
ATOM 2874 C CA . HIS B 1 131 ? -9.984 -19.75 -13.352 1 98.56 131 HIS B CA 1
ATOM 2875 C C . HIS B 1 131 ? -9.805 -20.625 -12.125 1 98.56 131 HIS B C 1
ATOM 2877 O O . HIS B 1 131 ? -10.242 -21.781 -12.117 1 98.56 131 HIS B O 1
ATOM 2883 N N . MET B 1 132 ? -9.195 -20.078 -11.094 1 98.5 132 MET B N 1
ATOM 2884 C CA . MET B 1 132 ? -9.008 -20.828 -9.852 1 98.5 132 MET B CA 1
ATOM 2885 C C . MET B 1 132 ? -10.344 -21.109 -9.172 1 98.5 132 MET B C 1
ATOM 2887 O O . MET B 1 132 ? -10.539 -22.188 -8.594 1 98.5 132 MET B O 1
ATOM 2891 N N . TYR B 1 133 ? -11.234 -20.141 -9.266 1 97.69 133 TYR B N 1
ATOM 2892 C CA . TYR B 1 133 ? -12.562 -20.328 -8.695 1 97.69 133 TYR B CA 1
ATOM 2893 C C . TYR B 1 133 ? -13.305 -21.453 -9.414 1 97.69 133 TYR B C 1
ATOM 2895 O O . TYR B 1 133 ? -13.93 -22.297 -8.773 1 97.69 133 TYR B O 1
ATOM 2903 N N . GLU B 1 134 ? -13.219 -21.453 -10.688 1 97.75 134 GLU B N 1
ATOM 2904 C CA . GLU B 1 134 ? -13.844 -22.516 -11.469 1 97.75 134 GLU B CA 1
ATOM 2905 C C . GLU B 1 134 ? -13.242 -23.875 -11.125 1 97.75 134 GLU B C 1
ATOM 2907 O O . GLU B 1 134 ? -13.961 -24.875 -11.047 1 97.75 134 GLU B O 1
ATOM 2912 N N . GLN B 1 135 ? -11.984 -23.875 -10.852 1 97.75 135 GLN B N 1
ATOM 2913 C CA . GLN B 1 135 ? -11.266 -25.094 -10.5 1 97.75 135 GLN B CA 1
ATOM 2914 C C . GLN B 1 135 ? -11.555 -25.516 -9.062 1 97.75 135 GLN B C 1
ATOM 2916 O O . GLN B 1 135 ? -11.242 -26.641 -8.664 1 97.75 135 GLN B O 1
ATOM 2921 N N . GLU B 1 136 ? -12.094 -24.594 -8.297 1 97.75 136 GLU B N 1
ATOM 2922 C CA . GLU B 1 136 ? -12.273 -24.766 -6.859 1 97.75 136 GLU B CA 1
ATOM 2923 C C . GLU B 1 136 ? -10.961 -25.141 -6.176 1 97.75 136 GLU B C 1
ATOM 2925 O O . GLU B 1 136 ? -10.938 -25.984 -5.289 1 97.75 136 GLU B O 1
ATOM 2930 N N . HIS B 1 137 ? -9.961 -24.578 -6.766 1 97.38 137 HIS B N 1
ATOM 2931 C CA . HIS B 1 137 ? -8.602 -24.781 -6.281 1 97.38 137 HIS B CA 1
ATOM 2932 C C . HIS B 1 137 ? -7.66 -23.703 -6.836 1 97.38 137 HIS B C 1
ATOM 2934 O O . HIS B 1 137 ? -7.781 -23.312 -7.996 1 97.38 137 HIS B O 1
ATOM 2940 N N . GLY B 1 138 ? -6.742 -23.281 -5.992 1 98.44 138 GLY B N 1
ATOM 2941 C CA . GLY B 1 138 ? -5.695 -22.375 -6.414 1 98.44 138 GLY B CA 1
ATOM 2942 C C . GLY B 1 138 ? -4.867 -21.828 -5.262 1 98.44 138 GLY B C 1
ATOM 2943 O O . GLY B 1 138 ? -5.371 -21.703 -4.145 1 98.44 138 GLY B O 1
ATOM 2944 N N . ASN B 1 139 ? -3.592 -21.578 -5.504 1 98.81 139 ASN B N 1
ATOM 2945 C CA . ASN B 1 139 ? -2.676 -20.984 -4.543 1 98.81 139 ASN B CA 1
ATOM 2946 C C . ASN B 1 139 ? -2.051 -19.703 -5.09 1 98.81 139 ASN B C 1
ATOM 2948 O O . ASN B 1 139 ? -1.396 -19.719 -6.133 1 98.81 139 ASN B O 1
ATOM 2952 N N . VAL B 1 140 ? -2.348 -18.625 -4.422 1 98.81 140 VAL B N 1
ATOM 2953 C CA . VAL B 1 140 ? -1.669 -17.359 -4.734 1 98.81 140 VAL B CA 1
ATOM 2954 C C . VAL B 1 140 ? -0.559 -17.109 -3.719 1 98.81 140 VAL B C 1
ATOM 2956 O O . VAL B 1 140 ? -0.812 -17.062 -2.512 1 98.81 140 VAL B O 1
ATOM 2959 N N . ILE B 1 141 ? 0.677 -17.031 -4.207 1 98.75 141 ILE B N 1
ATOM 2960 C CA . ILE B 1 141 ? 1.839 -16.75 -3.369 1 98.75 141 ILE B CA 1
ATOM 2961 C C . ILE B 1 141 ? 2.404 -15.383 -3.723 1 98.75 141 ILE B C 1
ATOM 2963 O O . ILE B 1 141 ? 2.867 -15.164 -4.844 1 98.75 141 ILE B O 1
ATOM 2967 N N . ASN B 1 142 ? 2.305 -14.477 -2.781 1 98 142 ASN B N 1
ATOM 2968 C CA . ASN B 1 142 ? 2.869 -13.141 -2.945 1 98 142 ASN B CA 1
ATOM 2969 C C . ASN B 1 142 ? 4.227 -13.016 -2.26 1 98 142 ASN B C 1
ATOM 2971 O O . ASN B 1 142 ? 4.34 -13.242 -1.054 1 98 142 ASN B O 1
ATOM 2975 N N . ILE B 1 143 ? 5.262 -12.625 -3.02 1 94.44 143 ILE B N 1
ATOM 2976 C CA . ILE B 1 143 ? 6.586 -12.469 -2.42 1 94.44 143 ILE B CA 1
ATOM 2977 C C . ILE B 1 143 ? 6.691 -11.094 -1.762 1 94.44 143 ILE B C 1
ATOM 2979 O O . ILE B 1 143 ? 6.641 -10.07 -2.441 1 94.44 143 ILE B O 1
ATOM 2983 N N . SER B 1 144 ? 6.68 -11.141 -0.519 1 89.19 144 SER B N 1
ATOM 2984 C CA . SER B 1 144 ? 6.785 -9.922 0.277 1 89.19 144 SER B CA 1
ATOM 2985 C C . SER B 1 144 ? 8.211 -9.703 0.768 1 89.19 144 SER B C 1
ATOM 2987 O O . SER B 1 144 ? 9.172 -10.133 0.12 1 89.19 144 SER B O 1
ATOM 2989 N N . SER B 1 145 ? 8.453 -8.703 1.518 1 70.69 145 SER B N 1
ATOM 2990 C CA . SER B 1 145 ? 9.789 -8.445 2.047 1 70.69 145 SER B CA 1
ATOM 2991 C C . SER B 1 145 ? 9.82 -8.57 3.566 1 70.69 145 SER B C 1
ATOM 2993 O O . SER B 1 145 ? 8.789 -8.414 4.227 1 70.69 145 SER B O 1
ATOM 2995 N N . GLY B 1 146 ? 10.633 -9.422 4.059 1 52.97 146 GLY B N 1
ATOM 2996 C CA . GLY B 1 146 ? 10.828 -9.352 5.496 1 52.97 146 GLY B CA 1
ATOM 2997 C C . GLY B 1 146 ? 10.805 -7.93 6.031 1 52.97 146 GLY B C 1
ATOM 2998 O O . GLY B 1 146 ? 10.734 -7.715 7.242 1 52.97 146 GLY B O 1
ATOM 2999 N N . LEU B 1 147 ? 11.188 -7.023 5.156 1 46.03 147 LEU B N 1
ATOM 3000 C CA . LEU B 1 147 ? 11.352 -5.621 5.535 1 46.03 147 LEU B CA 1
ATOM 3001 C C . LEU B 1 147 ? 9.992 -4.953 5.738 1 46.03 147 LEU B C 1
ATOM 3003 O O . LEU B 1 147 ? 9.922 -3.812 6.203 1 46.03 147 LEU B O 1
ATOM 3007 N N . GLY B 1 148 ? 8.977 -5.43 5.109 1 44.03 148 GLY B N 1
ATOM 3008 C CA . GLY B 1 148 ? 7.691 -4.75 5.156 1 44.03 148 GLY B CA 1
ATOM 3009 C C . GLY B 1 148 ? 7.34 -4.23 6.539 1 44.03 148 GLY B C 1
ATOM 3010 O O . GLY B 1 148 ? 6.582 -3.268 6.672 1 44.03 148 GLY B O 1
ATOM 3011 N N . ARG B 1 149 ? 7.824 -5.051 7.551 1 41.88 149 ARG B N 1
ATOM 3012 C CA . ARG B 1 149 ? 7.402 -4.637 8.891 1 41.88 149 ARG B CA 1
ATOM 3013 C C . ARG B 1 149 ? 8.391 -3.637 9.484 1 41.88 149 ARG B C 1
ATOM 3015 O O . ARG B 1 149 ? 8.109 -3.023 10.516 1 41.88 149 ARG B O 1
ATOM 3022 N N . HIS B 1 150 ? 9.594 -3.482 8.844 1 41.53 150 HIS B N 1
ATOM 3023 C CA . HIS B 1 150 ? 10.508 -2.508 9.43 1 41.53 150 HIS B CA 1
ATOM 3024 C C . HIS B 1 150 ? 10.727 -1.327 8.484 1 41.53 150 HIS B C 1
ATOM 3026 O O . HIS B 1 150 ? 11.086 -1.514 7.32 1 41.53 150 HIS B O 1
ATOM 3032 N N . ALA B 1 151 ? 10.18 -0.196 8.695 1 45.69 151 ALA B N 1
ATOM 3033 C CA . ALA B 1 151 ? 10.391 1.056 7.973 1 45.69 151 ALA B CA 1
ATOM 3034 C C . ALA B 1 151 ? 11.875 1.39 7.867 1 45.69 151 ALA B C 1
ATOM 3036 O O . ALA B 1 151 ? 12.602 1.341 8.859 1 45.69 151 ALA B O 1
ATOM 3037 N N . ILE B 1 152 ? 12.609 1.212 6.699 1 47.59 152 ILE B N 1
ATOM 3038 C CA . ILE B 1 152 ? 13.945 1.739 6.477 1 47.59 152 ILE B CA 1
ATOM 3039 C C . ILE B 1 152 ? 13.859 3.141 5.875 1 47.59 152 ILE B C 1
ATOM 3041 O O . ILE B 1 152 ? 13.117 3.367 4.922 1 47.59 152 ILE B O 1
ATOM 3045 N N . GLY B 1 153 ? 14.391 4.059 6.578 1 51.75 153 GLY B N 1
ATOM 3046 C CA . GLY B 1 153 ? 14.523 5.359 5.945 1 51.75 153 GLY B CA 1
ATOM 3047 C C . GLY B 1 153 ? 14.961 5.277 4.496 1 51.75 153 GLY B C 1
ATOM 3048 O O . GLY B 1 153 ? 15.781 4.43 4.137 1 51.75 153 GLY B O 1
ATOM 3049 N N . GLY B 1 154 ? 14.367 5.938 3.57 1 57.22 154 GLY B N 1
ATOM 3050 C CA . GLY B 1 154 ? 14.734 6.012 2.164 1 57.22 154 GLY B CA 1
ATOM 3051 C C . GLY B 1 154 ? 14.047 4.961 1.311 1 57.22 154 GLY B C 1
ATOM 3052 O O . GLY B 1 154 ? 14.344 4.832 0.121 1 57.22 154 GLY B O 1
ATOM 3053 N N . ALA B 1 155 ? 13.18 4.316 1.98 1 77.81 155 ALA B N 1
ATOM 3054 C CA . ALA B 1 155 ? 12.555 3.219 1.247 1 77.81 155 ALA B CA 1
ATOM 3055 C C . ALA B 1 155 ? 11.031 3.318 1.307 1 77.81 155 ALA B C 1
ATOM 3057 O O . ALA B 1 155 ? 10.336 2.301 1.252 1 77.81 155 ALA B O 1
ATOM 3058 N N . ALA B 1 156 ? 10.586 4.543 1.261 1 85.5 156 ALA B N 1
ATOM 3059 C CA . ALA B 1 156 ? 9.164 4.766 1.521 1 85.5 156 ALA B CA 1
ATOM 3060 C C . ALA B 1 156 ? 8.297 4.078 0.471 1 85.5 156 ALA B C 1
ATOM 3062 O O . ALA B 1 156 ? 7.355 3.361 0.81 1 85.5 156 ALA B O 1
ATOM 3063 N N . PRO B 1 157 ? 8.594 4.215 -0.85 1 89.38 157 PRO B N 1
ATOM 3064 C CA . PRO B 1 157 ? 7.738 3.535 -1.824 1 89.38 157 PRO B CA 1
ATOM 3065 C C . PRO B 1 157 ? 7.773 2.016 -1.685 1 89.38 157 PRO B C 1
ATOM 3067 O O . PRO B 1 157 ? 6.738 1.355 -1.813 1 89.38 157 PRO B O 1
ATOM 3070 N N . TYR B 1 158 ? 8.906 1.535 -1.424 1 88.19 158 TYR B N 1
ATOM 3071 C CA . TYR B 1 158 ? 9.047 0.092 -1.266 1 88.19 158 TYR B CA 1
ATOM 3072 C C . TYR B 1 158 ? 8.273 -0.401 -0.05 1 88.19 158 TYR B C 1
ATOM 3074 O O . TYR B 1 158 ? 7.488 -1.35 -0.148 1 88.19 158 TYR B O 1
ATOM 3082 N N . VAL B 1 159 ? 8.484 0.232 1.097 1 86.69 159 VAL B N 1
ATOM 3083 C CA . VAL B 1 159 ? 7.82 -0.144 2.34 1 86.69 159 VAL B CA 1
ATOM 3084 C C . VAL B 1 159 ? 6.309 -0.047 2.164 1 86.69 159 VAL B C 1
ATOM 3086 O O . VAL B 1 159 ? 5.574 -0.968 2.527 1 86.69 159 VAL B O 1
ATOM 3089 N N . SER B 1 160 ? 5.863 1.025 1.61 1 91.69 160 SER B N 1
ATOM 3090 C CA . SER B 1 160 ? 4.438 1.207 1.373 1 91.69 160 SER B CA 1
ATOM 3091 C C . SER B 1 160 ? 3.883 0.114 0.466 1 91.69 160 SER B C 1
ATOM 3093 O O . SER B 1 160 ? 2.797 -0.414 0.711 1 91.69 160 SER B O 1
ATOM 3095 N N . SER B 1 161 ? 4.586 -0.197 -0.6 1 92.5 161 SER B N 1
ATOM 3096 C CA . SER B 1 161 ? 4.133 -1.217 -1.541 1 92.5 161 SER B CA 1
ATOM 3097 C C . SER B 1 161 ? 4.008 -2.578 -0.864 1 92.5 161 SER B C 1
ATOM 3099 O O . SER B 1 161 ? 3.039 -3.305 -1.096 1 92.5 161 SER B O 1
ATOM 3101 N N . LYS B 1 162 ? 4.938 -2.896 -0.081 1 88.38 162 LYS B N 1
ATOM 3102 C CA . LYS B 1 162 ? 4.934 -4.203 0.567 1 88.38 162 LYS B CA 1
ATOM 3103 C C . LYS B 1 162 ? 3.834 -4.289 1.622 1 88.38 162 LYS B C 1
ATOM 3105 O O . LYS B 1 162 ? 3.221 -5.344 1.805 1 88.38 162 LYS B O 1
ATOM 3110 N N . TRP B 1 163 ? 3.645 -3.232 2.34 1 89.06 163 TRP B N 1
ATOM 3111 C CA . TRP B 1 163 ? 2.506 -3.203 3.25 1 89.06 163 TRP B CA 1
ATOM 3112 C C . TRP B 1 163 ? 1.193 -3.34 2.484 1 89.06 163 TRP B C 1
ATOM 3114 O O . TRP B 1 163 ? 0.315 -4.109 2.879 1 89.06 163 TRP B O 1
ATOM 3124 N N . GLY B 1 164 ? 1.103 -2.58 1.431 1 92.38 164 GLY B N 1
ATOM 3125 C CA . GLY B 1 164 ? -0.067 -2.738 0.581 1 92.38 164 GLY B CA 1
ATOM 3126 C C . GLY B 1 164 ? -0.269 -4.164 0.102 1 92.38 164 GLY B C 1
ATOM 3127 O O . GLY B 1 164 ? -1.401 -4.645 0.027 1 92.38 164 GLY B O 1
ATOM 3128 N N . LEU B 1 165 ? 0.802 -4.793 -0.204 1 94.44 165 LEU B N 1
ATOM 3129 C CA . LEU B 1 165 ? 0.778 -6.188 -0.635 1 94.44 165 LEU B CA 1
ATOM 3130 C C . LEU B 1 165 ? 0.217 -7.086 0.462 1 94.44 165 LEU B C 1
ATOM 3132 O O . LEU B 1 165 ? -0.521 -8.031 0.178 1 94.44 165 LEU B O 1
ATOM 3136 N N . GLU B 1 166 ? 0.596 -6.824 1.697 1 90.56 166 GLU B N 1
ATOM 3137 C CA . GLU B 1 166 ? 0.048 -7.586 2.814 1 90.56 166 GLU B CA 1
ATOM 3138 C C . GLU B 1 166 ? -1.471 -7.453 2.883 1 90.56 166 GLU B C 1
ATOM 3140 O O . GLU B 1 166 ? -2.178 -8.445 3.09 1 90.56 166 GLU B O 1
ATOM 3145 N N . GLY B 1 167 ? -1.934 -6.254 2.746 1 89.56 167 GLY B N 1
ATOM 3146 C CA . GLY B 1 167 ? -3.371 -6.047 2.707 1 89.56 167 GLY B CA 1
ATOM 3147 C C . GLY B 1 167 ? -4.051 -6.785 1.568 1 89.56 167 GLY B C 1
ATOM 3148 O O . GLY B 1 167 ? -5.098 -7.402 1.761 1 89.56 167 GLY B O 1
ATOM 3149 N N . LEU B 1 168 ? -3.453 -6.73 0.417 1 93.94 168 LEU B N 1
ATOM 3150 C CA . LEU B 1 168 ? -3.996 -7.418 -0.75 1 93.94 168 LEU B CA 1
ATOM 3151 C C . LEU B 1 168 ? -4.016 -8.93 -0.532 1 93.94 168 LEU B C 1
ATOM 3153 O O . LEU B 1 168 ? -4.965 -9.602 -0.934 1 93.94 168 LEU B O 1
ATOM 3157 N N . THR B 1 169 ? -2.971 -9.445 0.097 1 95.12 169 THR B N 1
ATOM 3158 C CA . THR B 1 169 ? -2.9 -10.867 0.409 1 95.12 169 THR B CA 1
ATOM 3159 C C . THR B 1 169 ? -4.074 -11.289 1.287 1 95.12 169 THR B C 1
ATOM 3161 O O . THR B 1 169 ? -4.762 -12.266 0.989 1 95.12 169 THR B O 1
ATOM 3164 N N . ARG B 1 170 ? -4.309 -10.562 2.271 1 90.88 170 ARG B N 1
ATOM 3165 C CA . ARG B 1 170 ? -5.363 -10.898 3.223 1 90.88 170 ARG B CA 1
ATOM 3166 C C . ARG B 1 170 ? -6.738 -10.812 2.566 1 90.88 170 ARG B C 1
ATOM 3168 O O . ARG B 1 170 ? -7.59 -11.68 2.787 1 90.88 170 ARG B O 1
ATOM 3175 N N . THR B 1 171 ? -6.992 -9.797 1.763 1 90.5 171 THR B N 1
ATOM 3176 C CA . THR B 1 171 ? -8.281 -9.641 1.095 1 90.5 171 THR B CA 1
ATOM 3177 C C . THR B 1 171 ? -8.492 -10.758 0.077 1 90.5 171 THR B C 1
ATOM 3179 O O . THR B 1 171 ? -9.594 -11.312 -0.021 1 90.5 171 THR B O 1
ATOM 3182 N N . THR B 1 172 ? -7.477 -11.086 -0.655 1 95 172 THR B N 1
ATOM 3183 C CA . THR B 1 172 ? -7.555 -12.188 -1.606 1 95 172 THR B CA 1
ATOM 3184 C C . THR B 1 172 ? -7.895 -13.492 -0.893 1 95 172 THR B C 1
ATOM 3186 O O . THR B 1 172 ? -8.727 -14.266 -1.369 1 95 172 THR B O 1
ATOM 3189 N N . ALA B 1 173 ? -7.238 -13.727 0.205 1 94.81 173 ALA B N 1
ATOM 3190 C CA . ALA B 1 173 ? -7.48 -14.93 0.992 1 94.81 173 ALA B CA 1
ATOM 3191 C C . ALA B 1 173 ? -8.938 -15.016 1.436 1 94.81 173 ALA B C 1
ATOM 3193 O O . ALA B 1 173 ? -9.57 -16.062 1.301 1 94.81 173 ALA B O 1
ATOM 3194 N N . LEU B 1 174 ? -9.422 -13.922 1.925 1 90.38 174 LEU B N 1
ATOM 3195 C CA . LEU B 1 174 ? -10.789 -13.883 2.412 1 90.38 174 LEU B CA 1
ATOM 3196 C C . LEU B 1 174 ? -11.773 -14.195 1.289 1 90.38 174 LEU B C 1
ATOM 3198 O O . LEU B 1 174 ? -12.695 -14.992 1.468 1 90.38 174 LEU B O 1
ATOM 3202 N N . GLU B 1 175 ? -11.562 -13.633 0.161 1 89.88 175 GLU B N 1
ATOM 3203 C CA . GLU B 1 175 ? -12.484 -13.82 -0.96 1 89.88 175 GLU B CA 1
ATOM 3204 C C . GLU B 1 175 ? -12.328 -15.211 -1.573 1 89.88 175 GLU B C 1
ATOM 3206 O O . GLU B 1 175 ? -13.289 -15.758 -2.119 1 89.88 175 GLU B O 1
ATOM 3211 N N . GLY B 1 176 ? -11.18 -15.734 -1.457 1 94.5 176 GLY B N 1
ATOM 3212 C CA . GLY B 1 176 ? -10.891 -17.031 -2.055 1 94.5 176 GLY B CA 1
ATOM 3213 C C . GLY B 1 176 ? -11.375 -18.203 -1.213 1 94.5 176 GLY B C 1
ATOM 3214 O O . GLY B 1 176 ? -11.492 -19.312 -1.708 1 94.5 176 GLY B O 1
ATOM 3215 N N . GLU B 1 177 ? -11.625 -17.938 0.031 1 92.44 177 GLU B N 1
ATOM 3216 C CA . GLU B 1 177 ? -11.93 -19 0.993 1 92.44 177 GLU B CA 1
ATOM 3217 C C . GLU B 1 177 ? -13.094 -19.859 0.512 1 92.44 177 GLU B C 1
ATOM 3219 O O . GLU B 1 177 ? -13.016 -21.094 0.541 1 92.44 177 GLU B O 1
ATOM 3224 N N . GLU B 1 178 ? -14.125 -19.281 0.013 1 92.69 178 GLU B N 1
ATOM 3225 C CA . GLU B 1 178 ? -15.32 -20.031 -0.371 1 92.69 178 GLU B CA 1
ATOM 3226 C C . GLU B 1 178 ? -15.102 -20.797 -1.67 1 92.69 178 GLU B C 1
ATOM 3228 O O . GLU B 1 178 ? -15.906 -21.656 -2.033 1 92.69 178 GLU B O 1
ATOM 3233 N N . HIS B 1 179 ? -13.969 -20.562 -2.309 1 96.44 179 HIS B N 1
ATOM 3234 C CA . HIS B 1 179 ? -13.711 -21.188 -3.605 1 96.44 179 HIS B CA 1
ATOM 3235 C C . HIS B 1 179 ? -12.531 -22.141 -3.529 1 96.44 179 HIS B C 1
ATOM 3237 O O . HIS B 1 179 ? -12.055 -22.625 -4.559 1 96.44 179 HIS B O 1
ATOM 3243 N N . GLY B 1 180 ? -12.039 -22.344 -2.312 1 97.44 180 GLY B N 1
ATOM 3244 C CA . GLY B 1 180 ? -10.914 -23.25 -2.164 1 97.44 180 GLY B CA 1
ATOM 3245 C C . GLY B 1 180 ? -9.609 -22.656 -2.678 1 97.44 180 GLY B C 1
ATOM 3246 O O . GLY B 1 180 ? -8.727 -23.406 -3.117 1 97.44 180 GLY B O 1
ATOM 3247 N N . VAL B 1 181 ? -9.516 -21.328 -2.711 1 98.19 181 VAL B N 1
ATOM 3248 C CA . VAL B 1 181 ? -8.312 -20.641 -3.156 1 98.19 181 VAL B CA 1
ATOM 3249 C C . VAL B 1 181 ? -7.594 -20.031 -1.954 1 98.19 181 VAL B C 1
ATOM 3251 O O . VAL B 1 181 ? -8.211 -19.344 -1.136 1 98.19 181 VAL B O 1
ATOM 3254 N N . THR B 1 182 ? -6.301 -20.359 -1.806 1 98.44 182 THR B N 1
ATOM 3255 C CA . THR B 1 182 ? -5.508 -19.766 -0.736 1 98.44 182 THR B CA 1
ATOM 3256 C C . THR B 1 182 ? -4.66 -18.609 -1.27 1 98.44 182 THR B C 1
ATOM 3258 O O . THR B 1 182 ? -4.312 -18.594 -2.453 1 98.44 182 THR B O 1
ATOM 3261 N N . ALA B 1 183 ? -4.414 -17.625 -0.439 1 98.25 183 ALA B N 1
ATOM 3262 C CA . ALA B 1 183 ? -3.484 -16.547 -0.716 1 98.25 183 ALA B CA 1
ATOM 3263 C C . ALA B 1 183 ? -2.584 -16.266 0.486 1 98.25 183 ALA B C 1
ATOM 3265 O O . ALA B 1 183 ? -3.07 -16.031 1.593 1 98.25 183 ALA B O 1
ATOM 3266 N N . ASN B 1 184 ? -1.289 -16.359 0.276 1 97.81 184 ASN B N 1
ATOM 3267 C CA . ASN B 1 184 ? -0.31 -16.156 1.34 1 97.81 184 ASN B CA 1
ATOM 3268 C C . ASN B 1 184 ? 0.889 -15.352 0.852 1 97.81 184 ASN B C 1
ATOM 3270 O O . ASN B 1 184 ? 1.144 -15.281 -0.351 1 97.81 184 ASN B O 1
ATOM 3274 N N . ALA B 1 185 ? 1.521 -14.719 1.832 1 96.81 185 ALA B N 1
ATOM 3275 C CA . ALA B 1 185 ? 2.758 -14 1.531 1 96.81 185 ALA B CA 1
ATOM 3276 C C . ALA B 1 185 ? 3.977 -14.773 2.018 1 96.81 185 ALA B C 1
ATOM 3278 O O . ALA B 1 185 ? 3.947 -15.383 3.094 1 96.81 185 ALA B O 1
ATOM 3279 N N . LEU B 1 186 ? 5.02 -14.805 1.204 1 95.62 186 LEU B N 1
ATOM 3280 C CA . LEU B 1 186 ? 6.293 -15.469 1.468 1 95.62 186 LEU B CA 1
ATOM 3281 C C . LEU B 1 186 ? 7.434 -14.461 1.51 1 95.62 186 LEU B C 1
ATOM 3283 O O . LEU B 1 186 ? 7.68 -13.758 0.529 1 95.62 186 LEU B O 1
ATOM 3287 N N . ASP B 1 187 ? 8.023 -14.438 2.615 1 89.62 187 ASP B N 1
ATOM 3288 C CA . ASP B 1 187 ? 9.156 -13.539 2.814 1 89.62 187 ASP B CA 1
ATOM 3289 C C . ASP B 1 187 ? 10.477 -14.312 2.766 1 89.62 187 ASP B C 1
ATOM 3291 O O . ASP B 1 187 ? 10.586 -15.398 3.33 1 89.62 187 ASP B O 1
ATOM 3295 N N . PRO B 1 188 ? 11.508 -14.031 1.851 1 80.19 188 PRO B N 1
ATOM 3296 C CA . PRO B 1 188 ? 12.781 -14.758 1.771 1 80.19 188 PRO B CA 1
ATOM 3297 C C . PRO B 1 188 ? 13.477 -14.875 3.125 1 80.19 188 PRO B C 1
ATOM 3299 O O . PRO B 1 188 ? 14.312 -15.758 3.318 1 80.19 188 PRO B O 1
ATOM 3302 N N . GLY B 1 189 ? 13.016 -14.867 4.16 1 62.5 189 GLY B N 1
ATOM 3303 C CA . GLY B 1 189 ? 13.695 -15.109 5.422 1 62.5 189 GLY B CA 1
ATOM 3304 C C . GLY B 1 189 ? 14.984 -14.32 5.57 1 62.5 189 GLY B C 1
ATOM 3305 O O . GLY B 1 189 ? 15.383 -13.602 4.652 1 62.5 189 GLY B O 1
ATOM 3306 N N . GLY B 1 190 ? 15.773 -14.141 6.824 1 49.47 190 GLY B N 1
ATOM 3307 C CA . GLY B 1 190 ? 17.047 -13.656 7.332 1 49.47 190 GLY B CA 1
ATOM 3308 C C . GLY B 1 190 ? 16.906 -12.633 8.438 1 49.47 190 GLY B C 1
ATOM 3309 O O . GLY B 1 190 ? 15.828 -12.055 8.617 1 49.47 190 GLY B O 1
ATOM 3310 N N . ARG B 1 191 ? 17.922 -13.133 9.469 1 37.97 191 ARG B N 1
ATOM 3311 C CA . ARG B 1 191 ? 18.328 -12.312 10.609 1 37.97 191 ARG B CA 1
ATOM 3312 C C . ARG B 1 191 ? 18.469 -10.844 10.211 1 37.97 191 ARG B C 1
ATOM 3314 O O . ARG B 1 191 ? 19.328 -10.133 10.727 1 37.97 191 ARG B O 1
ATOM 3321 N N . VAL B 1 192 ? 18.359 -10.672 9 1 35.03 192 VAL B N 1
ATOM 3322 C CA . VAL B 1 192 ? 19.016 -9.383 8.781 1 35.03 192 VAL B CA 1
ATOM 3323 C C . VAL B 1 192 ? 18.531 -8.375 9.82 1 35.03 192 VAL B C 1
ATOM 3325 O O . VAL B 1 192 ? 17.328 -8.227 10.039 1 35.03 192 VAL B O 1
ATOM 3328 N N . ASP B 1 193 ? 19.375 -8.375 10.688 1 34.88 193 ASP B N 1
ATOM 3329 C CA . ASP B 1 193 ? 19.328 -7.156 11.492 1 34.88 193 ASP B CA 1
ATOM 3330 C C . ASP B 1 193 ? 18.797 -5.977 10.68 1 34.88 193 ASP B C 1
ATOM 3332 O O . ASP B 1 193 ? 19.469 -5.488 9.773 1 34.88 193 ASP B O 1
ATOM 3336 N N . THR B 1 194 ? 17.625 -5.871 10.57 1 38.56 194 THR B N 1
ATOM 3337 C CA . THR B 1 194 ? 16.812 -4.875 9.875 1 38.56 194 THR B CA 1
ATOM 3338 C C . THR B 1 194 ? 17.578 -3.559 9.742 1 38.56 194 THR B C 1
ATOM 3340 O O . THR B 1 194 ? 17.328 -2.779 8.82 1 38.56 194 THR B O 1
ATOM 3343 N N . ASP B 1 195 ? 18.344 -3.348 10.758 1 36.94 195 ASP B N 1
ATOM 3344 C CA . ASP B 1 195 ? 19.156 -2.137 10.773 1 36.94 195 ASP B CA 1
ATOM 3345 C C . ASP B 1 195 ? 20.172 -2.143 9.625 1 36.94 195 ASP B C 1
ATOM 3347 O O . ASP B 1 195 ? 20.406 -1.11 9 1 36.94 195 ASP B O 1
ATOM 3351 N N . ILE B 1 196 ? 20.969 -3.24 9.516 1 38.16 196 ILE B N 1
ATOM 3352 C CA . ILE B 1 196 ? 22.125 -3.344 8.617 1 38.16 196 ILE B CA 1
ATOM 3353 C C . ILE B 1 196 ? 21.641 -3.605 7.191 1 38.16 196 ILE B C 1
ATOM 3355 O O . ILE B 1 196 ? 22.266 -3.162 6.227 1 38.16 196 ILE B O 1
ATOM 3359 N N . TRP B 1 197 ? 20.625 -4.289 6.965 1 40.44 197 TRP B N 1
ATOM 3360 C CA . TRP B 1 197 ? 20.125 -4.699 5.66 1 40.44 197 TRP B CA 1
ATOM 3361 C C . TRP B 1 197 ? 19.531 -3.51 4.914 1 40.44 197 TRP B C 1
ATOM 3363 O O . TRP B 1 197 ? 19.609 -3.439 3.686 1 40.44 197 TRP B O 1
ATOM 3373 N N . ALA B 1 198 ? 19 -2.77 5.629 1 41.06 198 ALA B N 1
ATOM 3374 C CA . ALA B 1 198 ? 18.344 -1.548 5.176 1 41.06 198 ALA B CA 1
ATOM 3375 C C . ALA B 1 198 ? 19.328 -0.608 4.5 1 41.06 198 ALA B C 1
ATOM 3377 O O . ALA B 1 198 ? 18.938 0.298 3.762 1 41.06 198 ALA B O 1
ATOM 3378 N N . HIS B 1 199 ? 20.453 -0.901 4.758 1 41.88 199 HIS B N 1
ATOM 3379 C CA . HIS B 1 199 ? 21.562 -0.093 4.258 1 41.88 199 HIS B CA 1
ATOM 3380 C C . HIS B 1 199 ? 22.219 -0.749 3.049 1 41.88 199 HIS B C 1
ATOM 3382 O O . HIS B 1 199 ? 23.172 -0.205 2.484 1 41.88 199 HIS B O 1
ATOM 3388 N N . LEU B 1 200 ? 21.734 -1.964 2.742 1 43.81 200 LEU B N 1
ATOM 3389 C CA . LEU B 1 200 ? 22.531 -2.598 1.7 1 43.81 200 LEU B CA 1
ATOM 3390 C C . LEU B 1 200 ? 21.891 -2.402 0.329 1 43.81 200 LEU B C 1
ATOM 3392 O O . LEU B 1 200 ? 20.672 -2.439 0.198 1 43.81 200 LEU B O 1
ATOM 3396 N N . PRO B 1 201 ? 22.625 -2.203 -0.747 1 42.75 201 PRO B N 1
ATOM 3397 C CA . PRO B 1 201 ? 22.219 -2.137 -2.152 1 42.75 201 PRO B CA 1
ATOM 3398 C C . PRO B 1 201 ? 21.562 -3.428 -2.635 1 42.75 201 PRO B C 1
ATOM 3400 O O . PRO B 1 201 ? 21.875 -4.512 -2.131 1 42.75 201 PRO B O 1
ATOM 3403 N N . ASP B 1 202 ? 20.469 -3.25 -3.42 1 42.81 202 ASP B N 1
ATOM 3404 C CA . ASP B 1 202 ? 19.734 -4.383 -3.971 1 42.81 202 ASP B CA 1
ATOM 3405 C C . ASP B 1 202 ? 20.672 -5.52 -4.352 1 42.81 202 ASP B C 1
ATOM 3407 O O . ASP B 1 202 ? 20.406 -6.684 -4.059 1 42.81 202 ASP B O 1
ATOM 3411 N N . GLU B 1 203 ? 21.625 -5.16 -5.102 1 43.22 203 GLU B N 1
ATOM 3412 C CA . GLU B 1 203 ? 22.594 -6.156 -5.535 1 43.22 203 GLU B CA 1
ATOM 3413 C C . GLU B 1 203 ? 23.219 -6.879 -4.344 1 43.22 203 GLU B C 1
ATOM 3415 O O . GLU B 1 203 ? 23.5 -8.078 -4.418 1 43.22 203 GLU B O 1
ATOM 3420 N N . GLU B 1 204 ? 23.406 -6.125 -3.416 1 44.88 204 GLU B N 1
ATOM 3421 C CA . GLU B 1 204 ? 24.047 -6.758 -2.266 1 44.88 204 GLU B CA 1
ATOM 3422 C C . GLU B 1 204 ? 23.047 -7.594 -1.47 1 44.88 204 GLU B C 1
ATOM 3424 O O . GLU B 1 204 ? 23.406 -8.641 -0.924 1 44.88 204 GLU B O 1
ATOM 3429 N N . ARG B 1 205 ? 21.906 -7.094 -1.437 1 46.69 205 ARG B N 1
ATOM 3430 C CA . ARG B 1 205 ? 20.875 -7.887 -0.756 1 46.69 205 ARG B CA 1
ATOM 3431 C C . ARG B 1 205 ? 20.656 -9.211 -1.474 1 46.69 205 ARG B C 1
ATOM 3433 O O . ARG B 1 205 ? 20.5 -10.25 -0.831 1 46.69 205 ARG B O 1
ATOM 3440 N N . GLU B 1 206 ? 20.547 -9.039 -2.803 1 47.97 206 GLU B N 1
ATOM 3441 C CA . GLU B 1 206 ? 20.5 -10.258 -3.607 1 47.97 206 GLU B CA 1
ATOM 3442 C C . GLU B 1 206 ? 21.703 -11.156 -3.32 1 47.97 206 GLU B C 1
ATOM 3444 O O . GLU B 1 206 ? 21.609 -12.375 -3.449 1 47.97 206 GLU B O 1
ATOM 3449 N N . GLN B 1 207 ? 22.75 -10.469 -3.088 1 45.84 207 GLN B N 1
ATOM 3450 C CA . GLN B 1 207 ? 23.969 -11.234 -2.814 1 45.84 207 GLN B CA 1
ATOM 3451 C C . GLN B 1 207 ? 23.906 -11.883 -1.438 1 45.84 207 GLN B C 1
ATOM 3453 O O . GLN B 1 207 ? 24.562 -12.898 -1.193 1 45.84 207 GLN B O 1
ATOM 3458 N N . ILE B 1 208 ? 23.047 -11.266 -0.665 1 53.38 208 ILE B N 1
ATOM 3459 C CA . ILE B 1 208 ? 23.125 -11.766 0.704 1 53.38 208 ILE B CA 1
ATOM 3460 C C . ILE B 1 208 ? 22.203 -12.969 0.867 1 53.38 208 ILE B C 1
ATOM 3462 O O . ILE B 1 208 ? 22.516 -13.914 1.595 1 53.38 208 ILE B O 1
ATOM 3466 N N . LEU B 1 209 ? 21.156 -12.922 -0.012 1 62.59 209 LEU B N 1
ATOM 3467 C CA . LEU B 1 209 ? 20.297 -14.086 0.168 1 62.59 209 LEU B CA 1
ATOM 3468 C C . LEU B 1 209 ? 20.656 -15.188 -0.833 1 62.59 209 LEU B C 1
ATOM 3470 O O . LEU B 1 209 ? 20.969 -14.898 -1.987 1 62.59 209 LEU B O 1
ATOM 3474 N N . ASP B 1 210 ? 20.844 -16.391 -0.28 1 77.12 210 ASP B N 1
ATOM 3475 C CA . ASP B 1 210 ? 20.891 -17.531 -1.202 1 77.12 210 ASP B CA 1
ATOM 3476 C C . ASP B 1 210 ? 19.656 -17.562 -2.1 1 77.12 210 ASP B C 1
ATOM 3478 O O . ASP B 1 210 ? 18.531 -17.516 -1.612 1 77.12 210 ASP B O 1
ATOM 3482 N N . PRO B 1 211 ? 19.891 -17.547 -3.398 1 82.38 211 PRO B N 1
ATOM 3483 C CA . PRO B 1 211 ? 18.766 -17.5 -4.332 1 82.38 211 PRO B CA 1
ATOM 3484 C C . PRO B 1 211 ? 17.719 -18.578 -4.047 1 82.38 211 PRO B C 1
ATOM 3486 O O . PRO B 1 211 ? 16.562 -18.438 -4.461 1 82.38 211 PRO B O 1
ATOM 3489 N N . ASP B 1 212 ? 18.094 -19.578 -3.316 1 91.19 212 ASP B N 1
ATOM 3490 C CA . ASP B 1 212 ? 17.172 -20.688 -3.133 1 91.19 212 ASP B CA 1
ATOM 3491 C C . ASP B 1 212 ? 16.469 -20.594 -1.775 1 91.19 212 ASP B C 1
ATOM 3493 O O . ASP B 1 212 ? 15.758 -21.516 -1.379 1 91.19 212 ASP B O 1
ATOM 3497 N N . VAL B 1 213 ? 16.578 -19.469 -1.09 1 89.19 213 VAL B N 1
ATOM 3498 C CA . VAL B 1 213 ? 16.125 -19.312 0.29 1 89.19 213 VAL B CA 1
ATOM 3499 C C . VAL B 1 213 ? 14.625 -19.547 0.381 1 89.19 213 VAL B C 1
ATOM 3501 O O . VAL B 1 213 ? 14.117 -19.984 1.417 1 89.19 213 VAL B O 1
ATOM 3504 N N . MET B 1 214 ? 13.945 -19.406 -0.733 1 93.88 214 MET B N 1
ATOM 3505 C CA . MET B 1 214 ? 12.492 -19.469 -0.661 1 93.88 214 MET B CA 1
ATOM 3506 C C . MET B 1 214 ? 11.969 -20.75 -1.314 1 93.88 214 MET B C 1
ATOM 3508 O O . MET B 1 214 ? 10.773 -21.047 -1.252 1 93.88 214 MET B O 1
ATOM 3512 N N . ASN B 1 215 ? 12.812 -21.562 -1.883 1 95.56 215 ASN B N 1
ATOM 3513 C CA . ASN B 1 215 ? 12.391 -22.656 -2.77 1 95.56 215 ASN B CA 1
ATOM 3514 C C . ASN B 1 215 ? 11.484 -23.641 -2.053 1 95.56 215 ASN B C 1
ATOM 3516 O O . ASN B 1 215 ? 10.383 -23.938 -2.523 1 95.56 215 ASN B O 1
ATOM 3520 N N . ASP B 1 216 ? 11.945 -24.094 -0.919 1 95.69 216 ASP B N 1
ATOM 3521 C CA . ASP B 1 216 ? 11.203 -25.141 -0.224 1 95.69 216 ASP B CA 1
ATOM 3522 C C . ASP B 1 216 ? 9.859 -24.609 0.282 1 95.69 216 ASP B C 1
ATOM 3524 O O . ASP B 1 216 ? 8.836 -25.281 0.168 1 95.69 216 ASP B O 1
ATOM 3528 N N . ALA B 1 217 ? 9.883 -23.438 0.823 1 96.31 217 ALA B N 1
ATOM 3529 C CA . ALA B 1 217 ? 8.641 -22.812 1.283 1 96.31 217 ALA B CA 1
ATOM 3530 C C . ALA B 1 217 ? 7.66 -22.625 0.129 1 96.31 217 ALA B C 1
ATOM 3532 O O . ALA B 1 217 ? 6.457 -22.875 0.278 1 96.31 217 ALA B O 1
ATOM 3533 N N . ALA B 1 218 ? 8.18 -22.203 -0.997 1 97.62 218 ALA B N 1
ATOM 3534 C CA . ALA B 1 218 ? 7.34 -21.984 -2.17 1 97.62 218 ALA B CA 1
ATOM 3535 C C . ALA B 1 218 ? 6.684 -23.297 -2.623 1 97.62 218 ALA B C 1
ATOM 3537 O O . ALA B 1 218 ? 5.504 -23.312 -2.98 1 97.62 218 ALA B O 1
ATOM 3538 N N . VAL B 1 219 ? 7.422 -24.375 -2.617 1 98.31 219 VAL B N 1
ATOM 3539 C CA . VAL B 1 219 ? 6.891 -25.672 -3.004 1 98.31 219 VAL B CA 1
ATOM 3540 C C . VAL B 1 219 ? 5.789 -26.094 -2.031 1 98.31 219 VAL B C 1
ATOM 3542 O O . VAL B 1 219 ? 4.73 -26.562 -2.447 1 98.31 219 VAL B O 1
ATOM 3545 N N . LEU B 1 220 ? 6.055 -25.906 -0.753 1 98.12 220 LEU B N 1
ATOM 3546 C CA . LEU B 1 220 ? 5.078 -26.281 0.265 1 98.12 220 LEU B CA 1
ATOM 3547 C C . LEU B 1 220 ? 3.801 -25.453 0.12 1 98.12 220 LEU B C 1
ATOM 3549 O O . LEU B 1 220 ? 2.695 -26 0.229 1 98.12 220 LEU B O 1
ATOM 3553 N N . LEU B 1 221 ? 3.951 -24.203 -0.129 1 98.38 221 LEU B N 1
ATOM 3554 C CA . LEU B 1 221 ? 2.797 -23.328 -0.316 1 98.38 221 LEU B CA 1
ATOM 3555 C C . LEU B 1 221 ? 2.029 -23.703 -1.579 1 98.38 221 LEU B C 1
ATOM 3557 O O . LEU B 1 221 ? 0.796 -23.703 -1.583 1 98.38 221 LEU B O 1
ATOM 3561 N N . ALA B 1 222 ? 2.711 -24.062 -2.639 1 98.44 222 ALA B N 1
ATOM 3562 C CA . ALA B 1 222 ? 2.094 -24.406 -3.914 1 98.44 222 ALA B CA 1
ATOM 3563 C C . ALA B 1 222 ? 1.39 -25.766 -3.826 1 98.44 222 ALA B C 1
ATOM 3565 O O . ALA B 1 222 ? 0.516 -26.062 -4.641 1 98.44 222 ALA B O 1
ATOM 3566 N N . SER B 1 223 ? 1.727 -26.547 -2.846 1 97.81 223 SER B N 1
ATOM 3567 C CA . SER B 1 223 ? 1.229 -27.906 -2.762 1 97.81 223 SER B CA 1
ATOM 3568 C C . SER B 1 223 ? -0.012 -28 -1.877 1 97.81 223 SER B C 1
ATOM 3570 O O . SER B 1 223 ? -0.572 -29.078 -1.684 1 97.81 223 SER B O 1
ATOM 3572 N N . GLN B 1 224 ? -0.423 -26.891 -1.388 1 97.06 224 GLN B N 1
ATOM 3573 C CA . GLN B 1 224 ? -1.578 -26.922 -0.497 1 97.06 224 GLN B CA 1
ATOM 3574 C C . GLN B 1 224 ? -2.854 -27.266 -1.26 1 97.06 224 GLN B C 1
ATOM 3576 O O . GLN B 1 224 ? -2.98 -26.938 -2.445 1 97.06 224 GLN B O 1
ATOM 3581 N N . GLY B 1 225 ? -3.787 -27.922 -0.553 1 96 225 GLY B N 1
ATOM 3582 C CA . GLY B 1 225 ? -5.137 -28.109 -1.062 1 96 225 GLY B CA 1
ATOM 3583 C C . GLY B 1 225 ? -6.066 -26.953 -0.729 1 96 225 GLY B C 1
ATOM 3584 O O . GLY B 1 225 ? -5.633 -25.953 -0.177 1 96 225 GLY B O 1
ATOM 3585 N N . PRO B 1 226 ? -7.34 -27.172 -1.064 1 96.19 226 PRO B N 1
ATOM 3586 C CA . PRO B 1 226 ? -8.312 -26.078 -0.903 1 96.19 226 PRO B CA 1
ATOM 3587 C C . PRO B 1 226 ? -8.531 -25.703 0.559 1 96.19 226 PRO B C 1
ATOM 3589 O O . PRO B 1 226 ? -9.031 -24.609 0.848 1 96.19 226 PRO B O 1
ATOM 3592 N N . ASP B 1 227 ? -8.148 -26.578 1.506 1 95.44 227 ASP B N 1
ATOM 3593 C CA . ASP B 1 227 ? -8.344 -26.297 2.926 1 95.44 227 ASP B CA 1
ATOM 3594 C C . ASP B 1 227 ? -7.035 -25.875 3.59 1 95.44 227 ASP B C 1
ATOM 3596 O O . ASP B 1 227 ? -6.906 -25.922 4.812 1 95.44 227 ASP B O 1
ATOM 3600 N N . GLY B 1 228 ? -6.113 -25.453 2.82 1 97.25 228 GLY B N 1
ATOM 3601 C CA . GLY B 1 228 ? -4.809 -25.078 3.346 1 97.25 228 GLY B CA 1
ATOM 3602 C C . GLY B 1 228 ? -4.82 -23.75 4.086 1 97.25 228 GLY B C 1
ATOM 3603 O O . GLY B 1 228 ? -5.855 -23.094 4.164 1 97.25 228 GLY B O 1
ATOM 3604 N N . VAL B 1 229 ? -3.619 -23.391 4.598 1 97.69 229 VAL B N 1
ATOM 3605 C CA . VAL B 1 229 ? -3.404 -22.125 5.285 1 97.69 229 VAL B CA 1
ATOM 3606 C C . VAL B 1 229 ? -3.557 -20.969 4.297 1 97.69 229 VAL B C 1
ATOM 3608 O O . VAL B 1 229 ? -3.072 -21.047 3.166 1 97.69 229 VAL B O 1
ATOM 3611 N N . SER B 1 230 ? -4.281 -20 4.742 1 97.69 230 SER B N 1
ATOM 3612 C CA . SER B 1 230 ? -4.512 -18.828 3.891 1 97.69 230 SER B CA 1
ATOM 3613 C C . SER B 1 230 ? -4.496 -17.547 4.699 1 97.69 230 SER B C 1
ATOM 3615 O O . SER B 1 230 ? -4.805 -17.547 5.895 1 97.69 230 SER B O 1
ATOM 3617 N N . GLY B 1 231 ? -4.059 -16.469 4.047 1 95.44 231 GLY B N 1
ATOM 3618 C CA . GLY B 1 231 ? -4.113 -15.133 4.633 1 95.44 231 GLY B CA 1
ATOM 3619 C C . GLY B 1 231 ? -2.945 -14.836 5.555 1 95.44 231 GLY B C 1
ATOM 3620 O O . GLY B 1 231 ? -3.018 -13.93 6.383 1 95.44 231 GLY B O 1
ATOM 3621 N N . GLU B 1 232 ? -1.898 -15.625 5.48 1 94.69 232 GLU B N 1
ATOM 3622 C CA . GLU B 1 232 ? -0.766 -15.477 6.391 1 94.69 232 GLU B CA 1
ATOM 3623 C C . GLU B 1 232 ? 0.462 -14.945 5.656 1 94.69 232 GLU B C 1
ATOM 3625 O O . GLU B 1 232 ? 0.547 -15.031 4.43 1 94.69 232 GLU B O 1
ATOM 3630 N N . SER B 1 233 ? 1.317 -14.344 6.387 1 93.38 233 SER B N 1
ATOM 3631 C CA . SER B 1 233 ? 2.602 -13.828 5.922 1 93.38 233 SER B CA 1
ATOM 3632 C C . SER B 1 233 ? 3.734 -14.242 6.855 1 93.38 233 SER B C 1
ATOM 3634 O O . SER B 1 233 ? 3.723 -13.906 8.039 1 93.38 233 SER B O 1
ATOM 3636 N N . MET B 1 234 ? 4.672 -15 6.273 1 91 234 MET B N 1
ATOM 3637 C CA . MET B 1 234 ? 5.758 -15.523 7.098 1 91 234 MET B CA 1
ATOM 3638 C C . MET B 1 234 ? 7.051 -15.617 6.293 1 91 234 MET B C 1
ATOM 3640 O O . MET B 1 234 ? 7.02 -15.719 5.066 1 91 234 MET B O 1
ATOM 3644 N N . PRO B 1 235 ? 8.188 -15.586 7.055 1 90.06 235 PRO B N 1
ATOM 3645 C CA . PRO B 1 235 ? 9.445 -15.898 6.375 1 90.06 235 PRO B CA 1
ATOM 3646 C C . PRO B 1 235 ? 9.523 -17.359 5.922 1 90.06 235 PRO B C 1
ATOM 3648 O O . PRO B 1 235 ? 8.828 -18.219 6.461 1 90.06 235 PRO B O 1
ATOM 3651 N N . ALA B 1 236 ? 10.367 -17.578 5 1 92.81 236 ALA B N 1
ATOM 3652 C CA . ALA B 1 236 ? 10.516 -18.891 4.375 1 92.81 236 ALA B CA 1
ATOM 3653 C C . ALA B 1 236 ? 10.711 -19.984 5.43 1 92.81 236 ALA B C 1
ATOM 3655 O O . ALA B 1 236 ? 10.047 -21.016 5.391 1 92.81 236 ALA B O 1
ATOM 3656 N N . GLU B 1 237 ? 11.508 -19.719 6.406 1 90.62 237 GLU B N 1
ATOM 3657 C CA . GLU B 1 237 ? 11.805 -20.719 7.426 1 90.62 237 GLU B CA 1
ATOM 3658 C C . GLU B 1 237 ? 10.562 -21.078 8.234 1 90.62 237 GLU B C 1
ATOM 3660 O O . GLU B 1 237 ? 10.336 -22.234 8.555 1 90.62 237 GLU B O 1
ATOM 3665 N N . GLU B 1 238 ? 9.82 -20.094 8.57 1 93.25 238 GLU B N 1
ATOM 3666 C CA . GLU B 1 238 ? 8.609 -20.328 9.344 1 93.25 238 GLU B CA 1
ATOM 3667 C C . GLU B 1 238 ? 7.582 -21.109 8.539 1 93.25 238 GLU B C 1
ATOM 3669 O O . GLU B 1 238 ? 6.883 -21.969 9.078 1 93.25 238 GLU B O 1
ATOM 3674 N N . TRP B 1 239 ? 7.453 -20.797 7.258 1 95.81 239 TRP B N 1
ATOM 3675 C CA . TRP B 1 239 ? 6.574 -21.578 6.398 1 95.81 239 TRP B CA 1
ATOM 3676 C C . TRP B 1 239 ? 7.012 -23.047 6.359 1 95.81 239 TRP B C 1
ATOM 3678 O O . TRP B 1 239 ? 6.18 -23.953 6.434 1 95.81 239 TRP B O 1
ATOM 3688 N N . GLU B 1 240 ? 8.297 -23.297 6.219 1 95.5 240 GLU B N 1
ATOM 3689 C CA . GLU B 1 240 ? 8.82 -24.656 6.168 1 95.5 240 GLU B CA 1
ATOM 3690 C C . GLU B 1 240 ? 8.523 -25.406 7.461 1 95.5 240 GLU B C 1
ATOM 3692 O O . GLU B 1 240 ? 8.188 -26.594 7.43 1 95.5 240 GLU B O 1
ATOM 3697 N N . GLN B 1 241 ? 8.648 -24.672 8.531 1 95.62 241 GLN B N 1
ATOM 3698 C CA . GLN B 1 241 ? 8.344 -25.297 9.82 1 95.62 241 GLN B CA 1
ATOM 3699 C C . GLN B 1 241 ? 6.852 -25.594 9.953 1 95.62 241 GLN B C 1
ATOM 3701 O O . GLN B 1 241 ? 6.465 -26.641 10.461 1 95.62 241 GLN B O 1
ATOM 3706 N N . ARG B 1 242 ? 6.023 -24.703 9.461 1 96.06 242 ARG B N 1
ATOM 3707 C CA . ARG B 1 242 ? 4.578 -24.812 9.641 1 96.06 242 ARG B CA 1
ATOM 3708 C C . ARG B 1 242 ? 3.986 -25.859 8.711 1 96.06 242 ARG B C 1
ATOM 3710 O O . ARG B 1 242 ? 3.08 -26.609 9.102 1 96.06 242 ARG B O 1
ATOM 3717 N N . LEU B 1 243 ? 4.508 -25.938 7.504 1 95.88 243 LEU B N 1
ATOM 3718 C CA . LEU B 1 243 ? 3.857 -26.766 6.492 1 95.88 243 LEU B CA 1
ATOM 3719 C C . LEU B 1 243 ? 4.668 -28.031 6.227 1 95.88 243 LEU B C 1
ATOM 3721 O O . LEU B 1 243 ? 4.172 -28.969 5.605 1 95.88 243 LEU B O 1
ATOM 3725 N N . GLY B 1 244 ? 5.988 -27.938 6.578 1 88.12 244 GLY B N 1
ATOM 3726 C CA . GLY B 1 244 ? 6.859 -29.078 6.305 1 88.12 244 GLY B CA 1
ATOM 3727 C C . GLY B 1 244 ? 6.684 -30.203 7.293 1 88.12 244 GLY B C 1
ATOM 3728 O O . GLY B 1 244 ? 6.016 -30.047 8.32 1 88.12 244 GLY B O 1
#

Secondary structure (DSSP, 8-state):
--TTTT-EEEEESTTSHHHHHHHHHHHHTT-EEEEESS-HHHHHHHHHHSSS-EEE----TT-HHHHHHHHHHHHHHHS---EEEE-----STTT-SS---GGG--HHHHHHHHIIIIIHHHHHHHHHHHHHHHHT-EEEEEE--GGGGS--TT-HHHHHHHHHHHHHHHHHHHHHGGGTEEEEEEE------HHHHTTS-HHHHHHHS-TTTTHHHHHHHHT--TTS--S-EEEHHHHHHHH-/--TTTT-EEEEESTTSHHHHHHHHHHHHTT-EEEEESS-HHHHHHHHHHSSS-EEE----TT-HHHHHHHHHHHHHHHS---EEEE-----STTT-SS---GGG--HHHHHHHHIIIIIHHHHHHHHHHHHHHHHT-EEEEEE--GGGGS--TT-HHHHHHHHHHHHHHHHHHHHHGGGTEEEEEEE------HHHHTTS-HHHHHHHS-TTTTHHHHHHHHT--TTS--S-EEEHHHHHHHH-

Radius of gyration: 23.13 Å; Cα contacts (8 Å, |Δi|>4): 1117; chains: 2; bounding box: 48×72×51 Å

pLDDT: mean 86.97, std 18.94, range [34.41, 98.94]